Protein 3VUP (pdb70)

Secondary structure (DSSP, 8-state):
--EEETTEEEETTEEB-EEEEE---SSTT-SSSTTHHHHHHHHHHHHHHHHHHTT--EEEEEEEETTSSSSEE-TTS-EEES-SSS-HHHHHHHHHHHHHHTT-EEEEEEEE-SS---GGGHHHHHHH-HHHHHHHIIIIIHHHHHHTTT-TTB--EEEEE-GGGGBPPS---SSGGG--GGGTTSSTTTT-S-B-HHHHHHHHHHHHHHHHHHSTT--EEEEESSGGGS-SSTT---TTSHHHHHHHH--TT-S-SSEEEE---BTTB--TT-GGGS-GGGG--SS-EEEEE--GGGSTT--HHHHHHHHHHTT-SEEEEE-HHHHHHHHHHHHHHHTT--BTBB-----/--EEETTEEEETTEEB-EEEEE---SSTT-SSSTTHHHHHHHHHHHHHHHHHHTT--EEEEEEEETTSSSSEE-TTS-EEES-SSS-HHHHHHHHHHHHHHTT-EEEEEEEE-SS---TTSHHHHHHH-HHHHHHHIIIIIHHHHHHTTT-TTB--EEEEE-GGGSBPPS---SSGGG--GGGTTSSTTTT-S-B-HHHHHHHHHHHHHHHHHHSTT--EEEEESSGGGS-SSTT---TTSHHHHHHHH--TT-S-SSEEEE---BTTB--TT-GGGS-GGGG--SS-EEEEE--GGGSTT--HHHHHHHHHHTT-SEEEEE-HHHHHHHHHHHHHHHTT--BTBB-----

InterPro domains:
  IPR017853 Glycoside hydrolase superfamily [SSF51445] (22-366)

B-factor: mean 10.79, std 6.75, range [3.8, 37.65]

Sequence (702 aa):
RLHIQNGHHFVLNGQRVFLSGGNLPWMSYAYDFGDGQWQRRNKNRIEPEFKKLHDAGGNSSMMRLWIHIQGETTPAFNDQGFVTGPDKQGTMLDDMKDLLDTAKKYNILVFPCLWNAAVNQQDDSSHHNNRLDGLIKDQHKLQSYIDKALKPIVNHVKKGHVALGGWDLMNEPEGMMIPDKHNAEKCYDTTALKNSGAGWAGNKYLYQDIILRRFLNWQADAIKTTTDPGALVTMGVWNPKSNTDHFNMNNHYSDHCLRLAGGKQKGVFDFYQFHSYSWQGKWDEVAPFTHQASDYGLHKPIVVGEFWEQDGGGMTITQMFNYVYNHGYAGAWSWHLVQRRGDNQRKGITNIKDKTSNGKIPISSLRLHIQNGHHFVLNGQRRVFLSGGNLPWMSYAYDFGDGQWQRNKNRIEPEFKKLHDAGGNSSMRLWIHIQGETTPAFNDDQQGFVTGPDKQQGTMLDDMKDLLDTAKKYNILVFPCLWNAAVNNQQDDSSHHNRRLDGLIKDQHKLQSYIDKALKPIVNHVKGHVALGGWDLMNEPEGMMIPDKHNAEKCYDTTALKNSGAGWAGNKYLYQQDIILRFLNWQADAIKKTTDPGALVTMGVWNPKSNTDHFNMNNHYSDHCLRLAGGKQKGVFDFYQFHSYSWWQGKWDEVAPFTHQQASDYGLHKPIVVGEFWEQDGGGMTITQMFNYVYNHGYAGAWSWHLVQRGDNQRKGITNIKDKTSSNGKIPISSL

Structure (mmCIF, N/CA/C/O backbone):
data_3VUP
#
_entry.id   3VUP
#
_cell.length_a   110.092
_cell.length_b   114.098
_cell.length_c   51.138
_cell.angle_alpha   90.00
_cell.angle_beta   90.00
_cell.angle_gamma   90.00
#
_symmetry.space_group_name_H-M   'P 21 21 2'
#
loop_
_entity.id
_entity.type
_entity.pdbx_description
1 polymer Beta-1,4-mannanase
2 non-polymer 2-AMINO-2-HYDROXYMETHYL-PROPANE-1,3-DIOL
3 non-polymer 'SULFATE ION'
4 water water
#
loop_
_atom_site.group_PDB
_atom_site.id
_atom_site.type_symbol
_atom_site.label_atom_id
_atom_site.label_alt_id
_atom_site.label_comp_id
_atom_site.label_asym_id
_atom_site.label_entity_id
_atom_site.label_seq_id
_atom_site.pdbx_PDB_ins_code
_atom_site.Cartn_x
_atom_site.Cartn_y
_atom_site.Cartn_z
_atom_site.occupancy
_atom_site.B_iso_or_equiv
_atom_site.auth_seq_id
_atom_site.auth_comp_id
_atom_site.auth_asym_id
_atom_site.auth_atom_id
_atom_site.pdbx_PDB_model_num
ATOM 1 N N . ARG A 1 1 ? 21.680 -7.455 30.918 1.00 10.88 1 ARG A N 1
ATOM 2 C CA . ARG A 1 1 ? 22.198 -6.432 30.014 1.00 10.20 1 ARG A CA 1
ATOM 3 C C . ARG A 1 1 ? 21.110 -5.402 29.710 1.00 8.94 1 ARG A C 1
ATOM 4 O O . ARG A 1 1 ? 19.929 -5.644 29.947 1.00 9.51 1 ARG A O 1
ATOM 12 N N . LEU A 1 2 ? 21.512 -4.249 29.195 1.00 7.69 2 LEU A N 1
ATOM 13 C CA . LEU A 1 2 ? 20.574 -3.175 28.903 1.00 7.66 2 LEU A CA 1
ATOM 14 C C . LEU A 1 2 ? 19.610 -3.596 27.800 1.00 7.58 2 LEU A C 1
ATOM 15 O O . LEU A 1 2 ? 20.010 -4.215 26.819 1.00 8.49 2 LEU A O 1
ATOM 20 N N . HIS A 1 3 ? 18.336 -3.269 27.967 1.00 7.60 3 HIS A N 1
ATOM 21 C CA . HIS A 1 3 ? 17.348 -3.557 26.948 1.00 7.67 3 HIS A CA 1
ATOM 22 C C . HIS A 1 3 ? 16.262 -2.497 27.010 1.00 7.69 3 HIS A C 1
ATOM 23 O O . HIS A 1 3 ? 16.308 -1.589 27.852 1.00 7.90 3 HIS A O 1
ATOM 30 N N . ILE A 1 4 ? 15.295 -2.610 26.114 1.00 8.41 4 ILE A N 1
ATOM 31 C CA . ILE A 1 4 ? 14.192 -1.674 26.054 1.00 8.82 4 ILE A CA 1
ATOM 32 C C . ILE A 1 4 ? 12.903 -2.465 26.216 1.00 9.80 4 ILE A C 1
ATOM 33 O O . ILE A 1 4 ? 12.658 -3.429 25.501 1.00 11.07 4 ILE A O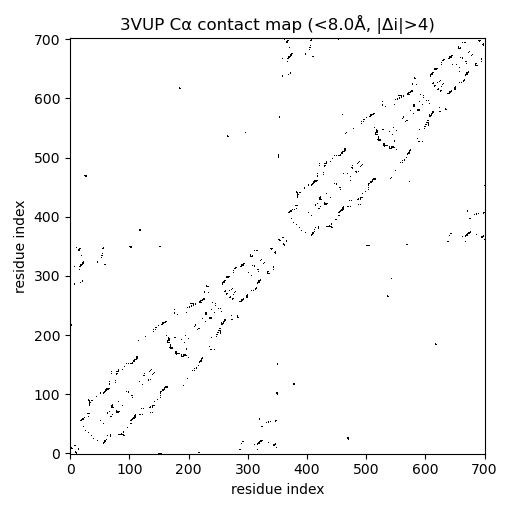 1
ATOM 38 N N . GLN A 1 5 ? 12.108 -2.080 27.206 1.00 11.79 5 GLN A N 1
ATOM 39 C CA . GLN A 1 5 ? 10.890 -2.796 27.537 1.00 14.78 5 GLN A CA 1
ATOM 40 C C . GLN A 1 5 ? 9.793 -1.754 27.630 1.00 17.08 5 GLN A C 1
ATOM 41 O O . GLN A 1 5 ? 9.958 -0.737 28.303 1.00 16.91 5 GLN A O 1
ATOM 47 N N . ASN A 1 6 ? 8.689 -1.987 26.925 1.00 19.34 6 ASN A N 1
ATOM 48 C CA . ASN A 1 6 ? 7.578 -1.039 26.906 1.00 21.01 6 ASN A CA 1
ATOM 49 C C . ASN A 1 6 ? 8.012 0.382 26.544 1.00 20.06 6 ASN A C 1
ATOM 50 O O . ASN A 1 6 ? 7.477 1.356 27.070 1.00 20.43 6 ASN A O 1
ATOM 55 N N . GLY A 1 7 ? 9.001 0.492 25.662 1.00 18.75 7 GLY A N 1
ATOM 56 C CA . GLY A 1 7 ? 9.430 1.785 25.158 1.00 17.14 7 GLY A CA 1
ATOM 57 C C . GLY A 1 7 ? 10.449 2.537 25.998 1.00 15.49 7 GLY A C 1
ATOM 58 O O . GLY A 1 7 ? 10.757 3.692 25.711 1.00 16.01 7 GLY A O 1
ATOM 59 N N . HIS A 1 8 ? 10.981 1.898 27.034 1.00 13.37 8 HIS A N 1
ATOM 60 C CA A HIS A 1 8 ? 11.976 2.563 27.863 0.37 11.98 8 HIS A CA 1
ATOM 61 C CA B HIS A 1 8 ? 11.933 2.537 27.945 0.63 11.89 8 HIS A CA 1
ATOM 62 C C . HIS A 1 8 ? 13.143 1.649 28.206 1.00 9.76 8 HIS A C 1
ATOM 63 O O . HIS A 1 8 ? 13.006 0.424 28.238 1.00 10.25 8 HIS A O 1
ATOM 76 N N . PHE A 1 9 ? 14.301 2.260 28.460 1.00 8.53 9 PHE A N 1
ATOM 77 C CA . PHE A 1 9 ? 15.469 1.495 28.889 1.00 7.15 9 PHE A CA 1
ATOM 78 C C . PHE A 1 9 ? 15.204 0.841 30.233 1.00 6.89 9 PHE A C 1
ATOM 79 O O . PHE A 1 9 ? 14.684 1.473 31.162 1.00 7.05 9 PHE A O 1
ATOM 87 N N . VAL A 1 10 ? 15.605 -0.423 30.328 1.00 6.68 10 VAL A N 1
ATOM 88 C CA . VAL A 1 10 ? 15.539 -1.193 31.557 1.00 6.39 10 VAL A CA 1
ATOM 89 C C . VAL A 1 10 ? 16.870 -1.912 31.753 1.00 5.85 10 VAL A C 1
ATOM 90 O O . VAL A 1 10 ? 17.445 -2.448 30.797 1.00 6.90 10 VAL A O 1
ATOM 94 N N . LEU A 1 11 ? 17.361 -1.909 32.989 1.00 5.98 11 LEU A N 1
ATOM 95 C CA . LEU A 1 11 ? 18.542 -2.679 33.348 1.00 6.25 11 LEU A CA 1
ATOM 96 C C . LEU A 1 11 ? 18.275 -3.317 34.701 1.00 6.61 11 LEU A C 1
ATOM 97 O O . LEU A 1 11 ? 17.867 -2.636 35.639 1.00 6.68 11 LEU A O 1
ATOM 102 N N . ASN A 1 12 ? 18.492 -4.622 34.800 1.00 6.30 12 ASN A N 1
ATOM 103 C CA . ASN A 1 12 ? 18.351 -5.316 36.077 1.00 6.93 12 ASN A CA 1
ATOM 104 C C . ASN A 1 12 ? 17.004 -5.065 36.751 1.00 7.36 12 ASN A C 1
ATOM 105 O O . ASN A 1 12 ? 16.916 -4.819 37.958 1.00 8.31 12 ASN A O 1
ATOM 110 N N . GLY A 1 13 ? 15.954 -5.126 35.937 1.00 7.27 13 GLY A N 1
ATOM 111 C CA . GLY A 1 13 ? 14.590 -5.082 36.427 1.00 8.65 13 GLY A CA 1
ATOM 112 C C . GLY A 1 13 ? 14.076 -3.704 36.769 1.00 9.09 13 GLY A C 1
ATOM 113 O O . GLY A 1 13 ? 12.988 -3.567 37.322 1.00 11.96 13 GLY A O 1
ATOM 114 N N . GLN A 1 14 ? 14.848 -2.673 36.444 1.00 8.37 14 GLN A N 1
ATOM 115 C CA . GLN A 1 14 ? 14.455 -1.309 36.761 1.00 9.68 14 GLN A CA 1
ATOM 116 C C . GLN A 1 14 ? 14.608 -0.401 35.554 1.00 8.42 14 GLN A C 1
ATOM 117 O O . GLN A 1 14 ? 15.585 -0.494 34.818 1.00 8.16 14 GLN A O 1
ATOM 123 N N . ARG A 1 15 ? 13.637 0.483 35.352 1.00 7.93 15 ARG A N 1
ATOM 124 C CA . ARG A 1 15 ? 13.791 1.536 34.365 1.00 7.93 15 ARG A CA 1
ATOM 125 C C . ARG A 1 15 ? 15.014 2.351 34.730 1.00 7.13 15 ARG A C 1
ATOM 126 O O . ARG A 1 15 ? 15.180 2.739 35.888 1.00 7.64 15 ARG A O 1
ATOM 141 N N . VAL A 1 16 ? 15.864 2.608 33.741 1.00 6.59 16 VAL A N 1
ATOM 142 C CA . VAL A 1 16 ? 17.122 3.305 33.973 1.00 7.24 16 VAL A CA 1
ATOM 143 C C . VAL A 1 16 ? 17.207 4.540 33.080 1.00 6.50 16 VAL A C 1
ATOM 144 O O . VAL A 1 16 ? 16.803 4.495 31.915 1.00 8.41 16 VAL A O 1
ATOM 148 N N . PHE A 1 17 ? 17.732 5.631 33.635 1.00 5.94 17 PHE A N 1
ATOM 149 C CA . PHE A 1 17 ? 18.070 6.824 32.872 1.00 6.13 17 PHE A CA 1
ATOM 150 C C . PHE A 1 17 ? 19.573 6.799 32.645 1.00 6.02 17 PHE A C 1
ATOM 151 O O . PHE A 1 17 ? 20.332 6.573 33.591 1.00 5.64 17 PHE A O 1
ATOM 159 N N . LEU A 1 18 ? 20.004 7.013 31.403 1.00 5.04 18 LEU A N 1
ATOM 160 C CA . LEU A 1 18 ? 21.424 6.944 31.082 1.00 5.46 18 LEU A CA 1
ATOM 161 C C . LEU A 1 18 ? 22.074 8.306 31.287 1.00 5.89 18 LEU A C 1
ATOM 162 O O . LEU A 1 18 ? 21.820 9.244 30.532 1.00 8.40 18 LEU A O 1
ATOM 167 N N . SER A 1 19 ? 22.912 8.415 32.311 1.00 5.31 19 SER A N 1
ATOM 168 C CA . SER A 1 19 ? 23.518 9.683 32.684 1.00 5.39 19 SER A CA 1
ATOM 169 C C . SER A 1 19 ? 25.033 9.580 32.636 1.00 4.75 19 SER A C 1
ATOM 170 O O . SER A 1 19 ? 25.618 8.699 33.271 1.00 5.54 19 SER A O 1
ATOM 173 N N . GLY A 1 20 ? 25.690 10.472 31.908 1.00 5.09 20 GLY A N 1
ATOM 174 C CA . GLY A 1 20 ? 27.133 10.423 31.881 1.00 5.32 20 GLY A CA 1
ATOM 175 C C . GLY A 1 20 ? 27.676 11.394 30.869 1.00 4.75 20 GLY A C 1
ATOM 176 O O . GLY A 1 20 ? 27.237 12.547 30.782 1.00 4.92 20 GLY A O 1
ATOM 177 N N . GLY A 1 21 ? 28.637 10.934 30.084 1.00 5.09 21 GLY A N 1
ATOM 178 C CA . GLY A 1 21 ? 29.264 11.819 29.136 1.00 5.22 21 GLY A CA 1
ATOM 179 C C . GLY A 1 21 ? 30.022 11.110 28.042 1.00 5.35 21 GLY A C 1
ATOM 180 O O . GLY A 1 21 ? 30.123 9.878 28.007 1.00 5.74 21 GLY A O 1
ATOM 181 N N . ASN A 1 22 ? 30.541 11.929 27.137 1.00 5.05 22 ASN A N 1
ATOM 182 C CA . ASN A 1 22 ? 31.428 11.506 26.069 1.00 5.01 22 ASN A CA 1
ATOM 183 C C . ASN A 1 22 ? 32.860 11.683 26.528 1.00 4.36 22 ASN A C 1
ATOM 184 O O . ASN A 1 22 ? 33.242 12.800 26.887 1.00 5.23 22 ASN A O 1
ATOM 189 N N . LEU A 1 23 ? 33.646 10.612 26.499 1.00 5.02 23 LEU A N 1
ATOM 190 C CA . LEU A 1 23 ? 35.047 10.686 26.896 1.00 5.30 23 LEU A CA 1
ATOM 191 C C . LEU A 1 23 ? 35.794 11.901 26.302 1.00 5.20 23 LEU A C 1
ATOM 192 O O . LEU A 1 23 ? 36.352 12.685 27.060 1.00 5.47 23 LEU A O 1
ATOM 197 N N . PRO A 1 24 ? 35.793 12.082 24.962 1.00 5.24 24 PRO A N 1
ATOM 198 C CA . PRO A 1 24 ? 35.223 11.239 23.903 1.00 5.57 24 PRO A CA 1
ATOM 199 C C . PRO A 1 24 ? 36.262 10.304 23.291 1.00 5.28 24 PRO A C 1
ATOM 200 O O . PRO A 1 24 ? 35.911 9.425 22.505 1.00 5.91 24 PRO A O 1
ATOM 204 N N . TRP A 1 25 ? 37.521 10.523 23.661 1.00 5.17 25 TRP A N 1
ATOM 205 C CA . TRP A 1 25 ? 38.672 9.748 23.223 1.00 5.11 25 TRP A CA 1
ATOM 206 C C . TRP A 1 25 ? 39.789 10.145 24.173 1.00 5.47 25 TRP A C 1
ATOM 207 O O . TRP A 1 25 ? 39.649 11.098 24.943 1.00 6.00 25 TRP A O 1
ATOM 218 N N . MET A 1 26 ? 40.901 9.427 24.107 1.00 6.14 26 MET A N 1
ATOM 219 C CA . MET A 1 26 ? 42.104 9.854 24.806 1.00 6.63 26 MET A CA 1
ATOM 220 C C . MET A 1 26 ? 43.105 10.375 23.777 1.00 7.07 26 MET A C 1
ATOM 221 O O . MET A 1 26 ? 43.448 11.561 23.780 1.00 8.34 26 MET A O 1
ATOM 226 N N . SER A 1 27 ? 43.548 9.489 22.888 1.00 6.99 27 SER A N 1
ATOM 227 C CA . SER A 1 27 ? 44.280 9.877 21.688 1.00 7.60 27 SER A CA 1
ATOM 228 C C . SER A 1 27 ? 43.334 9.682 20.508 1.00 7.71 27 SER A C 1
ATOM 229 O O . SER A 1 27 ? 43.020 8.548 20.145 1.00 7.75 27 SER A O 1
ATOM 232 N N . TYR A 1 28 ? 42.861 10.785 19.937 1.00 8.16 28 TYR A N 1
ATOM 233 C CA . TYR A 1 28 ? 41.853 10.767 18.873 1.00 7.16 28 TYR A CA 1
ATOM 234 C C . TYR A 1 28 ? 42.174 9.745 17.788 1.00 7.06 28 TYR A C 1
ATOM 235 O O . TYR A 1 28 ? 43.199 9.854 17.118 1.00 8.20 28 TYR A O 1
ATOM 244 N N . ALA A 1 29 ? 41.292 8.755 17.642 1.00 6.54 29 ALA A N 1
ATOM 245 C CA . ALA A 1 29 ? 41.379 7.707 16.613 1.00 6.77 29 ALA A CA 1
ATOM 246 C C . ALA A 1 29 ? 42.549 6.754 16.797 1.00 7.41 29 ALA A C 1
ATOM 247 O O . ALA A 1 29 ? 42.816 5.934 15.919 1.00 7.90 29 ALA A O 1
ATOM 249 N N . TYR A 1 30 ? 43.228 6.877 17.937 1.00 7.82 30 TYR A N 1
ATOM 250 C CA . TYR A 1 30 ? 44.444 6.136 18.257 1.00 8.50 30 TYR A CA 1
ATOM 251 C C . TYR A 1 30 ? 44.337 5.468 19.622 1.00 8.01 30 TYR A C 1
ATOM 252 O O . TYR A 1 30 ? 45.336 5.338 20.330 1.00 9.14 30 TYR A O 1
ATOM 261 N N . ASP A 1 31 ? 43.132 5.047 19.993 1.00 7.34 31 ASP A N 1
ATOM 262 C CA . ASP A 1 31 ? 42.883 4.490 21.319 1.00 7.45 31 ASP A CA 1
ATOM 263 C C . ASP A 1 31 ? 42.757 2.968 21.338 1.00 7.96 31 ASP A C 1
ATOM 264 O O . ASP A 1 31 ? 42.929 2.355 22.383 1.00 9.41 31 ASP A O 1
ATOM 269 N N . PHE A 1 32 ? 42.421 2.378 20.190 1.00 7.86 32 PHE A N 1
ATOM 270 C CA . PHE A 1 32 ? 42.092 0.958 20.100 1.00 8.13 32 PHE A CA 1
ATOM 271 C C . PHE A 1 32 ? 42.813 0.290 18.953 1.00 7.75 32 PHE A C 1
ATOM 272 O O . PHE A 1 32 ? 42.978 0.882 17.894 1.00 8.71 32 PHE A O 1
ATOM 280 N N . GLY A 1 33 ? 43.232 -0.952 19.168 1.00 8.31 33 GLY A N 1
ATOM 281 C CA . GLY A 1 33 ? 43.903 -1.711 18.131 1.00 8.93 33 GLY A CA 1
ATOM 282 C C . GLY A 1 33 ? 45.374 -1.361 18.052 1.00 9.15 33 GLY A C 1
ATOM 283 O O . GLY A 1 33 ? 45.801 -0.326 18.560 1.00 9.43 33 GLY A O 1
ATOM 284 N N . ASP A 1 34 ? 46.152 -2.231 17.417 1.00 8.78 34 ASP A N 1
ATOM 285 C CA . ASP A 1 34 ? 47.585 -2.016 17.237 1.00 9.92 34 ASP A CA 1
ATOM 286 C C . ASP A 1 34 ? 48.305 -1.593 18.526 1.00 10.40 34 ASP A C 1
ATOM 287 O O . ASP A 1 34 ? 49.201 -0.739 18.507 1.00 10.82 34 ASP A O 1
ATOM 292 N N . GLY A 1 35 ? 47.905 -2.207 19.639 1.00 9.90 35 GLY A N 1
ATOM 293 C CA . GLY A 1 35 ? 48.541 -1.982 20.927 1.00 10.41 35 GLY A CA 1
ATOM 294 C C . GLY A 1 35 ? 48.172 -0.679 21.615 1.00 10.08 35 GLY A C 1
ATOM 295 O O . GLY A 1 35 ? 48.712 -0.361 22.672 1.00 10.41 35 GLY A O 1
ATOM 296 N N . GLN A 1 36 ? 47.241 0.070 21.037 1.00 9.09 36 GLN A N 1
ATOM 297 C CA . GLN A 1 36 ? 46.978 1.428 21.496 1.00 9.35 36 GLN A CA 1
ATOM 298 C C . GLN A 1 36 ? 46.157 1.505 22.779 1.00 9.15 36 GLN A C 1
ATOM 299 O O . GLN A 1 36 ? 46.284 2.460 23.547 1.00 9.83 36 GLN A O 1
ATOM 305 N N . TRP A 1 37 ? 45.303 0.513 23.007 1.00 8.15 37 TRP A N 1
ATOM 306 C CA . TRP A 1 37 ? 44.481 0.515 24.212 1.00 8.43 37 TRP A CA 1
ATOM 307 C C . TRP A 1 37 ? 45.330 0.355 25.465 1.00 9.08 37 TRP A C 1
ATOM 308 O O . TRP A 1 37 ? 45.186 1.116 26.424 1.00 9.55 37 TRP A O 1
ATOM 319 N N . GLN A 1 38 ? 46.231 -0.618 25.461 1.00 9.90 38 GLN A N 1
ATOM 320 C CA . GLN A 1 38 ? 47.066 -0.804 26.638 1.00 12.07 38 GLN A CA 1
ATOM 321 C C . GLN A 1 38 ? 47.950 0.422 26.892 1.00 12.09 38 GLN A C 1
ATOM 322 O O . GLN A 1 38 ? 48.260 0.734 28.041 1.00 12.99 38 GLN A O 1
ATOM 328 N N . ARG A 1 39 ? 48.330 1.128 25.827 1.00 11.81 39 ARG A N 1
ATOM 329 C CA A ARG A 1 39 ? 49.122 2.342 25.979 0.52 12.25 39 ARG A CA 1
ATOM 330 C CA B ARG A 1 39 ? 49.118 2.356 25.949 0.48 12.42 39 ARG A CA 1
ATOM 331 C C . ARG A 1 39 ? 48.321 3.494 26.581 1.00 11.88 39 ARG A C 1
ATOM 332 O O . ARG A 1 39 ? 48.869 4.315 27.320 1.00 12.91 39 ARG A O 1
ATOM 347 N N . ASN A 1 40 ? 47.026 3.549 26.280 1.00 10.59 40 ASN A N 1
ATOM 348 C CA . ASN A 1 40 ? 46.168 4.640 26.757 1.00 10.22 40 ASN A CA 1
ATOM 349 C C . ASN A 1 40 ? 45.349 4.310 28.005 1.00 10.34 40 ASN A C 1
ATOM 350 O O . ASN A 1 40 ? 44.727 5.199 28.590 1.00 9.94 40 ASN A O 1
ATOM 355 N N . LYS A 1 41 ? 45.336 3.039 28.396 1.00 10.27 41 LYS A N 1
ATOM 356 C CA . LYS A 1 41 ? 44.483 2.580 29.491 1.00 10.53 41 LYS A CA 1
ATOM 357 C C . LYS A 1 41 ? 44.733 3.321 30.808 1.00 10.07 41 LYS A C 1
ATOM 358 O O . LYS A 1 41 ? 43.791 3.614 31.549 1.00 9.71 41 LYS A O 1
ATOM 364 N N . ASN A 1 42 ? 45.994 3.634 31.100 1.00 10.69 42 ASN A N 1
ATOM 365 C CA . ASN A 1 42 ? 46.310 4.321 32.348 1.00 11.21 42 ASN A CA 1
ATOM 366 C C . ASN A 1 42 ? 45.722 5.730 32.431 1.00 10.48 42 ASN A C 1
ATOM 367 O O . ASN A 1 42 ? 45.596 6.282 33.516 1.00 10.46 42 ASN A O 1
ATOM 372 N N . ARG A 1 43 ? 45.355 6.300 31.287 1.00 10.08 43 ARG A N 1
ATOM 373 C CA . ARG A 1 43 ? 44.659 7.584 31.270 1.00 10.01 43 ARG A CA 1
ATOM 374 C C . ARG A 1 43 ? 43.144 7.445 31.111 1.00 8.77 43 ARG A C 1
ATOM 375 O O . ARG A 1 43 ? 42.384 8.284 31.600 1.00 9.68 43 ARG A O 1
ATOM 383 N N . ILE A 1 44 ? 42.704 6.390 30.434 1.00 8.20 44 ILE A N 1
ATOM 384 C CA . ILE A 1 44 ? 41.275 6.181 30.230 1.00 8.00 44 ILE A CA 1
ATOM 385 C C . ILE A 1 44 ? 40.597 5.613 31.477 1.00 8.30 44 ILE A C 1
ATOM 386 O O . ILE A 1 44 ? 39.505 6.045 31.850 1.00 8.11 44 ILE A O 1
ATOM 391 N N . GLU A 1 45 ? 41.241 4.655 32.130 1.00 9.09 45 GLU A N 1
ATOM 392 C CA . GLU A 1 45 ? 40.636 4.075 33.327 1.00 9.32 45 GLU A CA 1
ATOM 393 C C . GLU A 1 45 ? 40.263 5.120 34.407 1.00 9.26 45 GLU A C 1
ATOM 394 O O . GLU A 1 45 ? 39.156 5.067 34.943 1.00 8.85 45 GLU A O 1
ATOM 400 N N . PRO A 1 46 ? 41.162 6.086 34.704 1.00 9.22 46 PRO A N 1
ATOM 401 C CA . PRO A 1 46 ? 40.764 7.118 35.674 1.00 9.24 46 PRO A CA 1
ATOM 402 C C . PRO A 1 46 ? 39.530 7.916 35.252 1.00 8.24 46 PRO A C 1
ATOM 403 O O . PRO A 1 46 ? 38.815 8.403 36.126 1.00 8.62 46 PRO A O 1
ATOM 407 N N . GLU A 1 47 ? 39.281 8.055 33.955 1.00 7.64 47 GLU A N 1
ATOM 408 C CA . GLU A 1 47 ? 38.075 8.742 33.515 1.00 7.86 47 GLU A CA 1
ATOM 409 C C . GLU A 1 47 ? 36.827 7.929 33.849 1.00 7.13 47 GLU A C 1
ATOM 410 O O . GLU A 1 47 ? 35.791 8.490 34.194 1.00 7.45 47 GLU A O 1
ATOM 416 N N . PHE A 1 48 ? 36.911 6.608 33.737 1.00 7.32 48 PHE A N 1
ATOM 417 C CA . PHE A 1 48 ? 35.806 5.771 34.190 1.00 7.86 48 PHE A CA 1
ATOM 418 C C . PHE A 1 48 ? 35.590 5.905 35.700 1.00 7.91 48 PHE A C 1
ATOM 419 O O . PHE A 1 48 ? 34.459 5.986 36.173 1.00 7.60 48 PHE A O 1
ATOM 427 N N . LYS A 1 49 ? 36.673 5.915 36.465 1.00 7.97 49 LYS A N 1
ATOM 428 C CA . LYS A 1 49 ? 36.550 6.048 37.911 1.00 8.85 49 LYS A CA 1
ATOM 429 C C . LYS A 1 49 ? 35.915 7.382 38.294 1.00 8.14 49 LYS A C 1
ATOM 430 O O . LYS A 1 49 ? 34.994 7.420 39.108 1.00 8.38 49 LYS A O 1
ATOM 436 N N . LYS A 1 50 ? 36.403 8.473 37.712 1.00 8.24 50 LYS A N 1
ATOM 437 C CA . LYS A 1 50 ? 35.856 9.793 38.020 1.00 8.05 50 LYS A CA 1
ATOM 438 C C . LYS A 1 50 ? 34.378 9.883 37.661 1.00 7.75 50 LYS A C 1
ATOM 439 O O . LYS A 1 50 ? 33.584 10.456 38.411 1.00 7.45 50 LYS A O 1
ATOM 445 N N . LEU A 1 51 ? 34.008 9.315 36.517 1.00 6.69 51 LEU A N 1
ATOM 446 C CA . LEU A 1 51 ? 32.617 9.323 36.097 1.00 6.56 51 LEU A CA 1
ATOM 447 C C . LEU A 1 51 ? 31.730 8.544 37.062 1.00 6.55 51 LEU A C 1
ATOM 448 O O . LEU A 1 51 ? 30.668 9.016 37.467 1.00 7.05 51 LEU A O 1
ATOM 453 N N . HIS A 1 52 ? 32.172 7.349 37.437 1.00 6.78 52 HIS A N 1
ATOM 454 C CA . HIS A 1 52 ? 31.435 6.548 38.400 1.00 7.41 52 HIS A CA 1
ATOM 455 C C . HIS A 1 52 ? 31.302 7.257 39.750 1.00 7.62 52 HIS A C 1
ATOM 456 O O . HIS A 1 52 ? 30.225 7.297 40.351 1.00 7.60 52 HIS A O 1
ATOM 463 N N . ASP A 1 53 ? 32.410 7.801 40.234 1.00 8.00 53 ASP A N 1
ATOM 464 C CA . ASP A 1 53 ? 32.407 8.477 41.526 1.00 8.61 53 ASP A CA 1
ATOM 465 C C . ASP A 1 53 ? 31.448 9.672 41.536 1.00 8.31 53 ASP A C 1
ATOM 466 O O . ASP A 1 53 ? 30.874 10.001 42.572 1.00 9.43 53 ASP A O 1
ATOM 471 N N . ALA A 1 54 ? 31.270 10.307 40.381 1.00 8.29 54 ALA A N 1
ATOM 472 C CA . ALA A 1 54 ? 30.346 11.427 40.262 1.00 8.13 54 ALA A CA 1
ATOM 473 C C . ALA A 1 54 ? 28.891 10.987 40.136 1.00 8.32 54 ALA A C 1
ATOM 474 O O . ALA A 1 54 ? 27.992 11.818 40.176 1.00 9.21 54 ALA A O 1
ATOM 476 N N . GLY A 1 55 ? 28.658 9.690 39.968 1.00 7.70 55 GLY A N 1
ATOM 477 C CA . GLY A 1 55 ? 27.300 9.195 39.845 1.00 7.90 55 GLY A CA 1
ATOM 478 C C . GLY A 1 55 ? 26.815 8.927 38.430 1.00 7.26 55 GLY A C 1
ATOM 479 O O . GLY A 1 55 ? 25.621 8.711 38.215 1.00 7.68 55 GLY A O 1
ATOM 480 N N . GLY A 1 56 ? 27.728 8.924 37.465 1.00 6.61 56 GLY A N 1
ATOM 481 C CA . GLY A 1 56 ? 27.372 8.576 36.105 1.00 6.71 56 GLY A CA 1
ATOM 482 C C . GLY A 1 56 ? 27.248 7.077 35.942 1.00 6.46 56 GLY A C 1
ATOM 483 O O . GLY A 1 56 ? 27.841 6.309 36.704 1.00 7.70 56 GLY A O 1
ATOM 484 N N . ASN A 1 57 ? 26.495 6.665 34.925 1.00 5.86 57 ASN A N 1
ATOM 485 C CA . ASN A 1 57 ? 26.365 5.254 34.582 1.00 6.24 57 ASN A CA 1
ATOM 486 C C . ASN A 1 57 ? 26.673 4.954 33.116 1.00 6.05 57 ASN A C 1
ATOM 487 O O . ASN A 1 57 ? 26.534 3.807 32.705 1.00 6.56 57 ASN A O 1
ATOM 492 N N . SER A 1 58 ? 27.086 5.954 32.332 1.00 5.72 58 SER A N 1
ATOM 493 C CA A SER A 1 58 ? 27.327 5.684 30.931 0.44 6.22 58 SER A CA 1
ATOM 494 C CA B SER A 1 58 ? 27.182 5.837 30.863 0.56 5.87 58 SER A CA 1
ATOM 495 C C . SER A 1 58 ? 28.387 6.582 30.316 1.00 5.50 58 SER A C 1
ATOM 496 O O . SER A 1 58 ? 28.560 7.750 30.672 1.00 5.67 58 SER A O 1
ATOM 501 N N . MET A 1 59 ? 29.149 5.965 29.416 1.00 5.03 59 MET A N 1
ATOM 502 C CA A MET A 1 59 ? 30.179 6.684 28.692 0.45 5.93 59 MET A CA 1
ATOM 503 C CA B MET A 1 59 ? 30.256 6.616 28.719 0.55 5.21 59 MET A CA 1
ATOM 504 C C . MET A 1 59 ? 30.147 6.353 27.213 1.00 5.31 59 MET A C 1
ATOM 505 O O . MET A 1 59 ? 30.128 5.186 26.813 1.00 5.91 59 MET A O 1
ATOM 514 N N . ARG A 1 60 ? 30.116 7.409 26.403 1.00 4.56 60 ARG A N 1
ATOM 515 C CA . ARG A 1 60 ? 30.246 7.288 24.955 1.00 4.62 60 ARG A CA 1
ATOM 516 C C . ARG A 1 60 ? 31.701 7.601 24.616 1.00 4.91 60 ARG A C 1
ATOM 517 O O . ARG A 1 60 ? 32.273 8.554 25.143 1.00 5.14 60 ARG A O 1
ATOM 525 N N . LEU A 1 61 ? 32.313 6.792 23.757 1.00 5.01 61 LEU A N 1
ATOM 526 C CA . LEU A 1 61 ? 33.689 7.044 23.329 1.00 5.44 61 LEU A CA 1
ATOM 527 C C . LEU A 1 61 ? 33.863 6.518 21.914 1.00 4.69 61 LEU A C 1
ATOM 528 O O . LEU A 1 61 ? 33.138 5.621 21.473 1.00 5.33 61 LEU A O 1
ATOM 533 N N . TRP A 1 62 ? 34.802 7.113 21.194 1.00 4.58 62 TRP A N 1
ATOM 534 C CA . TRP A 1 62 ? 34.881 6.925 19.757 1.00 4.59 62 TRP A CA 1
ATOM 535 C C . TRP A 1 62 ? 36.002 5.967 19.388 1.00 4.74 62 TRP A C 1
ATOM 536 O O . TRP A 1 62 ? 37.094 6.020 19.960 1.00 5.38 62 TRP A O 1
ATOM 547 N N . ILE A 1 63 ? 35.720 5.106 18.411 1.00 4.62 63 ILE A N 1
ATOM 548 C CA . ILE A 1 63 ? 36.590 3.987 18.074 1.00 4.85 63 ILE A CA 1
ATOM 549 C C . ILE A 1 63 ? 37.337 4.211 16.755 1.00 5.00 63 ILE A C 1
ATOM 550 O O . ILE A 1 63 ? 38.462 4.703 16.775 1.00 5.57 63 ILE A O 1
ATOM 555 N N . HIS A 1 64 ? 36.738 3.867 15.612 1.00 5.06 64 HIS A N 1
ATOM 556 C CA . HIS A 1 64 ? 37.461 3.974 14.337 1.00 5.27 64 HIS A CA 1
ATOM 557 C C . HIS A 1 64 ? 37.621 5.424 13.881 1.00 5.11 64 HIS A C 1
ATOM 558 O O . HIS A 1 64 ? 38.657 5.803 13.319 1.00 5.56 64 HIS A O 1
ATOM 565 N N . ILE A 1 65 ? 36.556 6.205 14.069 1.00 5.02 65 ILE A N 1
ATOM 566 C CA . ILE A 1 65 ? 36.476 7.610 13.675 1.00 5.42 65 ILE A CA 1
ATOM 567 C C . ILE A 1 65 ? 36.442 7.714 12.148 1.00 5.81 65 ILE A C 1
ATOM 568 O O . ILE A 1 65 ? 35.371 7.552 11.559 1.00 5.87 65 ILE A O 1
ATOM 573 N N . GLN A 1 66 ? 37.580 7.938 11.495 1.00 5.23 66 GLN A N 1
ATOM 574 C CA . GLN A 1 66 ? 37.598 7.881 10.034 1.00 5.92 66 GLN A CA 1
ATOM 575 C C . GLN A 1 66 ? 38.621 6.877 9.504 1.00 6.34 66 GLN A C 1
ATOM 576 O O . GLN A 1 66 ? 39.090 6.982 8.376 1.00 7.95 66 GLN A O 1
ATOM 582 N N . GLY A 1 67 ? 38.929 5.871 10.313 1.00 6.64 67 GLY A N 1
ATOM 583 C CA . GLY A 1 67 ? 39.795 4.791 9.881 1.00 7.01 67 GLY A CA 1
ATOM 584 C C . GLY A 1 67 ? 41.276 5.087 9.983 1.00 7.32 67 GLY A C 1
ATOM 585 O O . GLY A 1 67 ? 42.076 4.468 9.285 1.00 7.90 67 GLY A O 1
ATOM 586 N N . GLU A 1 68 ? 41.637 6.018 10.862 1.00 6.98 68 GLU A N 1
ATOM 587 C CA . GLU A 1 68 ? 43.037 6.389 11.058 1.00 7.61 68 GLU A CA 1
ATOM 588 C C . GLU A 1 68 ? 43.914 5.195 11.440 1.00 7.83 68 GLU A C 1
ATOM 589 O O . GLU A 1 68 ? 45.031 5.048 10.929 1.00 8.91 68 GLU A O 1
ATOM 595 N N . THR A 1 69 ? 43.413 4.351 12.345 1.00 7.32 69 THR A N 1
ATOM 596 C CA . THR A 1 69 ? 44.167 3.172 12.775 1.00 7.48 69 THR A CA 1
ATOM 597 C C . THR A 1 69 ? 43.370 1.871 12.802 1.00 7.82 69 THR A C 1
ATOM 598 O O . THR A 1 69 ? 43.942 0.809 12.616 1.00 8.73 69 THR A O 1
ATOM 602 N N . THR A 1 70 ? 42.066 1.943 13.051 1.00 7.17 70 THR A N 1
ATOM 603 C CA . THR A 1 70 ? 41.211 0.770 12.884 1.00 6.83 70 THR A CA 1
ATOM 604 C C . THR A 1 70 ? 39.984 1.161 12.075 1.00 6.28 70 THR A C 1
ATOM 605 O O . THR A 1 70 ? 39.609 2.324 12.050 1.00 6.53 70 THR A O 1
ATOM 609 N N . PRO A 1 71 ? 39.370 0.202 11.374 1.00 6.34 71 PRO A N 1
ATOM 610 C CA . PRO A 1 71 ? 39.884 -1.145 11.109 1.00 6.72 71 PRO A CA 1
ATOM 611 C C . PRO A 1 71 ? 41.102 -1.058 10.185 1.00 7.17 71 PRO A C 1
ATOM 612 O O . PRO A 1 71 ? 41.490 0.041 9.784 1.00 7.72 71 PRO A O 1
ATOM 616 N N . ALA A 1 72 ? 41.712 -2.197 9.877 1.00 7.87 72 ALA A N 1
ATOM 617 C CA . ALA A 1 72 ? 42.836 -2.224 8.952 1.00 8.61 72 ALA A CA 1
ATOM 618 C C . ALA A 1 72 ? 42.330 -2.262 7.514 1.00 8.05 72 ALA A C 1
ATOM 619 O O . ALA A 1 72 ? 41.462 -3.075 7.179 1.00 8.61 72 ALA A O 1
ATOM 621 N N . PHE A 1 73 ? 42.881 -1.389 6.672 1.00 8.99 73 PHE A N 1
ATOM 622 C CA . PHE A 1 73 ? 42.514 -1.321 5.259 1.00 9.79 73 PHE A CA 1
ATOM 623 C C . PHE A 1 73 ? 43.700 -1.714 4.395 1.00 10.22 73 PHE A C 1
ATOM 624 O O . PHE A 1 73 ? 44.843 -1.404 4.736 1.00 11.65 73 PHE A O 1
ATOM 632 N N . ASN A 1 74 ? 43.439 -2.365 3.264 1.00 10.87 74 ASN A N 1
ATOM 633 C CA . ASN A 1 74 ? 44.486 -2.516 2.266 1.00 12.39 74 ASN A CA 1
ATOM 634 C C . ASN A 1 74 ? 44.561 -1.269 1.389 1.00 13.83 74 ASN A C 1
ATOM 635 O O . ASN A 1 74 ? 43.753 -0.348 1.537 1.00 13.60 74 ASN A O 1
ATOM 640 N N . ASP A 1 75 ? 45.521 -1.237 0.476 1.00 16.22 75 ASP A N 1
ATOM 641 C CA . ASP A 1 75 ? 45.735 -0.046 -0.337 1.00 18.27 75 ASP A CA 1
ATOM 642 C C . ASP A 1 75 ? 44.579 0.256 -1.287 1.00 18.28 75 ASP A C 1
ATOM 643 O O . ASP A 1 75 ? 44.488 1.357 -1.826 1.00 19.47 75 ASP A O 1
ATOM 648 N N . GLN A 1 76 ? 43.699 -0.717 -1.488 1.00 18.22 76 GLN A N 1
ATOM 649 C CA . GLN A 1 76 ? 42.543 -0.532 -2.355 1.00 18.87 76 GLN A CA 1
ATOM 650 C C . GLN A 1 76 ? 41.307 -0.062 -1.584 1.00 17.52 76 GLN A C 1
ATOM 651 O O . GLN A 1 76 ? 40.282 0.260 -2.181 1.00 18.07 76 GLN A O 1
ATOM 657 N N . GLY A 1 77 ? 41.406 -0.021 -0.259 1.00 15.59 77 GLY A N 1
ATOM 658 C CA . GLY A 1 77 ? 40.306 0.451 0.565 1.00 14.12 77 GLY A CA 1
ATOM 659 C C . GLY A 1 77 ? 39.367 -0.629 1.073 1.00 12.25 77 GLY A C 1
ATOM 660 O O . GLY A 1 77 ? 38.311 -0.326 1.639 1.00 11.76 77 GLY A O 1
ATOM 661 N N . PHE A 1 78 ? 39.741 -1.890 0.878 1.00 11.32 78 PHE A N 1
ATOM 662 C CA . PHE A 1 78 ? 38.993 -2.991 1.476 1.00 10.69 78 PHE A CA 1
ATOM 663 C C . PHE A 1 78 ? 39.542 -3.267 2.861 1.00 10.00 78 PHE A C 1
ATOM 664 O O . PHE A 1 78 ? 40.729 -3.086 3.113 1.00 10.49 78 PHE A O 1
ATOM 672 N N . VAL A 1 79 ? 38.674 -3.702 3.765 1.00 9.15 79 VAL A N 1
ATOM 673 C CA . VAL A 1 79 ? 39.083 -3.992 5.131 1.00 8.16 79 VAL A CA 1
ATOM 674 C C . VAL A 1 79 ? 39.659 -5.403 5.236 1.00 8.22 79 VAL A C 1
ATOM 675 O O . VAL A 1 79 ? 39.077 -6.356 4.712 1.00 9.05 79 VAL A O 1
ATOM 679 N N . THR A 1 80 ? 40.806 -5.525 5.906 1.00 8.43 80 THR A N 1
ATOM 680 C CA . THR A 1 80 ? 41.466 -6.817 6.070 1.00 8.81 80 THR A CA 1
ATOM 681 C C . THR A 1 80 ? 41.232 -7.467 7.424 1.00 8.80 80 THR A C 1
ATOM 682 O O . THR A 1 80 ? 41.377 -8.680 7.563 1.00 9.46 80 THR A O 1
ATOM 686 N N . GLY A 1 81 ? 40.885 -6.662 8.421 1.00 7.87 81 GLY A N 1
ATOM 687 C CA . GLY A 1 81 ? 40.701 -7.170 9.766 1.00 8.00 81 GLY A CA 1
ATOM 688 C C . GLY A 1 81 ? 40.446 -6.026 10.724 1.00 7.49 81 GLY A C 1
ATOM 689 O O . GLY A 1 81 ? 40.434 -4.863 10.317 1.00 7.30 81 GLY A O 1
ATOM 690 N N . PRO A 1 82 ? 40.242 -6.343 12.007 1.00 7.47 82 PRO A N 1
ATOM 691 C CA . PRO A 1 82 ? 39.935 -5.311 13.004 1.00 7.89 82 PRO A CA 1
ATOM 692 C C . PRO A 1 82 ? 41.097 -4.345 13.238 1.00 8.41 82 PRO A C 1
ATOM 693 O O . PRO A 1 82 ? 40.881 -3.183 13.586 1.00 8.45 82 PRO A O 1
ATOM 697 N N . ASP A 1 83 ? 42.315 -4.847 13.059 1.00 8.11 83 ASP A N 1
ATOM 698 C CA . ASP A 1 83 ? 43.535 -4.054 13.138 1.00 8.03 83 ASP A CA 1
ATOM 699 C C . ASP A 1 83 ? 44.639 -4.860 12.449 1.00 9.00 83 ASP A C 1
ATOM 700 O O . ASP A 1 83 ? 44.355 -5.869 11.793 1.00 8.76 83 ASP A O 1
ATOM 705 N N . LYS A 1 84 ? 45.889 -4.434 12.611 1.00 9.95 84 LYS A N 1
ATOM 706 C CA . LYS A 1 84 ? 47.023 -5.175 12.055 1.00 11.03 84 LYS A CA 1
ATOM 707 C C . LYS A 1 84 ? 47.739 -6.028 13.090 1.00 12.04 84 LYS A C 1
ATOM 708 O O . LYS A 1 84 ? 48.133 -7.153 12.807 1.00 13.49 84 LYS A O 1
ATOM 717 N N . GLN A 1 85 ? 47.921 -5.493 14.291 1.00 12.24 85 GLN A N 1
ATOM 718 C CA . GLN A 1 85 ? 48.768 -6.160 15.273 1.00 12.81 85 GLN A CA 1
ATOM 719 C C . GLN A 1 85 ? 48.040 -7.181 16.134 1.00 11.58 85 GLN A C 1
ATOM 720 O O . GLN A 1 85 ? 48.655 -7.827 16.976 1.00 12.50 85 GLN A O 1
ATOM 730 N N . GLY A 1 86 ? 46.737 -7.330 15.930 1.00 11.42 86 GLY A N 1
ATOM 731 C CA . GLY A 1 86 ? 46.001 -8.377 16.613 1.00 11.40 86 GLY A CA 1
ATOM 732 C C . GLY A 1 86 ? 45.690 -8.088 18.071 1.00 11.14 86 GLY A C 1
ATOM 733 O O . GLY A 1 86 ? 45.606 -9.013 18.878 1.00 12.16 86 GLY A O 1
ATOM 734 N N . THR A 1 87 ? 45.529 -6.814 18.424 1.00 9.95 87 THR A N 1
ATOM 735 C CA . THR A 1 87 ? 45.110 -6.479 19.788 1.00 9.40 87 THR A CA 1
ATOM 736 C C . THR A 1 87 ? 43.658 -6.017 19.892 1.00 8.52 87 THR A C 1
ATOM 737 O O . THR A 1 87 ? 43.092 -6.010 20.989 1.00 8.16 87 THR A O 1
ATOM 741 N N . MET A 1 88 ? 43.056 -5.640 18.767 1.00 8.33 88 MET A N 1
ATOM 742 C CA . MET A 1 88 ? 41.746 -4.988 18.774 1.00 7.70 88 MET A CA 1
ATOM 743 C C . MET A 1 88 ? 40.665 -5.761 19.523 1.00 7.45 88 MET A C 1
ATOM 744 O O . MET A 1 88 ? 39.905 -5.169 20.279 1.00 7.15 88 MET A O 1
ATOM 749 N N . LEU A 1 89 ? 40.568 -7.067 19.294 1.00 7.94 89 LEU A N 1
ATOM 750 C CA . LEU A 1 89 ? 39.526 -7.842 19.952 1.00 8.40 89 LEU A CA 1
ATOM 751 C C . LEU A 1 89 ? 39.747 -7.835 21.466 1.00 8.48 89 LEU A C 1
ATOM 752 O O . LEU A 1 89 ? 38.830 -7.548 22.229 1.00 8.73 89 LEU A O 1
ATOM 757 N N . ASP A 1 90 ? 40.973 -8.128 21.894 1.00 8.69 90 ASP A N 1
ATOM 758 C CA . ASP A 1 90 ? 41.326 -8.046 23.309 1.00 9.90 90 ASP A CA 1
ATOM 759 C C . ASP A 1 90 ? 41.065 -6.651 23.879 1.00 8.71 90 ASP A C 1
ATOM 760 O O . ASP A 1 90 ? 40.610 -6.510 25.016 1.00 8.99 90 ASP A O 1
ATOM 765 N N . ASP A 1 91 ? 41.378 -5.623 23.093 1.00 8.57 91 ASP A N 1
ATOM 766 C CA . ASP A 1 91 ? 41.221 -4.245 23.537 1.00 8.16 91 ASP A CA 1
ATOM 767 C C . ASP A 1 91 ? 39.758 -3.928 23.823 1.00 7.64 91 ASP A C 1
ATOM 768 O O . ASP A 1 91 ? 39.429 -3.313 24.842 1.00 7.56 91 ASP A O 1
ATOM 773 N N . MET A 1 92 ? 38.878 -4.342 22.920 1.00 7.41 92 MET A N 1
ATOM 774 C CA . MET A 1 92 ? 37.463 -4.050 23.095 1.00 7.67 92 MET A CA 1
ATOM 775 C C . MET A 1 92 ? 36.895 -4.802 24.301 1.00 8.39 92 MET A C 1
ATOM 776 O O . MET A 1 92 ? 36.107 -4.245 25.072 1.00 8.54 92 MET A O 1
ATOM 781 N N . LYS A 1 93 ? 37.320 -6.048 24.494 1.00 8.36 93 LYS A N 1
ATOM 782 C CA . LYS A 1 93 ? 36.892 -6.795 25.667 1.00 8.85 93 LYS A CA 1
ATOM 783 C C . LYS A 1 93 ? 37.413 -6.152 26.949 1.00 8.24 93 LYS A C 1
ATOM 784 O O . LYS A 1 93 ? 36.675 -6.014 27.920 1.00 8.54 93 LYS A O 1
ATOM 794 N N . ASP A 1 94 ? 38.679 -5.745 26.946 1.00 8.51 94 ASP A N 1
ATOM 795 C CA . ASP A 1 94 ? 39.261 -5.142 28.134 1.00 8.78 94 ASP A CA 1
ATOM 796 C C . ASP A 1 94 ? 38.628 -3.792 28.464 1.00 8.58 94 ASP A C 1
ATOM 797 O O . ASP A 1 94 ? 38.468 -3.447 29.638 1.00 8.57 94 ASP A O 1
ATOM 802 N N . LEU A 1 95 ? 38.281 -3.028 27.433 1.00 8.32 95 LEU A N 1
ATOM 803 C CA . LEU A 1 95 ? 37.535 -1.793 27.627 1.00 7.81 95 LEU A CA 1
ATOM 804 C C . LEU A 1 95 ? 36.270 -2.078 28.429 1.00 7.71 95 LEU A C 1
ATOM 805 O O . LEU A 1 95 ? 35.976 -1.407 29.419 1.00 7.80 95 LEU A O 1
ATOM 810 N N . LEU A 1 96 ? 35.522 -3.087 27.994 1.00 7.36 96 LEU A N 1
ATOM 811 C CA . LEU A 1 96 ? 34.261 -3.424 28.642 1.00 7.41 96 LEU A CA 1
ATOM 812 C C . LEU A 1 96 ? 34.463 -4.019 30.038 1.00 7.42 96 LEU A C 1
ATOM 813 O O . LEU A 1 96 ? 33.698 -3.726 30.952 1.00 7.66 96 LEU A O 1
ATOM 818 N N . ASP A 1 97 ? 35.490 -4.848 30.203 1.00 8.12 97 ASP A N 1
ATOM 819 C CA . ASP A 1 97 ? 35.811 -5.380 31.527 1.00 9.11 97 ASP A CA 1
ATOM 820 C C . ASP A 1 97 ? 36.172 -4.244 32.490 1.00 8.96 97 ASP A C 1
ATOM 821 O O . ASP A 1 97 ? 35.809 -4.265 33.666 1.00 9.96 97 ASP A O 1
ATOM 826 N N . THR A 1 98 ? 36.891 -3.253 31.975 1.00 8.84 98 THR A N 1
ATOM 827 C CA . THR A 1 98 ? 37.290 -2.106 32.776 1.00 9.52 98 THR A CA 1
ATOM 828 C C . THR A 1 98 ? 36.069 -1.289 33.186 1.00 9.15 98 THR A C 1
ATOM 829 O O . THR A 1 98 ? 35.923 -0.906 34.349 1.00 9.93 98 THR A O 1
ATOM 833 N N . ALA A 1 99 ? 35.176 -1.051 32.232 1.00 9.04 99 ALA A N 1
ATOM 834 C CA . ALA A 1 99 ? 33.949 -0.317 32.502 1.00 8.49 99 ALA A CA 1
ATOM 835 C C . ALA A 1 99 ? 33.096 -1.034 33.549 1.00 8.23 99 ALA A C 1
ATOM 836 O O . ALA A 1 99 ? 32.515 -0.402 34.435 1.00 8.25 99 ALA A O 1
ATOM 838 N N . LYS A 1 100 ? 33.030 -2.360 33.452 1.00 8.54 100 LYS A N 1
ATOM 839 C CA . LYS A 1 100 ? 32.239 -3.146 34.390 1.00 8.99 100 LYS A CA 1
ATOM 840 C C . LYS A 1 100 ? 32.700 -2.901 35.823 1.00 8.37 100 LYS A C 1
ATOM 841 O O . LYS A 1 100 ? 31.877 -2.807 36.733 1.00 8.74 100 LYS A O 1
ATOM 849 N N . LYS A 1 101 ? 34.012 -2.774 36.012 1.00 9.16 101 LYS A N 1
ATOM 850 C CA . LYS A 1 101 ? 34.590 -2.532 37.335 1.00 10.08 101 LYS A CA 1
ATOM 851 C C . LYS A 1 101 ? 34.025 -1.277 37.988 1.00 9.86 101 LYS A C 1
ATOM 852 O O . LYS A 1 101 ? 33.905 -1.200 39.212 1.00 11.06 101 LYS A O 1
ATOM 863 N N . TYR A 1 102 ? 33.669 -0.309 37.153 1.00 8.80 102 TYR A N 1
ATOM 864 C CA . TYR A 1 102 ? 33.183 0.983 37.610 1.00 8.20 102 TYR A CA 1
ATOM 865 C C . TYR A 1 102 ? 31.685 1.170 37.392 1.00 7.80 102 TYR A C 1
ATOM 866 O O . TYR A 1 102 ? 31.177 2.284 37.507 1.00 7.90 102 TYR A O 1
ATOM 875 N N . ASN A 1 103 ? 30.980 0.083 37.087 1.00 7.30 103 ASN A N 1
ATOM 876 C CA . ASN A 1 103 ? 29.537 0.157 36.868 1.00 7.08 103 ASN A CA 1
ATOM 877 C C . ASN A 1 103 ? 29.164 1.215 35.827 1.00 6.67 103 ASN A C 1
ATOM 878 O O . ASN A 1 103 ? 28.248 2.024 36.021 1.00 7.52 103 ASN A O 1
ATOM 883 N N . ILE A 1 104 ? 29.884 1.190 34.710 1.00 6.67 104 ILE A N 1
ATOM 884 C CA . ILE A 1 104 ? 29.624 2.094 33.601 1.00 6.68 104 ILE A CA 1
ATOM 885 C C . ILE A 1 104 ? 29.248 1.301 32.352 1.00 6.65 104 ILE A C 1
ATOM 886 O O . ILE A 1 104 ? 29.969 0.400 31.929 1.00 7.49 104 ILE A O 1
ATOM 891 N N . LEU A 1 105 ? 28.108 1.656 31.772 1.00 5.99 105 LEU A N 1
ATOM 892 C CA . LEU A 1 105 ? 27.689 1.164 30.467 1.00 5.73 105 LEU A CA 1
ATOM 893 C C . LEU A 1 105 ? 28.404 1.936 29.363 1.00 5.70 105 LEU A C 1
ATOM 894 O O . LEU A 1 105 ? 28.446 3.166 29.380 1.00 6.24 105 LEU A O 1
ATOM 899 N N . VAL A 1 106 ? 28.960 1.197 28.412 1.00 5.68 106 VAL A N 1
ATOM 900 C CA . VAL A 1 106 ? 29.776 1.769 27.353 1.00 6.21 106 VAL A CA 1
ATOM 901 C C . VAL A 1 106 ? 29.011 1.837 26.041 1.00 5.51 106 VAL A C 1
ATOM 902 O O . VAL A 1 106 ? 28.325 0.879 25.663 1.00 6.31 106 VAL A O 1
ATOM 906 N N . PHE A 1 107 ? 29.145 2.973 25.360 1.00 4.97 107 PHE A N 1
ATOM 907 C CA . PHE A 1 107 ? 28.542 3.185 24.051 1.00 5.18 107 PHE A CA 1
ATOM 908 C C . PHE A 1 107 ? 29.642 3.538 23.056 1.00 5.09 107 PHE A C 1
ATOM 909 O O . PHE A 1 107 ? 29.952 4.704 22.854 1.00 5.10 107 PHE A O 1
ATOM 917 N N . PRO A 1 108 ? 30.266 2.518 22.453 1.00 5.11 108 PRO A N 1
ATOM 918 C CA . PRO A 1 108 ? 31.307 2.797 21.463 1.00 4.71 108 PRO A CA 1
ATOM 919 C C . PRO A 1 108 ? 30.683 3.406 20.217 1.00 4.59 108 PRO A C 1
ATOM 920 O O . PRO A 1 108 ? 29.659 2.917 19.732 1.00 6.03 108 PRO A O 1
ATOM 924 N N . CYS A 1 109 ? 31.312 4.460 19.704 1.00 4.87 109 CYS A N 1
ATOM 925 C CA . CYS A 1 109 ? 30.868 5.109 18.479 1.00 4.77 109 CYS A CA 1
ATOM 926 C C . CYS A 1 109 ? 31.862 4.769 17.375 1.00 4.59 109 CYS A C 1
ATOM 927 O O . CYS A 1 109 ? 33.033 5.142 17.453 1.00 4.90 109 CYS A O 1
ATOM 930 N N . LEU A 1 110 ? 31.395 4.058 16.355 1.00 4.98 110 LEU A N 1
ATOM 931 C CA . LEU A 1 110 ? 32.301 3.478 15.368 1.00 4.64 110 LEU A CA 1
ATOM 932 C C . LEU A 1 110 ? 32.940 4.519 14.454 1.00 4.52 110 LEU A C 1
ATOM 933 O O . LEU A 1 110 ? 34.165 4.552 14.340 1.00 5.04 110 LEU A O 1
ATOM 938 N N . TRP A 1 111 ? 32.115 5.360 13.825 1.00 4.82 111 TRP A N 1
ATOM 939 C CA . TRP A 1 111 ? 32.560 6.248 12.755 1.00 4.70 111 TRP A CA 1
ATOM 940 C C . TRP A 1 111 ? 32.207 7.702 13.057 1.00 4.74 111 TRP A C 1
ATOM 941 O O . TRP A 1 111 ? 31.399 7.993 13.948 1.00 5.11 111 TRP A O 1
ATOM 952 N N . ASN A 1 112 ? 32.797 8.617 12.290 1.00 5.62 112 ASN A N 1
ATOM 953 C CA . ASN A 1 112 ? 32.577 10.043 12.476 1.00 5.27 112 ASN A CA 1
ATOM 954 C C . ASN A 1 112 ? 32.477 10.738 11.122 1.00 5.35 112 ASN A C 1
ATOM 955 O O . ASN A 1 112 ? 33.299 10.492 10.232 1.00 5.92 112 ASN A O 1
ATOM 960 N N . ALA A 1 113 ? 31.483 11.614 10.983 1.00 5.28 113 ALA A N 1
ATOM 961 C CA . ALA A 1 113 ? 31.349 12.458 9.799 1.00 5.93 113 ALA A CA 1
ATOM 962 C C . ALA A 1 113 ? 31.301 13.956 10.133 1.00 5.94 113 ALA A C 1
ATOM 963 O O . ALA A 1 113 ? 30.945 14.770 9.279 1.00 6.47 113 ALA A O 1
ATOM 965 N N . ALA A 1 114 ? 31.677 14.330 11.359 1.00 5.72 114 ALA A N 1
ATOM 966 C CA . ALA A 1 114 ? 31.653 15.747 11.761 1.00 6.02 114 ALA A CA 1
ATOM 967 C C . ALA A 1 114 ? 32.856 16.554 11.277 1.00 5.64 114 ALA A C 1
ATOM 968 O O . ALA A 1 114 ? 32.873 17.780 11.408 1.00 6.16 114 ALA A O 1
ATOM 970 N N . VAL A 1 115 ? 33.871 15.856 10.773 1.00 5.55 115 VAL A N 1
ATOM 971 C CA . VAL A 1 115 ? 35.020 16.477 10.130 1.00 6.39 115 VAL A CA 1
ATOM 972 C C . VAL A 1 115 ? 35.243 15.750 8.814 1.00 6.51 115 VAL A C 1
ATOM 973 O O . VAL A 1 115 ? 34.707 14.667 8.605 1.00 7.71 115 VAL A O 1
ATOM 977 N N . ASN A 1 116 ? 36.020 16.361 7.929 1.00 7.11 116 ASN A N 1
ATOM 978 C CA . ASN A 1 116 ? 36.307 15.801 6.618 1.00 7.69 116 ASN A CA 1
ATOM 979 C C . ASN A 1 116 ? 37.818 15.612 6.540 1.00 6.98 116 ASN A C 1
ATOM 980 O O . ASN A 1 116 ? 38.528 16.416 5.926 1.00 8.25 116 ASN A O 1
ATOM 985 N N A GLN A 1 117 ? 38.303 14.538 7.174 0.51 7.92 117 GLN A N 1
ATOM 986 N N B GLN A 1 117 ? 38.307 14.579 7.211 0.49 6.33 117 GLN A N 1
ATOM 987 C CA A GLN A 1 117 ? 39.738 14.241 7.303 0.51 8.73 117 GLN A CA 1
ATOM 988 C CA B GLN A 1 117 ? 39.730 14.300 7.224 0.49 5.87 117 GLN A CA 1
ATOM 989 C C A GLN A 1 117 ? 40.083 12.823 6.845 0.51 9.52 117 GLN A C 1
ATOM 990 C C B GLN A 1 117 ? 39.979 13.071 6.353 0.49 5.89 117 GLN A C 1
ATOM 991 O O A GLN A 1 117 ? 41.178 12.324 7.104 0.51 10.18 117 GLN A O 1
ATOM 992 O O B GLN A 1 117 ? 40.442 13.215 5.222 0.49 6.74 117 GLN A O 1
ATOM 1003 N N A ASP A 1 118 ? 39.135 12.175 6.183 0.51 9.53 118 ASP A N 1
ATOM 1004 N N B ASP A 1 118 ? 39.646 11.886 6.862 0.49 6.86 118 ASP A N 1
ATOM 1005 C CA A ASP A 1 118 ? 39.235 10.767 5.806 0.51 9.36 118 ASP A CA 1
ATOM 1006 C CA B ASP A 1 118 ? 39.520 10.674 6.032 0.49 8.66 118 ASP A CA 1
ATOM 1007 C C A ASP A 1 118 ? 40.467 10.437 4.945 0.51 8.84 118 ASP A C 1
ATOM 1008 C C B ASP A 1 118 ? 40.664 10.500 5.025 0.49 11.23 118 ASP A C 1
ATOM 1009 O O A ASP A 1 118 ? 40.331 10.249 3.747 0.51 7.88 118 ASP A O 1
ATOM 1010 O O B ASP A 1 118 ? 40.571 10.944 3.879 0.49 12.78 118 ASP A O 1
ATOM 1019 N N A SER A 1 119 ? 41.653 10.350 5.553 0.51 10.00 119 SER A N 1
ATOM 1020 N N B SER A 1 119 ? 41.754 9.883 5.460 0.49 12.95 119 SER A N 1
ATOM 1021 C CA A SER A 1 119 ? 42.867 9.988 4.808 0.51 11.02 119 SER A CA 1
ATOM 1022 C CA B SER A 1 119 ? 42.895 9.689 4.579 0.49 14.63 119 SER A CA 1
ATOM 1023 C C A SER A 1 119 ? 42.664 8.710 3.999 0.51 11.18 119 SER A C 1
ATOM 1024 C C B SER A 1 119 ? 42.640 8.549 3.601 0.49 16.16 119 SER A C 1
ATOM 1025 O O A SER A 1 119 ? 42.080 7.738 4.489 0.51 11.68 119 SER A O 1
ATOM 1026 O O B SER A 1 119 ? 42.094 7.506 3.968 0.49 17.08 119 SER A O 1
ATOM 1031 N N A HIS A 1 120 ? 43.129 8.740 2.752 0.51 11.35 120 HIS A N 1
ATOM 1032 N N B HIS A 1 120 ? 43.027 8.776 2.350 0.49 16.76 120 HIS A N 1
ATOM 1033 C CA A HIS A 1 120 ? 42.997 7.629 1.807 0.51 12.23 120 HIS A CA 1
ATOM 1034 C CA B HIS A 1 120 ? 42.834 7.820 1.262 0.49 17.58 120 HIS A CA 1
ATOM 1035 C C A HIS A 1 120 ? 41.551 7.233 1.479 0.51 12.65 120 HIS A C 1
ATOM 1036 C C B HIS A 1 120 ? 41.390 7.337 1.119 0.49 16.81 120 HIS A C 1
ATOM 1037 O O A HIS A 1 120 ? 41.307 6.155 0.936 0.51 13.27 120 HIS A O 1
ATOM 1038 O O B HIS A 1 120 ? 41.148 6.232 0.636 0.49 16.55 120 HIS A O 1
ATOM 1051 N N A ASN A 1 121 ? 40.610 8.122 1.794 0.51 12.18 121 ASN A N 1
ATOM 1052 N N B ASN A 1 121 ? 40.447 8.175 1.544 0.49 16.03 121 ASN A N 1
ATOM 1053 C CA A ASN A 1 121 ? 39.199 7.943 1.437 0.51 11.82 121 ASN A CA 1
ATOM 1054 C CA B ASN A 1 121 ? 39.020 7.915 1.359 0.49 15.02 121 ASN A CA 1
ATOM 1055 C C A ASN A 1 121 ? 38.650 6.598 1.890 0.51 12.19 121 ASN A C 1
ATOM 1056 C C B ASN A 1 121 ? 38.564 6.570 1.911 0.49 13.71 121 ASN A C 1
ATOM 1057 O O A ASN A 1 121 ? 37.852 5.955 1.205 0.51 11.93 121 ASN A O 1
ATOM 1058 O O B ASN A 1 121 ? 37.739 5.886 1.301 0.49 13.24 121 ASN A O 1
ATOM 1067 N N . ARG A 1 122 ? 39.100 6.187 3.064 1.00 13.36 122 ARG A N 1
ATOM 1068 C CA . ARG A 1 122 ? 38.776 4.885 3.614 1.00 13.47 122 ARG A CA 1
ATOM 1069 C C . ARG A 1 122 ? 37.321 4.802 4.076 1.00 11.51 122 ARG A C 1
ATOM 1070 O O . ARG A 1 122 ? 36.604 3.860 3.729 1.00 10.75 122 ARG A O 1
ATOM 1085 N N . LEU A 1 123 ? 36.876 5.806 4.823 1.00 10.88 123 LEU A N 1
ATOM 1086 C CA . LEU A 1 123 ? 35.474 5.867 5.208 1.00 10.08 123 LEU A CA 1
ATOM 1087 C C . LEU A 1 123 ? 34.597 6.091 3.980 1.00 9.16 123 LEU A C 1
ATOM 1088 O O . LEU A 1 123 ? 33.556 5.453 3.829 1.00 8.59 123 LEU A O 1
ATOM 1093 N N . ASP A 1 124 ? 35.041 6.978 3.094 1.00 9.00 124 ASP A N 1
ATOM 1094 C CA . ASP A 1 124 ? 34.316 7.286 1.875 1.00 9.11 124 ASP A CA 1
ATOM 1095 C C . ASP A 1 124 ? 33.982 6.020 1.075 1.00 8.44 124 ASP A C 1
ATOM 1096 O O . ASP A 1 124 ? 32.851 5.852 0.599 1.00 8.58 124 ASP A O 1
ATOM 1101 N N . GLY A 1 125 ? 34.954 5.118 0.954 1.00 9.00 125 GLY A N 1
ATOM 1102 C CA . GLY A 1 125 ? 34.748 3.883 0.216 1.00 9.04 125 GLY A CA 1
ATOM 1103 C C . GLY A 1 125 ? 33.728 2.952 0.848 1.00 8.83 125 GLY A C 1
ATOM 1104 O O . GLY A 1 125 ? 33.000 2.248 0.143 1.00 9.80 125 GLY A O 1
ATOM 1105 N N . LEU A 1 126 ? 33.673 2.929 2.177 1.00 8.32 126 LEU A N 1
ATOM 1106 C CA . LEU A 1 126 ? 32.679 2.108 2.857 1.00 8.19 126 LEU A CA 1
ATOM 1107 C C . LEU A 1 126 ? 31.268 2.646 2.644 1.00 8.01 126 LEU A C 1
ATOM 1108 O O . LEU A 1 126 ? 30.301 1.882 2.587 1.00 9.18 126 LEU A O 1
ATOM 1113 N N . ILE A 1 127 ? 31.147 3.966 2.540 1.00 7.77 127 ILE A N 1
ATOM 1114 C CA . ILE A 1 127 ? 29.847 4.588 2.322 1.00 8.64 127 ILE A CA 1
ATOM 1115 C C . ILE A 1 127 ? 29.377 4.405 0.878 1.00 9.96 127 ILE A C 1
ATOM 1116 O O . ILE A 1 127 ? 28.196 4.148 0.625 1.00 11.28 127 ILE A O 1
ATOM 1121 N N . LYS A 1 128 ? 30.304 4.517 -0.067 1.00 10.16 128 LYS A N 1
ATOM 1122 C CA . LYS A 1 128 ? 29.928 4.514 -1.473 1.00 11.36 128 LYS A CA 1
ATOM 1123 C C . LYS A 1 128 ? 29.940 3.140 -2.153 1.00 11.66 128 LYS A C 1
ATOM 1124 O O . LYS A 1 128 ? 29.182 2.928 -3.098 1.00 13.20 128 LYS A O 1
ATOM 1130 N N . ASP A 1 129 ? 30.785 2.226 -1.674 1.00 11.25 129 ASP A N 1
ATOM 1131 C CA . ASP A 1 129 ? 31.060 0.957 -2.353 1.00 11.53 129 ASP A CA 1
ATOM 1132 C C . ASP A 1 129 ? 30.567 -0.207 -1.495 1.00 11.03 129 ASP A C 1
ATOM 1133 O O . ASP A 1 129 ? 31.083 -0.454 -0.403 1.00 10.87 129 ASP A O 1
ATOM 1138 N N . GLN A 1 130 ? 29.560 -0.917 -1.996 1.00 11.37 130 GLN A N 1
ATOM 1139 C CA . GLN A 1 130 ? 28.948 -2.022 -1.259 1.00 12.40 130 GLN A CA 1
ATOM 1140 C C . GLN A 1 130 ? 29.923 -3.154 -0.955 1.00 11.09 130 GLN A C 1
ATOM 1141 O O . GLN A 1 130 ? 29.836 -3.794 0.092 1.00 10.99 130 GLN A O 1
ATOM 1147 N N . HIS A 1 131 ? 30.850 -3.412 -1.867 1.00 11.10 131 HIS A N 1
ATOM 1148 C CA . HIS A 1 131 ? 31.815 -4.478 -1.640 1.00 11.03 131 HIS A CA 1
ATOM 1149 C C . HIS A 1 131 ? 32.802 -4.123 -0.542 1.00 9.55 131 HIS A C 1
ATOM 1150 O O . HIS A 1 131 ? 33.173 -4.973 0.272 1.00 9.71 131 HIS A O 1
ATOM 1157 N N . LYS A 1 132 ? 33.223 -2.864 -0.513 1.00 9.23 132 LYS A N 1
ATOM 1158 C CA . LYS A 1 132 ? 34.095 -2.409 0.560 1.00 9.28 132 LYS A CA 1
ATOM 1159 C C . LYS A 1 132 ? 33.375 -2.468 1.911 1.00 8.02 132 LYS A C 1
ATOM 1160 O O . LYS A 1 132 ? 33.932 -2.954 2.898 1.00 8.03 132 LYS A O 1
ATOM 1166 N N . LEU A 1 133 ? 32.135 -1.995 1.951 1.00 8.07 133 LEU A N 1
ATOM 1167 C CA . LEU A 1 133 ? 31.349 -2.084 3.170 1.00 7.85 133 LEU A CA 1
ATOM 1168 C C . LEU A 1 133 ? 31.211 -3.531 3.649 1.00 7.82 133 LEU A C 1
ATOM 1169 O O . LEU A 1 133 ? 31.365 -3.812 4.844 1.00 7.87 133 LEU A O 1
ATOM 1174 N N . GLN A 1 134 ? 30.925 -4.455 2.736 1.00 8.31 134 GLN A N 1
ATOM 1175 C CA . GLN A 1 134 ? 30.801 -5.851 3.145 1.00 9.22 134 GLN A CA 1
ATOM 1176 C C . GLN A 1 134 ? 32.101 -6.387 3.751 1.00 8.03 134 GLN A C 1
ATOM 1177 O O . GLN A 1 134 ? 32.062 -7.184 4.691 1.00 8.25 134 GLN A O 1
ATOM 1183 N N . SER A 1 135 ? 33.247 -5.949 3.230 1.00 8.39 135 SER A N 1
ATOM 1184 C CA . SER A 1 135 ? 34.526 -6.355 3.817 1.00 8.77 135 SER A CA 1
ATOM 1185 C C . SER A 1 135 ? 34.700 -5.824 5.240 1.00 7.65 135 SER A C 1
ATOM 1186 O O . SER A 1 135 ? 35.213 -6.531 6.102 1.00 7.63 135 SER A O 1
ATOM 1189 N N . TYR A 1 136 ? 34.263 -4.593 5.499 1.00 7.12 136 TYR A N 1
ATOM 1190 C CA . TYR A 1 136 ? 34.286 -4.087 6.869 1.00 6.83 136 TYR A CA 1
ATOM 1191 C C . TYR A 1 136 ? 33.433 -4.969 7.776 1.00 6.42 136 TYR A C 1
ATOM 1192 O O . TYR A 1 136 ? 33.850 -5.368 8.874 1.00 6.83 136 TYR A O 1
ATOM 1201 N N . ILE A 1 137 ? 32.227 -5.266 7.313 1.00 6.94 137 ILE A N 1
ATOM 1202 C CA . ILE A 1 137 ? 31.293 -6.049 8.098 1.00 7.12 137 ILE A CA 1
ATOM 1203 C C . ILE A 1 137 ? 31.838 -7.443 8.398 1.00 6.82 137 ILE A C 1
ATOM 1204 O O . ILE A 1 137 ? 31.820 -7.894 9.547 1.00 7.19 137 ILE A O 1
ATOM 1209 N N . ASP A 1 138 ? 32.360 -8.110 7.375 1.00 7.37 138 ASP A N 1
ATOM 1210 C CA . ASP A 1 138 ? 32.800 -9.489 7.534 1.00 8.02 138 ASP A CA 1
ATOM 1211 C C . ASP A 1 138 ? 34.152 -9.622 8.232 1.00 7.96 138 ASP A C 1
ATOM 1212 O O . ASP A 1 138 ? 34.352 -10.525 9.040 1.00 8.67 138 ASP A O 1
ATOM 1217 N N . LYS A 1 139 ? 35.076 -8.718 7.930 1.00 7.36 139 LYS A N 1
ATOM 1218 C CA . LYS A 1 139 ? 36.442 -8.844 8.434 1.00 7.81 139 LYS A CA 1
ATOM 1219 C C . LYS A 1 139 ? 36.711 -8.109 9.748 1.00 7.59 139 LYS A C 1
ATOM 1220 O O . LYS A 1 139 ? 37.688 -8.419 10.436 1.00 7.71 139 LYS A O 1
ATOM 1226 N N . ALA A 1 140 ? 35.877 -7.127 10.084 1.00 7.14 140 ALA A N 1
ATOM 1227 C CA . ALA A 1 140 ? 36.100 -6.333 11.293 1.00 6.94 140 ALA A CA 1
ATOM 1228 C C . ALA A 1 140 ? 34.899 -6.263 12.227 1.00 6.69 140 ALA A C 1
ATOM 1229 O O . ALA A 1 140 ? 35.019 -6.582 13.403 1.00 6.80 140 ALA A O 1
ATOM 1231 N N . LEU A 1 141 ? 33.751 -5.821 11.720 1.00 5.96 141 LEU A N 1
ATOM 1232 C CA . LEU A 1 141 ? 32.620 -5.559 12.611 1.00 6.16 141 LEU A CA 1
ATOM 1233 C C . LEU A 1 141 ? 32.087 -6.830 13.264 1.00 6.42 141 LEU A C 1
ATOM 1234 O O . LEU A 1 141 ? 31.956 -6.894 14.490 1.00 6.13 141 LEU A O 1
ATOM 1239 N N . LYS A 1 142 ? 31.7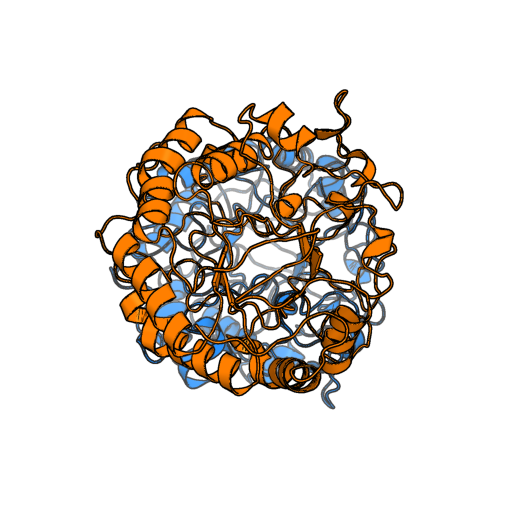64 -7.835 12.455 1.00 5.98 142 LYS A N 1
ATOM 1240 C CA . LYS A 1 142 ? 31.260 -9.070 13.031 1.00 7.11 142 LYS A CA 1
ATOM 1241 C C . LYS A 1 142 ? 32.259 -9.709 14.017 1.00 6.57 142 LYS A C 1
ATOM 1242 O O . LYS A 1 142 ? 31.860 -10.113 15.108 1.00 6.91 142 LYS A O 1
ATOM 1248 N N . PRO A 1 143 ? 33.559 -9.786 13.663 1.00 6.74 143 PRO A N 1
ATOM 1249 C CA . PRO A 1 143 ? 34.485 -10.328 14.667 1.00 7.21 143 PRO A CA 1
ATOM 1250 C C . PRO A 1 143 ? 34.516 -9.545 15.983 1.00 6.80 143 PRO A C 1
ATOM 1251 O O . PRO A 1 143 ? 34.564 -10.151 17.054 1.00 7.09 143 PRO A O 1
ATOM 1255 N N . ILE A 1 144 ? 34.469 -8.221 15.910 1.00 6.93 144 ILE A N 1
ATOM 1256 C CA . ILE A 1 144 ? 34.454 -7.413 17.125 1.00 6.95 144 ILE A CA 1
ATOM 1257 C C . ILE A 1 144 ? 33.190 -7.670 17.953 1.00 6.22 144 ILE A C 1
ATOM 1258 O O . ILE A 1 144 ? 33.260 -7.936 19.157 1.00 6.77 144 ILE A O 1
ATOM 1263 N N . VAL A 1 145 ? 32.039 -7.593 17.295 1.00 6.34 145 VAL A N 1
ATOM 1264 C CA . VAL A 1 145 ? 30.757 -7.763 17.965 1.00 6.55 145 VAL A CA 1
ATOM 1265 C C . VAL A 1 145 ? 30.640 -9.151 18.577 1.00 6.83 145 VAL A C 1
ATOM 1266 O O . VAL A 1 145 ? 30.164 -9.309 19.706 1.00 7.96 145 VAL A O 1
ATOM 1270 N N . ASN A 1 146 ? 31.084 -10.158 17.834 1.00 7.18 146 ASN A N 1
ATOM 1271 C CA . ASN A 1 146 ? 31.053 -11.519 18.342 1.00 7.90 146 ASN A CA 1
ATOM 1272 C C . ASN A 1 146 ? 31.942 -11.696 19.565 1.00 7.78 146 ASN A C 1
ATOM 1273 O O . ASN A 1 146 ? 31.583 -12.390 20.514 1.00 9.02 146 ASN A O 1
ATOM 1278 N N . HIS A 1 147 ? 33.108 -11.061 19.542 1.00 7.74 147 HIS A N 1
ATOM 1279 C CA . HIS A 1 147 ? 34.081 -11.241 20.610 1.00 8.18 147 HIS A CA 1
ATOM 1280 C C . HIS A 1 147 ? 33.560 -10.728 21.955 1.00 8.68 147 HIS A C 1
ATOM 1281 O O . HIS A 1 147 ? 33.894 -11.275 23.004 1.00 9.72 147 HIS A O 1
ATOM 1288 N N . VAL A 1 148 ? 32.750 -9.674 21.919 1.00 7.97 148 VAL A N 1
ATOM 1289 C CA . VAL A 1 148 ? 32.202 -9.080 23.137 1.00 8.46 148 VAL A CA 1
ATOM 1290 C C . VAL A 1 148 ? 30.705 -9.338 23.278 1.00 8.13 148 VAL A C 1
ATOM 1291 O O . VAL A 1 148 ? 30.032 -8.675 24.070 1.00 8.77 148 VAL A O 1
ATOM 1295 N N . LYS A 1 149 ? 30.196 -10.320 22.539 1.00 8.48 149 LYS A N 1
ATOM 1296 C CA A LYS A 1 149 ? 28.774 -10.668 22.524 0.66 8.96 149 LYS A CA 1
ATOM 1297 C CA B LYS A 1 149 ? 28.761 -10.539 22.536 0.34 9.70 149 LYS A CA 1
ATOM 1298 C C . LYS A 1 149 ? 28.232 -10.807 23.942 1.00 9.05 149 LYS A C 1
ATOM 1299 O O . LYS A 1 149 ? 28.809 -11.548 24.739 1.00 10.01 149 LYS A O 1
ATOM 1310 N N . GLY A 1 150 ? 27.140 -10.119 24.251 1.00 8.83 150 GLY A N 1
ATOM 1311 C CA . GLY A 1 150 ? 26.485 -10.265 25.529 1.00 8.78 150 GLY A CA 1
ATOM 1312 C C . GLY A 1 150 ? 27.132 -9.572 26.708 1.00 9.03 150 GLY A C 1
ATOM 1313 O O . GLY A 1 150 ? 26.622 -9.699 27.815 1.00 10.16 150 GLY A O 1
ATOM 1314 N N . HIS A 1 151 ? 28.223 -8.840 26.500 1.00 8.89 151 HIS A N 1
ATOM 1315 C CA . HIS A 1 151 ? 28.946 -8.264 27.629 1.00 8.56 151 HIS A CA 1
ATOM 1316 C C . HIS A 1 151 ? 28.043 -7.338 28.441 1.00 8.83 151 HIS A C 1
ATOM 1317 O O . HIS A 1 151 ? 27.411 -6.440 27.889 1.00 9.46 151 HIS A O 1
ATOM 1324 N N . VAL A 1 152 ? 27.984 -7.549 29.749 1.00 8.98 152 VAL A N 1
ATOM 1325 C CA . VAL A 1 152 ? 27.064 -6.763 30.572 1.00 10.25 152 VAL A CA 1
ATOM 1326 C C . VAL A 1 152 ? 27.357 -5.259 30.598 1.00 9.93 152 VAL A C 1
ATOM 1327 O O . VAL A 1 152 ? 26.459 -4.465 30.891 1.00 11.14 152 VAL A O 1
ATOM 1331 N N . ALA A 1 153 ? 28.593 -4.865 30.290 1.00 8.47 153 ALA A N 1
ATOM 1332 C CA . ALA A 1 153 ? 28.949 -3.444 30.304 1.00 8.11 153 ALA A CA 1
ATOM 1333 C C . ALA A 1 153 ? 28.791 -2.760 28.950 1.00 7.80 153 ALA A C 1
ATOM 1334 O O . ALA A 1 153 ? 29.058 -1.563 28.831 1.00 8.35 153 ALA A O 1
ATOM 1336 N N . LEU A 1 154 ? 28.351 -3.505 27.941 1.00 7.63 154 LEU A N 1
ATOM 1337 C CA . LEU A 1 154 ? 28.050 -2.904 26.648 1.00 7.98 154 LEU A CA 1
ATOM 1338 C C . LEU A 1 154 ? 26.647 -2.306 26.691 1.00 7.13 154 LEU A C 1
ATOM 1339 O O . LEU A 1 154 ? 25.659 -3.028 26.825 1.00 8.70 154 LEU A O 1
ATOM 1344 N N . GLY A 1 155 ? 26.560 -0.983 26.608 1.00 6.06 155 GLY A N 1
ATOM 1345 C CA . GLY A 1 155 ? 25.270 -0.313 26.564 1.00 6.37 155 GLY A CA 1
ATOM 1346 C C . GLY A 1 155 ? 24.642 -0.371 25.183 1.00 6.19 155 GLY A C 1
ATOM 1347 O O . GLY A 1 155 ? 23.453 -0.658 25.032 1.00 6.39 155 GLY A O 1
ATOM 1348 N N . GLY A 1 156 ? 25.447 -0.100 24.163 1.00 6.20 156 GLY A N 1
ATOM 1349 C CA . GLY A 1 156 ? 24.964 -0.154 22.799 1.00 6.37 156 GLY A CA 1
ATOM 1350 C C . GLY A 1 156 ? 26.009 0.383 21.853 1.00 6.26 156 GLY A C 1
ATOM 1351 O O . GLY A 1 156 ? 26.960 1.053 22.265 1.00 7.31 156 GLY A O 1
ATOM 1352 N N . TRP A 1 157 ? 25.826 0.078 20.579 1.00 5.54 157 TRP A N 1
ATOM 1353 C CA . TRP A 1 157 ? 26.745 0.490 19.529 1.00 5.85 157 TRP A CA 1
ATOM 1354 C C . TRP A 1 157 ? 26.188 1.716 18.819 1.00 5.17 157 TRP A C 1
ATOM 1355 O O . TRP A 1 157 ? 25.066 1.686 18.328 1.00 6.12 157 TRP A O 1
ATOM 1366 N N . ASP A 1 158 ? 26.965 2.794 18.787 1.00 4.66 158 ASP A N 1
ATOM 1367 C CA . ASP A 1 158 ? 26.607 3.995 18.039 1.00 4.92 158 ASP A CA 1
ATOM 1368 C C . ASP A 1 158 ? 27.353 3.894 16.705 1.00 4.82 158 ASP A C 1
ATOM 1369 O O . ASP A 1 158 ? 28.584 3.951 16.662 1.00 5.11 158 ASP A O 1
ATOM 1374 N N . LEU A 1 159 ? 26.614 3.731 15.613 1.00 4.34 159 LEU A N 1
ATOM 1375 C CA . LEU A 1 159 ? 27.259 3.499 14.323 1.00 4.54 159 LEU A CA 1
ATOM 1376 C C . LEU A 1 159 ? 28.058 4.683 13.815 1.00 4.31 159 LEU A C 1
ATOM 1377 O O . LEU A 1 159 ? 29.070 4.508 13.148 1.00 4.93 159 LEU A O 1
ATOM 1382 N N . MET A 1 160 ? 27.583 5.892 14.076 1.00 4.56 160 MET A N 1
ATOM 1383 C CA . MET A 1 160 ? 28.209 7.049 13.468 1.00 4.77 160 MET A CA 1
ATOM 1384 C C . MET A 1 160 ? 27.872 8.334 14.170 1.00 4.87 160 MET A C 1
ATOM 1385 O O . MET A 1 160 ? 26.701 8.654 14.432 1.00 5.19 160 MET A O 1
ATOM 1390 N N . ASN A 1 161 ? 28.918 9.098 14.440 1.00 4.75 161 ASN A N 1
ATOM 1391 C CA . ASN A 1 161 ? 28.750 10.452 14.907 1.00 4.06 161 ASN A CA 1
ATOM 1392 C C . ASN A 1 161 ? 28.439 11.423 13.777 1.00 4.32 161 ASN A C 1
ATOM 1393 O O . ASN A 1 161 ? 29.251 11.608 12.867 1.00 4.60 161 ASN A O 1
ATOM 1398 N N . GLU A 1 162 ? 27.260 12.032 13.855 1.00 4.41 162 GLU A N 1
ATOM 1399 C CA . GLU A 1 162 ? 26.867 13.162 13.009 1.00 4.28 162 GLU A CA 1
ATOM 1400 C C . GLU A 1 162 ? 27.071 12.945 11.502 1.00 4.68 162 GLU A C 1
ATOM 1401 O O . GLU A 1 162 ? 27.846 13.664 10.866 1.00 5.18 162 GLU A O 1
ATOM 1407 N N . PRO A 1 163 ? 26.342 11.977 10.916 1.00 5.32 163 PRO A N 1
ATOM 1408 C CA . PRO A 1 163 ? 26.398 11.788 9.457 1.00 5.06 163 PRO A CA 1
ATOM 1409 C C . PRO A 1 163 ? 26.163 13.107 8.714 1.00 5.24 163 PRO A C 1
ATOM 1410 O O . PRO A 1 163 ? 26.696 13.316 7.622 1.00 5.98 163 PRO A O 1
ATOM 1414 N N . GLU A 1 164 ? 25.373 13.989 9.317 1.00 5.09 164 GLU A N 1
ATOM 1415 C CA . GLU A 1 164 ? 24.966 15.230 8.673 1.00 5.44 164 GLU A CA 1
ATOM 1416 C C . GLU A 1 164 ? 26.114 16.184 8.377 1.00 5.74 164 GLU A C 1
ATOM 1417 O O . GLU A 1 164 ? 25.955 17.099 7.575 1.00 6.54 164 GLU A O 1
ATOM 1423 N N . GLY A 1 165 ? 27.271 15.977 8.994 1.00 5.73 165 GLY A N 1
ATOM 1424 C CA . GLY A 1 165 ? 28.425 16.797 8.673 1.00 5.79 165 GLY A CA 1
ATOM 1425 C C . GLY A 1 165 ? 28.804 16.765 7.205 1.00 6.55 165 GLY A C 1
ATOM 1426 O O . GLY A 1 165 ? 29.328 17.743 6.675 1.00 6.30 165 GLY A O 1
ATOM 1427 N N . MET A 1 166 ? 28.539 15.643 6.545 1.00 6.00 166 MET A N 1
ATOM 1428 C CA . MET A 1 166 ? 28.892 15.503 5.137 1.00 6.32 166 MET A CA 1
ATOM 1429 C C . MET A 1 166 ? 27.728 15.120 4.226 1.00 6.32 166 MET A C 1
ATOM 1430 O O . MET A 1 166 ? 27.940 14.741 3.078 1.00 6.50 166 MET A O 1
ATOM 1435 N N . MET A 1 167 ? 26.498 15.254 4.709 1.00 6.34 167 MET A N 1
ATOM 1436 C CA . MET A 1 167 ? 25.343 15.018 3.849 1.00 6.71 167 MET A CA 1
ATOM 1437 C C . MET A 1 167 ? 25.051 16.245 2.994 1.00 7.14 167 MET A C 1
ATOM 1438 O O . MET A 1 167 ? 25.174 17.378 3.466 1.00 7.70 167 MET A O 1
ATOM 1443 N N . ILE A 1 168 ? 24.655 16.018 1.746 1.00 6.73 168 ILE A N 1
ATOM 1444 C CA . ILE A 1 168 ? 24.270 17.112 0.865 1.00 6.41 168 ILE A CA 1
ATOM 1445 C C . ILE A 1 168 ? 22.880 17.603 1.259 1.00 5.30 168 ILE A C 1
ATOM 1446 O O . ILE A 1 168 ? 21.913 16.844 1.187 1.00 5.81 168 ILE A O 1
ATOM 1451 N N . PRO A 1 169 ? 22.769 18.866 1.696 1.00 5.84 169 PRO A N 1
ATOM 1452 C CA . PRO A 1 169 ? 21.470 19.423 2.077 1.00 6.01 169 PRO A CA 1
ATOM 1453 C C . PRO A 1 169 ? 20.748 19.979 0.854 1.00 5.94 169 PRO A C 1
ATOM 1454 O O . PRO A 1 169 ? 21.368 20.187 -0.191 1.00 6.18 169 PRO A O 1
ATOM 1458 N N . ASP A 1 170 ? 19.453 20.230 0.991 1.00 5.65 170 ASP A N 1
ATOM 1459 C CA . ASP A 1 170 ? 18.654 20.840 -0.069 1.00 6.28 170 ASP A CA 1
ATOM 1460 C C . ASP A 1 170 ? 18.688 20.045 -1.373 1.00 6.44 170 ASP A C 1
ATOM 1461 O O . ASP A 1 170 ? 18.752 20.619 -2.460 1.00 7.75 170 ASP A O 1
ATOM 1466 N N . LYS A 1 171 ? 18.627 18.724 -1.258 1.00 6.39 171 LYS A N 1
ATOM 1467 C CA . LYS A 1 171 ? 18.629 17.863 -2.426 1.00 6.99 171 LYS A CA 1
ATOM 1468 C C . LYS A 1 171 ? 17.272 17.193 -2.553 1.00 6.25 171 LYS A C 1
ATOM 1469 O O . LYS A 1 171 ? 16.850 16.441 -1.672 1.00 6.85 171 LYS A O 1
ATOM 1478 N N . HIS A 1 172 ? 16.588 17.459 -3.655 1.00 6.22 172 HIS A N 1
ATOM 1479 C CA . HIS A 1 172 ? 15.344 16.773 -3.929 1.00 6.67 172 HIS A CA 1
ATOM 1480 C C . HIS A 1 172 ? 15.586 15.293 -4.175 1.00 6.26 172 HIS A C 1
ATOM 1481 O O . HIS A 1 172 ? 16.558 14.903 -4.824 1.00 7.15 172 HIS A O 1
ATOM 1488 N N . ASN A 1 173 ? 14.668 14.475 -3.684 1.00 6.43 173 ASN A N 1
ATOM 1489 C CA . ASN A 1 173 ? 14.581 13.096 -4.131 1.00 6.69 173 ASN A CA 1
ATOM 1490 C C . ASN A 1 173 ? 13.117 12.709 -4.137 1.00 6.55 173 ASN A C 1
ATOM 1491 O O . ASN A 1 173 ? 12.365 13.122 -3.257 1.00 7.27 173 ASN A O 1
ATOM 1496 N N . ALA A 1 174 ? 12.711 11.939 -5.139 1.00 6.75 174 ALA A N 1
ATOM 1497 C CA . ALA A 1 174 ? 11.347 11.430 -5.207 1.00 7.60 174 ALA A CA 1
ATOM 1498 C C . ALA A 1 174 ? 10.969 10.623 -3.971 1.00 7.14 174 ALA A C 1
ATOM 1499 O O . ALA A 1 174 ? 9.796 10.545 -3.603 1.00 8.22 174 ALA A O 1
ATOM 1501 N N . GLU A 1 175 ? 11.966 9.990 -3.363 1.00 5.91 175 GLU A N 1
ATOM 1502 C CA . GLU A 1 175 ? 11.767 9.196 -2.163 1.00 6.76 175 GLU A CA 1
ATOM 1503 C C . GLU A 1 175 ? 12.032 10.061 -0.932 1.00 6.00 175 GLU A C 1
ATOM 1504 O O . GLU A 1 175 ? 13.130 10.591 -0.754 1.00 6.01 175 GLU A O 1
ATOM 1510 N N . LYS A 1 176 ? 11.011 10.196 -0.088 1.00 5.92 176 LYS A N 1
ATOM 1511 C CA . LYS A 1 176 ? 11.087 11.017 1.115 1.00 6.16 176 LYS A CA 1
ATOM 1512 C C . LYS A 1 176 ? 12.293 10.664 1.982 1.00 5.76 176 LYS A C 1
ATOM 1513 O O . LYS A 1 176 ? 12.952 11.554 2.523 1.00 6.21 176 LYS A O 1
ATOM 1519 N N . CYS A 1 177 ? 12.603 9.375 2.109 1.00 5.62 177 CYS A N 1
ATOM 1520 C CA . CYS A 1 177 ? 13.739 8.970 2.930 1.00 5.64 177 CYS A CA 1
ATOM 1521 C C . CYS A 1 177 ? 15.065 9.567 2.482 1.00 5.17 177 CYS A C 1
ATOM 1522 O O . CYS A 1 177 ? 16.003 9.633 3.283 1.00 5.72 177 CYS A O 1
ATOM 1525 N N . TYR A 1 178 ? 15.156 9.967 1.213 1.00 4.95 178 TYR A N 1
ATOM 1526 C CA . TYR A 1 178 ? 16.419 10.468 0.671 1.00 5.87 178 TYR A CA 1
ATOM 1527 C C . TYR A 1 178 ? 16.435 11.983 0.451 1.00 5.62 178 TYR A C 1
ATOM 1528 O O . TYR A 1 178 ? 17.492 12.564 0.221 1.00 7.91 178 TYR A O 1
ATOM 1537 N N . ASP A 1 179 ? 15.270 12.617 0.513 1.00 5.54 179 ASP A N 1
ATOM 1538 C CA . ASP A 1 179 ? 15.134 14.035 0.202 1.00 5.38 179 ASP A CA 1
ATOM 1539 C C . ASP A 1 179 ? 15.656 14.882 1.361 1.00 4.95 179 ASP A C 1
ATOM 1540 O O . ASP A 1 179 ? 15.275 14.647 2.504 1.00 5.22 179 ASP A O 1
ATOM 1545 N N . THR A 1 180 ? 16.502 15.875 1.072 1.00 4.94 180 THR A N 1
ATOM 1546 C CA . THR A 1 180 ? 17.055 16.711 2.137 1.00 5.04 180 THR A CA 1
ATOM 1547 C C . THR A 1 180 ? 16.643 18.172 1.996 1.00 4.61 180 THR A C 1
ATOM 1548 O O . THR A 1 180 ? 17.291 19.065 2.546 1.00 4.94 180 THR A O 1
ATOM 1552 N N . THR A 1 181 ? 15.561 18.431 1.272 1.00 5.19 181 THR A N 1
ATOM 1553 C CA . THR A 1 181 ? 15.098 19.804 1.157 1.00 5.29 181 THR A CA 1
ATOM 1554 C C . THR A 1 181 ? 14.730 20.437 2.506 1.00 5.43 181 THR A C 1
ATOM 1555 O O . THR A 1 181 ? 14.958 21.629 2.705 1.00 5.89 181 THR A O 1
ATOM 1559 N N . ALA A 1 182 ? 14.223 19.646 3.452 1.00 4.96 182 ALA A N 1
ATOM 1560 C CA . ALA A 1 182 ? 13.894 20.203 4.767 1.00 6.03 182 ALA A CA 1
ATOM 15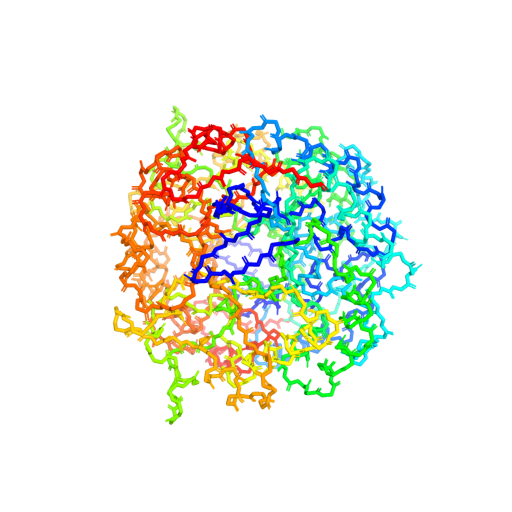61 C C . ALA A 1 182 ? 15.137 20.687 5.516 1.00 6.14 182 ALA A C 1
ATOM 1562 O O . ALA A 1 182 ? 15.030 21.524 6.413 1.00 6.56 182 ALA A O 1
ATOM 1564 N N . LEU A 1 183 ? 16.305 20.164 5.142 1.00 5.70 183 LEU A N 1
ATOM 1565 C CA . LEU A 1 183 ? 17.580 20.538 5.749 1.00 5.44 183 LEU A CA 1
ATOM 1566 C C . LEU A 1 183 ? 18.251 21.732 5.079 1.00 5.77 183 LEU A C 1
ATOM 1567 O O . LEU A 1 183 ? 19.366 22.091 5.453 1.00 5.85 183 LEU A O 1
ATOM 1572 N N . LYS A 1 184 ? 17.591 22.353 4.107 1.00 5.96 184 LYS A N 1
ATOM 1573 C CA . LYS A 1 184 ? 18.152 23.541 3.477 1.00 6.38 184 LYS A CA 1
ATOM 1574 C C . LYS A 1 184 ? 18.466 24.591 4.534 1.00 6.23 184 LYS A C 1
ATOM 1575 O O . LYS A 1 184 ? 17.623 24.912 5.375 1.00 6.69 184 LYS A O 1
ATOM 1581 N N . ASN A 1 185 ? 19.689 25.113 4.483 1.00 6.39 185 ASN A N 1
ATOM 1582 C CA . ASN A 1 185 ? 20.126 26.163 5.393 1.00 7.14 185 ASN A CA 1
ATOM 1583 C C . ASN A 1 185 ? 20.045 25.775 6.868 1.00 7.18 185 ASN A C 1
ATOM 1584 O O . ASN A 1 185 ? 19.922 26.633 7.732 1.00 8.98 185 ASN A O 1
ATOM 1589 N N . SER A 1 186 ? 20.150 24.482 7.153 1.00 6.97 186 SER A N 1
ATOM 1590 C CA . SER A 1 186 ? 20.178 24.005 8.535 1.00 7.28 186 SER A CA 1
ATOM 1591 C C . SER A 1 186 ? 21.585 24.027 9.111 1.00 7.91 186 SER A C 1
ATOM 1592 O O . SER A 1 186 ? 21.770 23.996 10.330 1.00 9.88 186 SER A O 1
ATOM 1595 N N . GLY A 1 187 ? 22.574 24.047 8.227 1.00 7.67 187 GLY A N 1
ATOM 1596 C CA . GLY A 1 187 ? 23.954 23.869 8.623 1.00 8.17 187 GLY A CA 1
ATOM 1597 C C . GLY A 1 187 ? 24.489 22.491 8.284 1.00 7.30 187 GLY A C 1
ATOM 1598 O O . GLY A 1 187 ? 25.703 22.303 8.279 1.00 8.15 187 GLY A O 1
ATOM 1599 N N . ALA A 1 188 ? 23.603 21.534 8.009 1.00 5.89 188 ALA A N 1
ATOM 1600 C CA . ALA A 1 188 ? 24.048 20.221 7.558 1.00 6.16 188 ALA A CA 1
ATOM 1601 C C . ALA A 1 188 ? 24.978 20.376 6.360 1.00 5.79 188 ALA A C 1
ATOM 1602 O O . ALA A 1 188 ? 24.770 21.260 5.518 1.00 7.09 188 ALA A O 1
ATOM 1604 N N . GLY A 1 189 ? 25.998 19.524 6.303 1.00 5.70 189 GLY A N 1
ATOM 1605 C CA . GLY A 1 189 ? 26.975 19.568 5.233 1.00 5.96 189 GLY A CA 1
ATOM 1606 C C . GLY A 1 189 ? 28.177 20.459 5.493 1.00 5.96 189 GLY A C 1
ATOM 1607 O O . GLY A 1 189 ? 28.968 20.717 4.584 1.00 6.59 189 GLY A O 1
ATOM 1608 N N . TRP A 1 190 ? 28.350 20.892 6.738 1.00 6.26 190 TRP A N 1
ATOM 1609 C CA . TRP A 1 190 ? 29.395 21.860 7.062 1.00 6.87 190 TRP A CA 1
ATOM 1610 C C . TRP A 1 190 ? 30.793 21.392 6.718 1.00 7.01 190 TRP A C 1
ATOM 1611 O O . TRP A 1 190 ? 31.647 22.208 6.378 1.00 7.94 190 TRP A O 1
ATOM 1622 N N . ALA A 1 191 ? 31.031 20.088 6.823 1.00 6.79 191 ALA A N 1
ATOM 1623 C CA . ALA A 1 191 ? 32.356 19.544 6.552 1.00 7.23 191 ALA A CA 1
ATOM 1624 C C . ALA A 1 191 ? 32.560 19.293 5.056 1.00 7.74 191 ALA A C 1
ATOM 1625 O O . ALA A 1 191 ? 33.666 18.969 4.620 1.00 8.77 191 ALA A O 1
ATOM 1627 N N . GLY A 1 192 ? 31.490 19.461 4.282 1.00 7.28 192 GLY A N 1
ATOM 1628 C CA . GLY A 1 192 ? 31.521 19.257 2.846 1.00 8.02 192 GLY A CA 1
ATOM 1629 C C . GLY A 1 192 ? 30.287 18.502 2.389 1.00 7.43 192 GLY A C 1
ATOM 1630 O O . GLY A 1 192 ? 29.988 17.422 2.896 1.00 8.66 192 GLY A O 1
ATOM 1631 N N . ASN A 1 193 ? 29.558 19.079 1.438 1.00 7.28 193 ASN A N 1
ATOM 1632 C CA . ASN A 1 193 ? 28.371 18.442 0.881 1.00 7.59 193 ASN A CA 1
ATOM 1633 C C . ASN A 1 193 ? 28.835 17.261 0.050 1.00 7.67 193 ASN A C 1
ATOM 1634 O O . ASN A 1 193 ? 29.217 17.442 -1.098 1.00 9.10 193 ASN A O 1
ATOM 1639 N N . LYS A 1 194 ? 28.802 16.059 0.614 1.00 7.47 194 LYS A N 1
ATOM 1640 C CA . LYS A 1 194 ? 29.472 14.909 0.015 1.00 8.82 194 LYS A CA 1
ATOM 1641 C C . LYS A 1 194 ? 28.546 13.731 -0.309 1.00 9.01 194 LYS A C 1
ATOM 1642 O O . LYS A 1 194 ? 28.682 13.126 -1.377 1.00 10.97 194 LYS A O 1
ATOM 1648 N N . TYR A 1 195 ? 27.629 13.394 0.604 1.00 8.30 195 TYR A N 1
ATOM 1649 C CA . TYR A 1 195 ? 26.875 12.139 0.496 1.00 8.35 195 TYR A CA 1
ATOM 1650 C C . TYR A 1 195 ? 25.375 12.291 0.271 1.00 8.55 195 TYR A C 1
ATOM 1651 O O . TYR A 1 195 ? 24.751 13.261 0.716 1.00 8.53 195 TYR A O 1
ATOM 1660 N N . LEU A 1 196 ? 24.821 11.303 -0.432 1.00 9.72 196 LEU A N 1
ATOM 1661 C CA . LEU A 1 196 ? 23.381 11.145 -0.599 1.00 9.95 196 LEU A CA 1
ATOM 1662 C C . LEU A 1 196 ? 22.836 10.136 0.411 1.00 8.12 196 LEU A C 1
ATOM 1663 O O . LEU A 1 196 ? 23.554 9.225 0.867 1.00 7.43 196 LEU A O 1
ATOM 1668 N N . TYR A 1 197 ? 21.564 10.298 0.762 1.00 7.40 197 TYR A N 1
ATOM 1669 C CA . TYR A 1 197 ? 20.992 9.502 1.845 1.00 6.27 197 TYR A CA 1
ATOM 1670 C C . TYR A 1 197 ? 20.854 8.025 1.530 1.00 6.24 197 TYR A C 1
ATOM 1671 O O . TYR A 1 197 ? 20.949 7.216 2.440 1.00 6.95 197 TYR A O 1
ATOM 1680 N N . GLN A 1 198 ? 20.641 7.646 0.275 1.00 6.52 198 GLN A N 1
ATOM 1681 C CA . GLN A 1 198 ? 20.529 6.212 0.031 1.00 7.89 198 GLN A CA 1
ATOM 1682 C C . GLN A 1 198 ? 21.827 5.498 0.439 1.00 7.14 198 GLN A C 1
ATOM 1683 O O . GLN A 1 198 ? 21.787 4.421 1.046 1.00 7.90 198 GLN A O 1
ATOM 1689 N N . ASP A 1 199 ? 22.973 6.107 0.136 1.00 6.30 199 ASP A N 1
ATOM 1690 C CA . ASP A 1 199 ? 24.253 5.518 0.502 1.00 6.49 199 ASP A CA 1
ATOM 1691 C C . ASP A 1 199 ? 24.446 5.464 2.014 1.00 5.97 199 ASP A C 1
ATOM 1692 O O . ASP A 1 199 ? 24.852 4.426 2.545 1.00 6.00 199 ASP A O 1
ATOM 1697 N N . ILE A 1 200 ? 24.178 6.562 2.719 1.00 6.06 200 ILE A N 1
ATOM 1698 C CA A ILE A 1 200 ? 24.395 6.561 4.165 0.60 5.52 200 ILE A CA 1
ATOM 1699 C CA B ILE A 1 200 ? 24.384 6.576 4.159 0.40 5.71 200 ILE A CA 1
ATOM 1700 C C . ILE A 1 200 ? 23.406 5.638 4.872 1.00 5.21 200 ILE A C 1
ATOM 1701 O O . ILE A 1 200 ? 23.763 4.971 5.844 1.00 5.23 200 ILE A O 1
ATOM 1710 N N . LEU A 1 201 ? 22.177 5.557 4.372 1.00 5.06 201 LEU A N 1
ATOM 1711 C CA . LEU A 1 201 ? 21.200 4.677 4.999 1.00 5.51 201 LEU A CA 1
ATOM 1712 C C . LEU A 1 201 ? 21.540 3.204 4.775 1.00 5.50 201 LEU A C 1
ATOM 1713 O O . LEU A 1 201 ? 21.307 2.380 5.661 1.00 5.50 201 LEU A O 1
ATOM 1718 N N . ARG A 1 202 ? 22.079 2.861 3.608 1.00 5.91 202 ARG A N 1
ATOM 1719 C CA A ARG A 1 202 ? 22.557 1.505 3.389 0.42 6.53 202 ARG A CA 1
ATOM 1720 C CA B ARG A 1 202 ? 22.552 1.503 3.396 0.58 6.60 202 ARG A CA 1
ATOM 1721 C C . ARG A 1 202 ? 23.687 1.196 4.370 1.00 5.84 202 ARG A C 1
ATOM 1722 O O . ARG A 1 202 ? 23.714 0.140 4.998 1.00 6.31 202 ARG A O 1
ATOM 1737 N N . PHE A 1 203 ? 24.627 2.126 4.481 1.00 5.85 203 PHE A N 1
ATOM 1738 C CA . PHE A 1 203 ? 25.774 2.014 5.381 1.00 6.04 203 PHE A CA 1
ATOM 1739 C C . PHE A 1 203 ? 25.312 1.723 6.805 1.00 5.76 203 PHE A C 1
ATOM 1740 O O . PHE A 1 203 ? 25.840 0.828 7.469 1.00 5.93 203 PHE A O 1
ATOM 1748 N N . LEU A 1 204 ? 24.309 2.467 7.255 1.00 5.13 204 LEU A N 1
ATOM 1749 C CA . LEU A 1 204 ? 23.767 2.278 8.592 1.00 5.22 204 LEU A CA 1
ATOM 1750 C C . LEU A 1 204 ? 22.963 0.978 8.724 1.00 4.80 204 LEU A C 1
ATOM 1751 O O . LEU A 1 204 ? 23.156 0.214 9.670 1.00 5.31 204 LEU A O 1
ATOM 1756 N N . ASN A 1 205 ? 22.078 0.721 7.768 1.00 4.90 205 ASN A N 1
ATOM 1757 C CA . ASN A 1 205 ? 21.248 -0.484 7.795 1.00 4.93 205 ASN A CA 1
ATOM 1758 C C . ASN A 1 205 ? 22.098 -1.746 7.832 1.00 5.13 205 ASN A C 1
ATOM 1759 O O . ASN A 1 205 ? 21.840 -2.653 8.625 1.00 5.34 205 ASN A O 1
ATOM 1764 N N . TRP A 1 206 ? 23.112 -1.821 6.974 1.00 5.02 206 TRP A N 1
ATOM 1765 C CA . TRP A 1 206 ? 23.902 -3.048 6.907 1.00 5.63 206 TRP A CA 1
ATOM 1766 C C . TRP A 1 206 ? 24.681 -3.283 8.195 1.00 5.35 206 TRP A C 1
ATOM 1767 O O . TRP A 1 206 ? 24.791 -4.414 8.664 1.00 5.59 206 TRP A O 1
ATOM 1778 N N . GLN A 1 207 ? 25.219 -2.219 8.782 1.00 4.84 207 GLN A N 1
ATOM 1779 C CA . GLN A 1 207 ? 25.958 -2.396 10.024 1.00 5.40 207 GLN A CA 1
ATOM 1780 C C . GLN A 1 207 ? 25.041 -2.764 11.187 1.00 5.30 207 GLN A C 1
ATOM 1781 O O . GLN A 1 207 ? 25.368 -3.639 11.988 1.00 5.99 207 GLN A O 1
ATOM 1787 N N . ALA A 1 208 ? 23.901 -2.093 11.292 1.00 5.09 208 ALA A N 1
ATOM 1788 C CA . ALA A 1 208 ? 22.967 -2.415 12.358 1.00 5.20 208 ALA A CA 1
ATOM 1789 C C . ALA A 1 208 ? 22.504 -3.868 12.270 1.00 5.44 208 ALA A C 1
ATOM 1790 O O . ALA A 1 208 ? 22.407 -4.553 13.281 1.00 5.37 208 ALA A O 1
ATOM 1792 N N . ASP A 1 209 ? 22.235 -4.332 11.052 1.00 5.56 209 ASP A N 1
ATOM 1793 C CA . ASP A 1 209 ? 21.775 -5.699 10.857 1.00 5.56 209 ASP A CA 1
ATOM 1794 C C . ASP A 1 209 ? 22.875 -6.694 11.205 1.00 6.02 209 ASP A C 1
ATOM 1795 O O . ASP A 1 209 ? 22.621 -7.716 11.841 1.00 6.62 209 ASP A O 1
ATOM 1800 N N . ALA A 1 210 ? 24.105 -6.386 10.813 1.00 6.03 210 ALA A N 1
ATOM 1801 C CA . ALA A 1 210 ? 25.230 -7.252 11.136 1.00 6.82 210 ALA A CA 1
ATOM 1802 C C . ALA A 1 210 ? 25.407 -7.383 12.646 1.00 6.79 210 ALA A C 1
ATOM 1803 O O . ALA A 1 210 ? 25.633 -8.480 13.162 1.00 7.43 210 ALA A O 1
ATOM 1805 N N . ILE A 1 211 ? 25.303 -6.263 13.353 1.00 6.38 211 ILE A N 1
ATOM 1806 C CA . ILE A 1 211 ? 25.432 -6.282 14.804 1.00 5.90 211 ILE A CA 1
ATOM 1807 C C . ILE A 1 211 ? 24.371 -7.175 15.445 1.00 6.19 211 ILE A C 1
ATOM 1808 O O . ILE A 1 211 ? 24.678 -8.035 16.269 1.00 6.52 211 ILE A O 1
ATOM 1813 N N . LYS A 1 212 ? 23.119 -6.983 15.048 1.00 5.63 212 LYS A N 1
ATOM 1814 C CA . LYS A 1 212 ? 22.023 -7.715 15.675 1.00 6.56 212 LYS A CA 1
ATOM 1815 C C . LYS A 1 212 ? 21.778 -9.127 15.131 1.00 7.05 212 LYS A C 1
ATOM 1816 O O . LYS A 1 212 ? 20.925 -9.856 15.641 1.00 9.31 212 LYS A O 1
ATOM 1822 N N . THR A 1 213 ? 22.525 -9.512 14.104 1.00 7.04 213 THR A N 1
ATOM 1823 C CA A THR A 1 213 ? 22.568 -10.921 13.730 0.37 7.68 213 THR A CA 1
ATOM 1824 C CA B THR A 1 213 ? 22.595 -10.911 13.694 0.63 7.87 213 THR A CA 1
ATOM 1825 C C . THR A 1 213 ? 23.641 -11.620 14.553 1.00 7.42 213 THR A C 1
ATOM 1826 O O . THR A 1 213 ? 23.463 -12.757 14.975 1.00 10.00 213 THR A O 1
ATOM 1833 N N . THR A 1 214 ? 24.737 -10.921 14.817 1.00 7.43 214 THR A N 1
ATOM 1834 C CA . THR A 1 214 ? 25.874 -11.490 15.529 1.00 7.12 214 THR A CA 1
ATOM 1835 C C . THR A 1 214 ? 25.662 -11.506 17.044 1.00 6.41 214 THR A C 1
ATOM 1836 O O . THR A 1 214 ? 25.996 -12.486 17.715 1.00 7.52 214 THR A O 1
ATOM 1840 N N . ASP A 1 215 ? 25.109 -10.415 17.567 1.00 5.98 215 ASP A N 1
ATOM 1841 C CA . ASP A 1 215 ? 24.735 -10.315 18.974 1.00 6.43 215 ASP A CA 1
ATOM 1842 C C . ASP A 1 215 ? 23.303 -9.795 19.022 1.00 6.40 215 ASP A C 1
ATOM 1843 O O . ASP A 1 215 ? 23.074 -8.583 19.103 1.00 6.31 215 ASP A O 1
ATOM 1848 N N . PRO A 1 216 ? 22.327 -10.714 18.936 1.00 6.79 216 PRO A N 1
ATOM 1849 C CA . PRO A 1 216 ? 20.931 -10.291 18.805 1.00 7.12 216 PRO A CA 1
ATOM 1850 C C . PRO A 1 216 ? 20.408 -9.450 19.961 1.00 7.07 216 PRO A C 1
ATOM 1851 O O . PRO A 1 216 ? 19.441 -8.720 19.768 1.00 7.76 216 PRO A O 1
ATOM 1855 N N . GLY A 1 217 ? 21.035 -9.543 21.128 1.00 6.85 217 GLY A N 1
ATOM 1856 C CA . GLY A 1 217 ? 20.642 -8.735 22.267 1.00 7.22 217 GLY A CA 1
ATOM 1857 C C . GLY A 1 217 ? 21.308 -7.377 22.391 1.00 6.76 217 GLY A C 1
ATOM 1858 O O . GLY A 1 217 ? 21.037 -6.656 23.352 1.00 7.58 217 GLY A O 1
ATOM 1859 N N . ALA A 1 218 ? 22.163 -7.018 21.438 1.00 5.96 218 ALA A N 1
ATOM 1860 C CA . ALA A 1 218 ? 22.795 -5.703 21.452 1.00 6.59 218 ALA A CA 1
ATOM 1861 C C . ALA A 1 218 ? 21.851 -4.615 20.961 1.00 6.34 218 ALA A C 1
ATOM 1862 O O . ALA A 1 218 ? 20.978 -4.860 20.127 1.00 6.97 218 ALA A O 1
ATOM 1864 N N . LEU A 1 219 ? 22.052 -3.407 21.472 1.00 5.34 219 LEU A N 1
ATOM 1865 C CA . LEU A 1 219 ? 21.305 -2.244 21.022 1.00 5.52 219 LEU A CA 1
ATOM 1866 C C . LEU A 1 219 ? 22.153 -1.403 20.085 1.00 5.28 219 LEU A C 1
ATOM 1867 O O . LEU A 1 219 ? 23.381 -1.346 20.229 1.00 5.86 219 LEU A O 1
ATOM 1872 N N . VAL A 1 220 ? 21.486 -0.730 19.150 1.00 4.93 220 VAL A N 1
ATOM 1873 C CA . VAL A 1 220 ? 22.169 0.074 18.147 1.00 4.67 220 VAL A CA 1
ATOM 1874 C C . VAL A 1 220 ? 21.523 1.457 18.052 1.00 4.33 220 VAL A C 1
ATOM 1875 O O . VAL A 1 220 ? 20.283 1.596 18.073 1.00 5.04 220 VAL A O 1
ATOM 1879 N N . THR A 1 221 ? 22.376 2.474 17.946 1.00 4.50 221 THR A N 1
ATOM 1880 C CA . THR A 1 221 ? 21.934 3.853 17.784 1.00 4.94 221 THR A CA 1
ATOM 1881 C C . THR A 1 221 ? 22.874 4.562 16.793 1.00 4.10 221 THR A C 1
ATOM 1882 O O . THR A 1 221 ? 23.765 3.939 16.207 1.00 4.64 221 THR A O 1
ATOM 1886 N N . MET A 1 222 ? 22.664 5.865 16.635 1.00 5.00 222 MET A N 1
ATOM 1887 C CA . MET A 1 222 ? 23.481 6.729 15.796 1.00 4.61 222 MET A CA 1
ATOM 1888 C C . MET A 1 222 ? 23.220 8.142 16.308 1.00 4.27 222 MET A C 1
ATOM 1889 O O . MET A 1 222 ? 22.081 8.491 16.624 1.00 4.75 222 MET A O 1
ATOM 1894 N N . GLY A 1 223 ? 24.269 8.952 16.419 1.00 4.29 223 GLY A N 1
ATOM 1895 C CA . GLY A 1 223 ? 24.144 10.279 16.997 1.00 4.37 223 GLY A CA 1
ATOM 1896 C C . GLY A 1 223 ? 23.983 11.388 15.968 1.00 4.45 223 GLY A C 1
ATOM 1897 O O . GLY A 1 223 ? 24.939 11.738 15.269 1.00 5.47 223 GLY A O 1
ATOM 1898 N N . VAL A 1 224 ? 22.779 11.937 15.858 1.00 4.19 224 VAL A N 1
ATOM 1899 C CA . VAL A 1 224 ? 22.549 13.015 14.900 1.00 4.55 224 VAL A CA 1
ATOM 1900 C C . VAL A 1 224 ? 23.069 14.339 15.440 1.00 4.28 224 VAL A C 1
ATOM 1901 O O . VAL A 1 224 ? 23.061 14.590 16.646 1.00 4.47 224 VAL A O 1
ATOM 1905 N N . TRP A 1 225 ? 23.496 15.216 14.543 1.00 4.15 225 TRP A N 1
ATOM 1906 C CA . TRP A 1 225 ? 24.054 16.496 14.965 1.00 4.55 225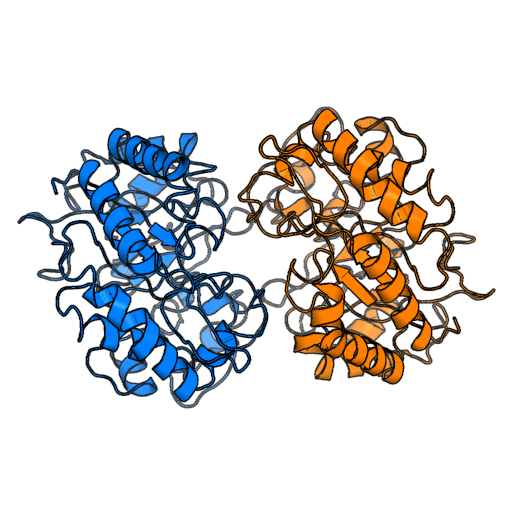 TRP A CA 1
ATOM 1907 C C . TRP A 1 225 ? 23.016 17.429 15.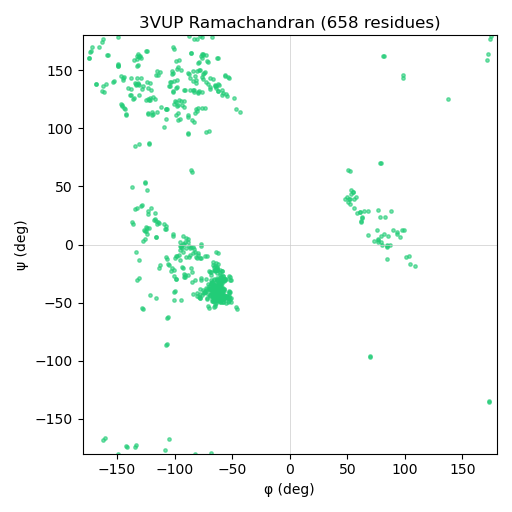567 1.00 4.59 225 TRP A C 1
ATOM 1908 O O . TRP A 1 225 ? 23.344 18.320 16.348 1.00 4.61 225 TRP A O 1
ATOM 1919 N N . ASN A 1 226 ? 21.760 17.201 15.188 1.00 4.61 226 ASN A N 1
ATOM 1920 C CA . ASN A 1 226 ? 20.646 18.079 15.496 1.00 4.50 226 ASN A CA 1
ATOM 1921 C C . ASN A 1 226 ? 19.415 17.248 15.127 1.00 4.60 226 ASN A C 1
ATOM 1922 O O . ASN A 1 226 ? 19.425 16.575 14.095 1.00 4.87 226 ASN A O 1
ATOM 1927 N N . PRO A 1 227 ? 18.354 17.277 15.952 1.00 4.75 227 PRO A N 1
ATOM 1928 C CA . PRO A 1 227 ? 17.183 16.468 15.601 1.00 4.79 227 PRO A CA 1
ATOM 1929 C C . PRO A 1 227 ? 16.478 16.878 14.301 1.00 4.67 227 PRO A C 1
ATOM 1930 O O . PRO A 1 227 ? 15.578 16.159 13.881 1.00 4.49 227 PRO A O 1
ATOM 1934 N N . LYS A 1 228 ? 16.886 17.977 13.669 1.00 4.58 228 LYS A N 1
ATOM 1935 C CA . LYS A 1 228 ? 16.346 18.341 12.363 1.00 4.92 228 LYS A CA 1
ATOM 1936 C C . LYS A 1 228 ? 16.401 17.224 11.321 1.00 4.57 228 LYS A C 1
ATOM 1937 O O . LYS A 1 228 ? 15.583 17.230 10.409 1.00 5.04 228 LYS A O 1
ATOM 1943 N N . SER A 1 229 ? 17.353 16.292 11.419 1.00 4.29 229 SER A N 1
ATOM 1944 C CA . SER A 1 229 ? 17.405 15.169 10.480 1.00 4.41 229 SER A CA 1
ATOM 1945 C C . SER A 1 229 ? 16.634 13.930 10.940 1.00 4.40 229 SER A C 1
ATOM 1946 O O . SER A 1 229 ? 16.631 12.929 10.232 1.00 4.83 229 SER A O 1
ATOM 1949 N N . ASN A 1 230 ? 15.969 14.015 12.090 1.00 4.27 230 ASN A N 1
ATOM 1950 C CA . ASN A 1 230 ? 15.528 12.835 12.834 1.00 4.56 230 ASN A CA 1
ATOM 1951 C C . ASN A 1 230 ? 14.094 12.998 13.369 1.00 5.19 230 ASN A C 1
ATOM 1952 O O . ASN A 1 230 ? 13.702 12.289 14.283 1.00 6.80 230 ASN A O 1
ATOM 1957 N N . THR A 1 231 ? 13.314 13.915 12.798 1.00 4.99 231 THR A N 1
ATOM 1958 C CA . THR A 1 231 ? 11.921 14.075 13.190 1.00 5.30 231 THR A CA 1
ATOM 1959 C C . THR A 1 231 ? 11.105 14.487 11.980 1.00 4.91 231 THR A C 1
ATOM 1960 O O . THR A 1 231 ? 11.599 15.218 11.116 1.00 5.19 231 THR A O 1
ATOM 1964 N N . ASP A 1 232 ? 9.861 14.013 11.926 1.00 4.71 232 ASP A N 1
ATOM 1965 C CA . ASP A 1 232 ? 8.902 14.465 10.921 1.00 5.25 232 ASP A CA 1
ATOM 1966 C C . ASP A 1 232 ? 8.092 15.665 11.400 1.00 5.49 232 ASP A C 1
ATOM 1967 O O . ASP A 1 232 ? 7.287 16.199 10.647 1.00 7.06 232 ASP A O 1
ATOM 1972 N N . HIS A 1 233 ? 8.305 16.081 12.647 1.00 5.59 233 HIS A N 1
ATOM 1973 C CA . HIS A 1 233 ? 7.694 17.301 13.161 1.00 5.86 233 HIS A CA 1
ATOM 1974 C C . HIS A 1 233 ? 8.591 18.494 12.844 1.00 5.28 233 HIS A C 1
ATOM 1975 O O . HIS A 1 233 ? 9.640 18.329 12.218 1.00 5.69 233 HIS A O 1
ATOM 1982 N N . PHE A 1 234 ? 8.166 19.692 13.231 1.00 6.02 234 PHE A N 1
ATOM 1983 C CA . PHE A 1 234 ? 8.999 20.889 13.062 1.00 6.40 234 PHE A CA 1
ATOM 1984 C C . PHE A 1 234 ? 9.344 21.182 11.600 1.00 6.07 234 PHE A C 1
ATOM 1985 O O . PHE A 1 234 ? 10.367 21.805 11.318 1.00 6.54 234 PHE A O 1
ATOM 1993 N N . ASN A 1 235 ? 8.474 20.765 10.679 1.00 6.16 235 ASN A N 1
ATOM 1994 C CA . ASN A 1 235 ? 8.695 20.964 9.243 1.00 6.74 235 ASN A CA 1
ATOM 1995 C C . ASN A 1 235 ? 9.939 20.223 8.739 1.00 5.89 235 ASN A C 1
ATOM 1996 O O . ASN A 1 235 ? 10.504 20.579 7.703 1.00 6.47 235 ASN A O 1
ATOM 2001 N N . MET A 1 236 ? 10.340 19.181 9.467 1.00 5.29 236 MET A N 1
ATOM 2002 C CA . MET A 1 236 ? 11.509 18.385 9.140 1.00 5.35 236 MET A CA 1
ATOM 2003 C C . MET A 1 236 ? 11.110 17.002 8.623 1.00 5.80 236 MET A C 1
ATOM 2004 O O . MET A 1 236 ? 9.926 16.692 8.487 1.00 7.23 236 MET A O 1
ATOM 2009 N N . ASN A 1 237 ? 12.114 16.175 8.361 1.00 5.49 237 ASN A N 1
ATOM 2010 C CA . ASN A 1 237 ? 11.936 14.855 7.786 1.00 5.59 237 ASN A CA 1
ATOM 2011 C C . ASN A 1 237 ? 12.837 13.885 8.547 1.00 5.25 237 ASN A C 1
ATOM 2012 O O . ASN A 1 237 ? 14.046 14.116 8.639 1.00 6.05 237 ASN A O 1
ATOM 2017 N N . ASN A 1 238 ? 12.266 12.808 9.093 1.00 5.28 238 ASN A N 1
ATOM 2018 C CA . ASN A 1 238 ? 13.057 11.826 9.829 1.00 5.17 238 ASN A CA 1
ATOM 2019 C C . ASN A 1 238 ? 13.667 10.810 8.880 1.00 4.66 238 ASN A C 1
ATOM 2020 O O . ASN A 1 238 ? 12.963 9.957 8.338 1.00 5.40 238 ASN A O 1
ATOM 2025 N N . HIS A 1 239 ? 14.972 10.920 8.674 1.00 4.87 239 HIS A N 1
ATOM 2026 C CA . HIS A 1 239 ? 15.678 10.028 7.772 1.00 5.16 239 HIS A CA 1
ATOM 2027 C C . HIS A 1 239 ? 15.985 8.648 8.323 1.00 5.11 239 HIS A C 1
ATOM 2028 O O . HIS A 1 239 ? 16.384 7.767 7.569 1.00 5.92 239 HIS A O 1
ATOM 2035 N N . TYR A 1 240 ? 15.805 8.457 9.624 1.00 4.68 240 TYR A N 1
ATOM 2036 C CA . TYR A 1 240 ? 16.400 7.311 10.306 1.00 5.29 240 TYR A CA 1
ATOM 2037 C C . TYR A 1 240 ? 15.386 6.323 10.862 1.00 4.94 240 TYR A C 1
ATOM 2038 O O . TYR A 1 240 ? 15.715 5.501 11.718 1.00 5.79 240 TYR A O 1
ATOM 2047 N N . SER A 1 241 ? 14.157 6.414 10.371 1.00 5.45 241 SER A N 1
ATOM 2048 C CA . SER A 1 241 ? 13.121 5.457 10.712 1.00 5.47 241 SER A CA 1
ATOM 2049 C C . SER A 1 241 ? 13.493 4.050 10.254 1.00 4.83 241 SER A C 1
ATOM 2050 O O . SER A 1 241 ? 14.319 3.852 9.355 1.00 5.33 241 SER A O 1
ATOM 2053 N N . ASP A 1 242 ? 12.832 3.066 10.856 1.00 5.18 242 ASP A N 1
ATOM 2054 C CA . ASP A 1 242 ? 13.003 1.679 10.452 1.00 5.53 242 ASP A CA 1
ATOM 2055 C C . ASP A 1 242 ? 12.724 1.534 8.955 1.00 6.01 242 ASP A C 1
ATOM 2056 O O . ASP A 1 242 ? 13.452 0.852 8.239 1.00 6.15 242 ASP A O 1
ATOM 2061 N N . HIS A 1 243 ? 11.648 2.165 8.499 1.00 6.26 243 HIS A N 1
ATOM 2062 C CA . HIS A 1 243 ? 11.263 2.097 7.101 1.00 6.76 243 HIS A CA 1
ATOM 2063 C C . HIS A 1 243 ? 12.377 2.587 6.176 1.00 6.08 243 HIS A C 1
ATOM 2064 O O . HIS A 1 243 ? 12.668 1.960 5.153 1.00 6.54 243 HIS A O 1
ATOM 2071 N N . CYS A 1 244 ? 12.988 3.719 6.508 1.00 5.75 244 CYS A N 1
ATOM 2072 C CA . CYS A 1 244 ? 14.018 4.287 5.642 1.00 5.76 244 CYS A CA 1
ATOM 2073 C C . CYS A 1 244 ? 15.275 3.440 5.589 1.00 5.43 244 CYS A C 1
ATOM 2074 O O . CYS A 1 244 ? 15.861 3.259 4.519 1.00 5.55 244 CYS A O 1
ATOM 2077 N N . LEU A 1 245 ? 15.697 2.916 6.732 1.00 5.42 245 LEU A N 1
ATOM 2078 C CA . LEU A 1 245 ? 16.887 2.076 6.758 1.00 5.63 245 LEU A CA 1
ATOM 2079 C C . LEU A 1 245 ? 16.661 0.791 5.960 1.00 5.48 245 LEU A C 1
ATOM 2080 O O . LEU A 1 245 ? 17.504 0.392 5.150 1.00 5.52 245 LEU A O 1
ATOM 2085 N N . ARG A 1 246 ? 15.519 0.141 6.186 1.00 5.95 246 ARG A N 1
ATOM 2086 C CA . ARG A 1 246 ? 15.194 -1.087 5.466 1.00 6.06 246 ARG A CA 1
ATOM 2087 C C . ARG A 1 246 ? 15.020 -0.831 3.970 1.00 6.42 246 ARG A C 1
ATOM 2088 O O . ARG A 1 246 ? 15.399 -1.662 3.141 1.00 6.72 246 ARG A O 1
ATOM 2096 N N . LEU A 1 247 ? 14.450 0.314 3.616 1.00 6.35 247 LEU A N 1
ATOM 2097 C CA . LEU A 1 247 ? 14.283 0.641 2.204 1.00 7.07 247 LEU A CA 1
ATOM 2098 C C . LEU A 1 247 ? 15.641 0.723 1.520 1.00 6.63 247 LEU A C 1
ATOM 2099 O O . LEU A 1 247 ? 15.849 0.169 0.445 1.00 7.15 247 LEU A O 1
ATOM 2104 N N . ALA A 1 248 ? 16.573 1.418 2.157 1.00 6.25 248 ALA A N 1
ATOM 2105 C CA . ALA A 1 248 ? 17.871 1.685 1.544 1.00 6.52 248 ALA A CA 1
ATOM 2106 C C . ALA A 1 248 ? 18.760 0.451 1.461 1.00 6.75 248 ALA A C 1
ATOM 2107 O O . ALA A 1 248 ? 19.487 0.271 0.483 1.00 7.58 248 ALA A O 1
ATOM 2109 N N . GLY A 1 249 ? 18.722 -0.384 2.497 1.00 6.09 249 GLY A N 1
ATOM 2110 C CA . GLY A 1 249 ? 19.638 -1.507 2.594 1.00 6.14 249 GLY A CA 1
ATOM 2111 C C . GLY A 1 249 ? 19.047 -2.903 2.507 1.00 6.09 249 GLY A C 1
ATOM 2112 O O . GLY A 1 249 ? 19.772 -3.865 2.252 1.00 6.91 249 GLY A O 1
ATOM 2113 N N . GLY A 1 250 ? 17.746 -3.025 2.753 1.00 6.40 250 GLY A N 1
ATOM 2114 C CA . GLY A 1 250 ? 17.060 -4.298 2.619 1.00 7.22 250 GLY A CA 1
ATOM 2115 C C . GLY A 1 250 ? 17.197 -5.283 3.765 1.00 8.43 250 GLY A C 1
ATOM 2116 O O . GLY A 1 250 ? 16.627 -6.363 3.702 1.00 11.84 250 GLY A O 1
ATOM 2117 N N . LYS A 1 251 ? 17.939 -4.933 4.809 1.00 6.96 251 LYS A N 1
ATOM 2118 C CA . LYS A 1 251 ? 18.202 -5.900 5.869 1.00 6.90 251 LYS A CA 1
ATOM 2119 C C . LYS A 1 251 ? 17.286 -5.642 7.069 1.00 7.10 251 LYS A C 1
ATOM 2120 O O . LYS A 1 251 ? 17.292 -4.559 7.659 1.00 7.11 251 LYS A O 1
ATOM 2128 N N . GLN A 1 252 ? 16.493 -6.652 7.411 1.00 7.52 252 GLN A N 1
ATOM 2129 C CA . GLN A 1 252 ? 15.341 -6.480 8.295 1.00 8.58 252 GLN A CA 1
ATOM 2130 C C . GLN A 1 252 ? 15.683 -5.970 9.686 1.00 7.86 252 GLN A C 1
ATOM 2131 O O . GLN A 1 252 ? 14.955 -5.155 10.250 1.00 8.37 252 GLN A O 1
ATOM 2137 N N . LYS A 1 253 ? 16.785 -6.445 10.250 1.00 7.43 253 LYS A N 1
ATOM 2138 C CA . LYS A 1 253 ? 17.110 -6.042 11.609 1.00 7.92 253 LYS A CA 1
ATOM 2139 C C . LYS A 1 253 ? 18.016 -4.817 11.673 1.00 6.44 253 LYS A C 1
ATOM 2140 O O . LYS A 1 253 ? 18.433 -4.417 12.761 1.00 6.88 253 LYS A O 1
ATOM 2146 N N . GLY A 1 254 ? 18.268 -4.190 10.525 1.00 5.84 254 GLY A N 1
ATOM 2147 C CA . GLY A 1 254 ? 19.149 -3.039 10.471 1.00 5.69 254 GLY A CA 1
ATOM 2148 C C . GLY A 1 254 ? 18.447 -1.736 10.790 1.00 5.56 254 GLY A C 1
ATOM 2149 O O . GLY A 1 254 ? 18.378 -0.832 9.954 1.00 6.66 254 GLY A O 1
ATOM 2150 N N . VAL A 1 255 ? 17.940 -1.648 12.017 1.00 5.51 255 VAL A N 1
ATOM 2151 C CA . VAL A 1 255 ? 17.200 -0.487 12.488 1.00 5.32 255 VAL A CA 1
ATOM 2152 C C . VAL A 1 255 ? 17.773 -0.054 13.829 1.00 5.17 255 VAL A C 1
ATOM 2153 O O . VAL A 1 255 ? 18.493 -0.808 14.480 1.00 5.91 255 VAL A O 1
ATOM 2157 N N . PHE A 1 256 ? 17.489 1.178 14.230 1.00 5.03 256 PHE A N 1
ATOM 2158 C CA . PHE A 1 256 ? 17.939 1.663 15.522 1.00 4.89 256 PHE A CA 1
ATOM 2159 C C . PHE A 1 256 ? 16.987 1.259 16.633 1.00 5.16 256 PHE A C 1
ATOM 2160 O O . PHE A 1 256 ? 15.769 1.263 16.467 1.00 6.10 256 PHE A O 1
ATOM 2168 N N . ASP A 1 257 ? 17.559 0.901 17.774 1.00 4.94 257 ASP A N 1
ATOM 2169 C CA . ASP A 1 257 ? 16.779 0.634 18.977 1.00 5.09 257 ASP A CA 1
ATOM 2170 C C . ASP A 1 257 ? 16.415 1.898 19.741 1.00 5.02 257 ASP A C 1
ATOM 2171 O O . ASP A 1 257 ? 15.387 1.953 20.412 1.00 5.40 257 ASP A O 1
ATOM 2176 N N . PHE A 1 258 ? 17.273 2.906 19.653 1.00 5.13 258 PHE A N 1
ATOM 2177 C CA . PHE A 1 258 ? 16.996 4.182 20.282 1.00 5.00 258 PHE A CA 1
ATOM 2178 C C . PHE A 1 258 ? 17.647 5.267 19.471 1.00 4.48 258 PHE A C 1
ATOM 2179 O O . PHE A 1 258 ? 18.604 5.026 18.729 1.00 4.91 258 PHE A O 1
ATOM 2187 N N . TYR A 1 259 ? 17.078 6.460 19.564 1.00 4.50 259 TYR A N 1
ATOM 2188 C CA . TYR A 1 259 ? 17.609 7.617 18.884 1.00 4.57 259 TYR A CA 1
ATOM 2189 C C . TYR A 1 259 ? 18.494 8.431 19.828 1.00 4.46 259 TYR A C 1
ATOM 2190 O O . TYR A 1 259 ? 18.382 8.333 21.053 1.00 4.75 259 TYR A O 1
ATOM 2199 N N . GLN A 1 260 ? 19.365 9.238 19.236 1.00 4.61 260 GLN A N 1
ATOM 2200 C CA . GLN A 1 260 ? 20.350 10.006 19.980 1.00 4.39 260 GLN A CA 1
ATOM 2201 C C . GLN A 1 260 ? 20.508 11.363 19.319 1.00 4.10 260 GLN A C 1
ATOM 2202 O O . GLN A 1 260 ? 20.972 11.456 18.190 1.00 5.23 260 GLN A O 1
ATOM 2208 N N . PHE A 1 261 ? 20.075 12.405 20.019 1.00 4.40 261 PHE A N 1
ATOM 2209 C CA . PHE A 1 261 ? 20.164 13.775 19.516 1.00 4.44 261 PHE A CA 1
ATOM 2210 C C . PHE A 1 261 ? 21.364 14.483 20.139 1.00 3.80 261 PHE A C 1
ATOM 2211 O O . PHE A 1 261 ? 21.610 14.354 21.338 1.00 5.09 261 PHE A O 1
ATOM 2219 N N . HIS A 1 262 ? 22.065 15.290 19.348 1.00 4.18 262 HIS A N 1
ATOM 2220 C CA . HIS A 1 262 ? 23.006 16.254 19.901 1.00 4.23 262 HIS A CA 1
ATOM 2221 C C . HIS A 1 262 ? 22.346 17.622 19.877 1.00 4.46 262 HIS A C 1
ATOM 2222 O O . HIS A 1 262 ? 21.545 17.908 18.987 1.00 5.07 262 HIS A O 1
ATOM 2229 N N . SER A 1 263 ? 22.668 18.461 20.854 1.00 4.43 263 SER A N 1
ATOM 2230 C CA . SER A 1 263 ? 22.064 19.781 20.886 1.00 4.83 263 SER A CA 1
ATOM 2231 C C . SER A 1 263 ? 22.992 20.832 21.451 1.00 4.80 263 SER A C 1
ATOM 2232 O O . SER A 1 263 ? 23.417 20.758 22.602 1.00 5.63 263 SER A O 1
ATOM 2235 N N . TYR A 1 264 ? 23.260 21.835 20.623 1.00 5.36 264 TYR A N 1
ATOM 2236 C CA . TYR A 1 264 ? 24.113 22.956 20.971 1.00 5.29 264 TYR A CA 1
ATOM 2237 C C . TYR A 1 264 ? 23.435 24.246 20.536 1.00 5.40 264 TYR A C 1
ATOM 2238 O O . TYR A 1 264 ? 22.862 24.326 19.450 1.00 6.22 264 TYR A O 1
ATOM 2247 N N . SER A 1 265 ? 23.519 25.265 21.376 1.00 5.02 265 SER A N 1
ATOM 2248 C CA . SER A 1 265 ? 23.103 26.597 20.963 1.00 5.86 265 SER A CA 1
ATOM 2249 C C . SER A 1 265 ? 24.113 27.174 19.971 1.00 6.31 265 SER A C 1
ATOM 2250 O O . SER A 1 265 ? 25.264 26.728 19.921 1.00 6.80 265 SER A O 1
ATOM 2253 N N . TRP A 1 266 ? 23.664 28.143 19.175 1.00 7.11 266 TRP A N 1
ATOM 2254 C CA . TRP A 1 266 ? 24.523 28.840 18.233 1.00 8.72 266 TRP A CA 1
ATOM 2255 C C . TRP A 1 266 ? 24.483 30.316 18.571 1.00 7.65 266 TRP A C 1
ATOM 2256 O O . TRP A 1 266 ? 23.400 30.906 18.650 1.00 7.67 266 TRP A O 1
ATOM 2267 N N . GLN A 1 267 ? 25.656 30.902 18.804 1.00 8.11 267 GLN A N 1
ATOM 2268 C CA . GLN A 1 267 ? 25.753 32.309 19.174 1.00 8.70 267 GLN A CA 1
ATOM 2269 C C . GLN A 1 267 ? 24.841 32.614 20.361 1.00 8.09 267 GLN A C 1
ATOM 2270 O O . GLN A 1 267 ? 24.202 33.663 20.435 1.00 7.85 267 GLN A O 1
ATOM 2276 N N . GLY A 1 268 ? 24.803 31.668 21.294 1.00 7.26 268 GLY A N 1
ATOM 2277 C CA . GLY A 1 268 ? 24.052 31.833 22.521 1.00 7.27 268 GLY A CA 1
ATOM 2278 C C . GLY A 1 268 ? 22.577 31.484 22.454 1.00 7.25 268 GLY A C 1
ATOM 2279 O O . GLY A 1 268 ? 21.891 31.565 23.472 1.00 8.16 268 GLY A O 1
ATOM 2280 N N . LYS A 1 269 ? 22.084 31.094 21.282 1.00 7.22 269 LYS A N 1
ATOM 2281 C CA . LYS A 1 269 ? 20.649 30.890 21.093 1.00 8.02 269 LYS A CA 1
ATOM 2282 C C . LYS A 1 269 ? 20.302 29.474 20.666 1.00 6.10 269 LYS A C 1
ATOM 2283 O O . LYS A 1 269 ? 20.914 28.920 19.751 1.00 6.73 269 LYS A O 1
ATOM 2289 N N . TRP A 1 270 ? 19.299 28.901 21.322 1.00 6.53 270 TRP A N 1
ATOM 2290 C CA . TRP A 1 270 ? 18.752 27.613 20.903 1.00 6.45 270 TRP A CA 1
ATOM 2291 C C . TRP A 1 270 ? 17.976 27.781 19.603 1.00 6.83 270 TRP A C 1
ATOM 2292 O O . TRP A 1 270 ? 17.233 28.751 19.449 1.00 7.71 270 TRP A O 1
ATOM 2303 N N . ASP A 1 271 ? 18.128 26.841 18.672 1.00 6.26 271 ASP A N 1
ATOM 2304 C CA . ASP A 1 271 ? 17.341 26.908 17.442 1.00 6.34 271 ASP A CA 1
ATOM 2305 C C . ASP A 1 271 ? 15.891 26.465 17.666 1.00 6.65 271 ASP A C 1
ATOM 2306 O O . ASP A 1 271 ? 15.518 26.103 18.776 1.00 6.68 271 ASP A O 1
ATOM 2311 N N . GLU A 1 272 ? 15.077 26.515 16.618 1.00 7.54 272 GLU A N 1
ATOM 2312 C CA . GLU A 1 272 ? 13.641 26.306 16.773 1.00 9.07 272 GLU A CA 1
ATOM 2313 C C . GLU A 1 272 ? 13.245 24.864 17.065 1.00 7.77 272 GLU A C 1
ATOM 2314 O O . GLU A 1 272 ? 12.094 24.587 17.400 1.00 9.35 272 GLU A O 1
ATOM 2324 N N . VAL A 1 273 ? 14.198 23.947 16.940 1.00 6.63 273 VAL A N 1
ATOM 2325 C CA . VAL A 1 273 ? 13.916 22.526 17.078 1.00 6.50 273 VAL A CA 1
ATOM 2326 C C . VAL A 1 273 ? 14.676 21.956 18.291 1.00 6.31 273 VAL A C 1
ATOM 2327 O O . VAL A 1 273 ? 14.646 20.756 18.552 1.00 6.07 273 VAL A O 1
ATOM 2331 N N . ALA A 1 274 ? 15.318 22.829 19.063 1.00 5.84 274 ALA A N 1
ATOM 2332 C CA . ALA A 1 274 ? 16.271 22.374 20.076 1.00 5.58 274 ALA A CA 1
ATOM 2333 C C . ALA A 1 274 ? 15.652 21.498 21.161 1.00 5.26 274 ALA A C 1
ATOM 2334 O O . ALA A 1 274 ? 14.642 21.858 21.756 1.00 5.50 274 ALA A O 1
ATOM 2336 N N . PRO A 1 275 ? 16.289 20.360 21.457 1.00 5.12 275 PRO A N 1
ATOM 2337 C CA . PRO A 1 275 ? 15.803 19.536 22.566 1.00 5.09 275 PRO A CA 1
ATOM 2338 C C . PRO A 1 275 ? 15.731 20.298 23.892 1.00 5.33 275 PRO A C 1
ATOM 2339 O O . PRO A 1 275 ? 14.849 20.011 24.696 1.00 5.88 275 PRO A O 1
ATOM 2343 N N . PHE A 1 276 ? 16.607 21.282 24.086 1.00 5.12 276 PHE A N 1
ATOM 2344 C CA . PHE A 1 276 ? 16.664 22.048 25.330 1.00 5.15 276 PHE A CA 1
ATOM 2345 C C . PHE A 1 276 ? 15.579 23.103 25.488 1.00 5.74 276 PHE A C 1
ATOM 2346 O O . PHE A 1 276 ? 15.514 23.763 26.516 1.00 6.12 276 PHE A O 1
ATOM 2354 N N . THR A 1 277 ? 14.714 23.244 24.486 1.00 5.67 277 THR A N 1
ATOM 2355 C CA . THR A 1 277 ? 13.531 24.095 24.611 1.00 6.34 277 THR A CA 1
ATOM 2356 C C . THR A 1 277 ? 12.256 23.325 24.275 1.00 6.37 277 THR A C 1
ATOM 2357 O O . THR A 1 277 ? 11.184 23.911 24.133 1.00 7.84 277 THR A O 1
ATOM 2361 N N . HIS A 1 278 ? 12.382 22.006 24.175 1.00 6.30 278 HIS A N 1
ATOM 2362 C CA . HIS A 1 278 ? 11.266 21.127 23.869 1.00 6.98 278 HIS A CA 1
ATOM 2363 C C . HIS A 1 278 ? 11.249 19.921 24.798 1.00 6.97 278 HIS A C 1
ATOM 2364 O O . HIS A 1 278 ? 12.006 19.853 25.774 1.00 7.91 278 HIS A O 1
ATOM 2371 N N . GLN A 1 279 ? 10.346 18.994 24.531 1.00 6.65 279 GLN A N 1
ATOM 2372 C CA . GLN A 1 279 ? 10.309 17.772 25.307 1.00 7.25 279 GLN A CA 1
ATOM 2373 C C . GLN A 1 279 ? 10.301 16.593 24.346 1.00 5.95 279 GLN A C 1
ATOM 2374 O O . GLN A 1 279 ? 10.008 16.753 23.154 1.00 6.02 279 GLN A O 1
ATOM 2380 N N . ALA A 1 280 ? 10.668 15.422 24.849 1.00 5.99 280 ALA A N 1
ATOM 2381 C CA . ALA A 1 280 ? 10.839 14.256 23.994 1.00 6.59 280 ALA A CA 1
ATOM 2382 C C . ALA A 1 280 ? 9.609 13.989 23.124 1.00 6.72 280 ALA A C 1
ATOM 2383 O O . ALA A 1 280 ? 9.743 13.675 21.936 1.00 7.05 280 ALA A O 1
ATOM 2385 N N . SER A 1 281 ? 8.419 14.130 23.694 1.00 7.19 281 SER A N 1
ATOM 2386 C CA . SER A 1 281 ? 7.215 13.815 22.948 1.00 7.99 281 SER A CA 1
ATOM 2387 C C . SER A 1 281 ? 6.971 14.751 21.762 1.00 7.23 281 SER A C 1
ATOM 2388 O O . SER A 1 281 ? 6.232 14.390 20.848 1.00 8.94 281 SER A O 1
ATOM 2391 N N . ASP A 1 282 ? 7.589 15.932 21.758 1.00 7.17 282 ASP A N 1
ATOM 2392 C CA . ASP A 1 282 ? 7.413 16.867 20.647 1.00 6.94 282 ASP A CA 1
ATOM 2393 C C . ASP A 1 282 ? 7.939 16.328 19.321 1.00 6.31 282 ASP A C 1
ATOM 2394 O O . ASP A 1 282 ? 7.572 16.834 18.259 1.00 7.34 282 ASP A O 1
ATOM 2399 N N . TYR A 1 283 ? 8.805 15.318 19.373 1.00 5.71 283 TYR A N 1
ATOM 2400 C CA . TYR A 1 283 ? 9.466 14.831 18.165 1.00 5.82 283 TYR A CA 1
ATOM 2401 C C . TYR A 1 283 ? 8.680 13.763 17.417 1.00 5.30 283 TYR A C 1
ATOM 2402 O O . TYR A 1 283 ? 9.039 13.412 16.299 1.00 5.75 283 TYR A O 1
ATOM 2411 N N . GLY A 1 284 ? 7.621 13.246 18.033 1.00 6.24 284 GLY A N 1
ATOM 2412 C CA . GLY A 1 284 ? 6.745 12.298 17.365 1.00 7.70 284 GLY A CA 1
ATOM 2413 C C . GLY A 1 284 ? 7.385 10.952 17.077 1.00 6.67 284 GLY A C 1
ATOM 2414 O O . GLY A 1 284 ? 7.018 10.270 16.123 1.00 7.88 284 GLY A O 1
ATOM 2415 N N . LEU A 1 285 ? 8.342 10.570 17.916 1.00 6.45 285 LEU A N 1
ATOM 2416 C CA . LEU A 1 285 ? 9.075 9.324 17.747 1.00 6.81 285 LEU A CA 1
ATOM 2417 C C . LEU A 1 285 ? 8.557 8.252 18.696 1.00 7.31 285 LEU A C 1
ATOM 2418 O O . LEU A 1 285 ? 7.751 8.526 19.590 1.00 8.80 285 LEU A O 1
ATOM 2423 N N . HIS A 1 286 ? 9.012 7.023 18.478 1.00 7.33 286 HIS A N 1
ATOM 2424 C CA . HIS A 1 286 ? 8.522 5.861 19.216 1.00 8.68 286 HIS A CA 1
ATOM 2425 C C . HIS A 1 286 ? 9.661 4.972 19.692 1.00 8.41 286 HIS A C 1
ATOM 2426 O O . HIS A 1 286 ? 9.514 3.756 19.807 1.00 10.67 286 HIS A O 1
ATOM 2433 N N . LYS A 1 287 ? 10.802 5.599 19.949 1.00 6.30 287 LYS A N 1
ATOM 2434 C CA . LYS A 1 287 ? 11.939 4.959 20.599 1.00 5.81 287 LYS A CA 1
ATOM 2435 C C . LYS A 1 287 ? 12.424 5.905 21.690 1.00 5.44 287 LYS A C 1
ATOM 2436 O O . LYS A 1 287 ? 12.163 7.102 21.620 1.00 5.55 287 LYS A O 1
ATOM 2442 N N . PRO A 1 288 ? 13.166 5.384 22.678 1.00 5.46 288 PRO A N 1
ATOM 2443 C CA . PRO A 1 288 ? 13.832 6.285 23.621 1.00 5.37 288 PRO A CA 1
ATOM 2444 C C . PRO A 1 288 ? 14.726 7.274 22.879 1.00 4.88 288 PRO A C 1
ATOM 2445 O O . PRO A 1 288 ? 15.324 6.921 21.855 1.00 5.24 288 PRO A O 1
ATOM 2449 N N . ILE A 1 289 ? 14.803 8.496 23.400 1.00 4.31 289 ILE A N 1
ATOM 2450 C CA . ILE A 1 289 ? 15.644 9.538 22.824 1.00 4.87 289 ILE A CA 1
ATOM 2451 C C . ILE A 1 289 ? 16.674 9.969 23.865 1.00 4.86 289 ILE A C 1
ATOM 2452 O O . ILE A 1 289 ? 16.324 10.548 24.901 1.00 5.08 289 ILE A O 1
ATOM 2457 N N . VAL A 1 290 ? 17.941 9.688 23.583 1.00 4.60 290 VAL A N 1
ATOM 2458 C CA . VAL A 1 290 ? 19.038 10.147 24.424 1.00 4.27 290 VAL A CA 1
ATOM 2459 C C . VAL A 1 290 ? 19.531 11.493 23.903 1.00 4.50 290 VAL A C 1
ATOM 2460 O O . VAL A 1 290 ? 19.708 11.651 22.699 1.00 5.13 290 VAL A O 1
ATOM 2464 N N . VAL A 1 291 ? 19.722 12.471 24.788 1.00 4.66 291 VAL A N 1
ATOM 2465 C CA . VAL A 1 291 ? 20.410 13.695 24.409 1.00 4.20 291 VAL A CA 1
ATOM 2466 C C . VAL A 1 291 ? 21.896 13.420 24.648 1.00 4.11 291 VAL A C 1
ATOM 2467 O O . VAL A 1 291 ? 22.393 13.490 25.779 1.00 5.12 291 VAL A O 1
ATOM 2471 N N . GLY A 1 292 ? 22.576 13.033 23.571 1.00 4.41 292 GLY A N 1
ATOM 2472 C CA . GLY A 1 292 ? 23.880 12.401 23.642 1.00 4.47 292 GLY A CA 1
ATOM 2473 C C . GLY A 1 292 ? 25.102 13.295 23.524 1.00 4.11 292 GLY A C 1
ATOM 2474 O O . GLY A 1 292 ? 26.218 12.789 23.638 1.00 4.44 292 GLY A O 1
ATOM 2475 N N . GLU A 1 293 ? 24.902 14.594 23.295 1.00 3.92 293 GLU A N 1
ATOM 2476 C CA . GLU A 1 293 ? 25.970 15.596 23.416 1.00 4.08 293 GLU A CA 1
ATOM 2477 C C . GLU A 1 293 ? 25.352 16.930 23.765 1.00 4.39 293 GLU A C 1
ATOM 2478 O O . GLU A 1 293 ? 24.319 17.292 23.202 1.00 4.63 293 GLU A O 1
ATOM 2484 N N . PHE A 1 294 ? 26.029 17.663 24.648 1.00 4.29 294 PHE A N 1
ATOM 2485 C CA . PHE A 1 294 ? 25.722 19.045 24.980 1.00 4.83 294 PHE A CA 1
ATOM 2486 C C . PHE A 1 294 ? 26.812 19.534 25.921 1.00 4.40 294 PHE A C 1
ATOM 2487 O O . PHE A 1 294 ? 27.505 18.719 26.541 1.00 4.72 294 PHE A O 1
ATOM 2495 N N . TRP A 1 295 ? 26.965 20.851 26.033 1.00 4.65 295 TRP A N 1
ATOM 2496 C CA . TRP A 1 295 ? 27.852 21.417 27.041 1.00 5.33 295 TRP A CA 1
ATOM 2497 C C . TRP A 1 295 ? 27.475 22.854 27.353 1.00 4.82 295 TRP A C 1
ATOM 2498 O O . TRP A 1 295 ? 26.756 23.500 26.592 1.00 5.40 295 TRP A O 1
ATOM 2509 N N . GLU A 1 296 ? 27.969 23.355 28.478 1.00 5.57 296 GLU A N 1
ATOM 2510 C CA . GLU A 1 296 ? 27.526 24.645 28.977 1.00 5.83 296 GLU A CA 1
ATOM 2511 C C . GLU A 1 296 ? 27.922 25.811 28.072 1.00 5.39 296 GLU A C 1
ATOM 2512 O O . GLU A 1 296 ? 27.160 26.768 27.924 1.00 5.71 296 GLU A O 1
ATOM 2518 N N . GLN A 1 297 ? 29.096 25.739 27.453 1.00 5.77 297 GLN A N 1
ATOM 2519 C CA . GLN A 1 297 ? 29.536 26.868 26.641 1.00 5.86 297 GLN A CA 1
ATOM 2520 C C . GLN A 1 297 ? 28.617 27.127 25.442 1.00 6.34 297 GLN A C 1
ATOM 2521 O O . GLN A 1 297 ? 28.588 28.237 24.917 1.00 7.92 297 GLN A O 1
ATOM 2527 N N . ASP A 1 298 ? 27.866 26.111 25.021 1.00 5.36 298 ASP A N 1
ATOM 2528 C CA . ASP A 1 298 ? 26.830 26.281 24.004 1.00 5.59 298 ASP A CA 1
ATOM 2529 C C . ASP A 1 298 ? 25.514 25.747 24.562 1.00 5.21 298 ASP A C 1
ATOM 2530 O O . ASP A 1 298 ? 24.847 24.896 23.958 1.00 5.05 298 ASP A O 1
ATOM 2535 N N . GLY A 1 299 ? 25.154 26.263 25.733 1.00 5.50 299 GLY A N 1
ATOM 2536 C CA . GLY A 1 299 ? 23.969 25.834 26.454 1.00 5.50 299 GLY A CA 1
ATOM 2537 C C . GLY A 1 299 ? 22.898 26.903 26.576 1.00 5.48 299 GLY A C 1
ATOM 2538 O O . GLY A 1 299 ? 22.022 26.809 27.432 1.00 5.79 299 GLY A O 1
ATOM 2539 N N . GLY A 1 300 ? 22.954 27.915 25.715 1.00 6.29 300 GLY A N 1
ATOM 2540 C CA . GLY A 1 300 ? 21.905 28.916 25.646 1.00 7.30 300 GLY A CA 1
ATOM 2541 C C . GLY A 1 300 ? 21.700 29.721 26.913 1.00 7.52 300 GLY A C 1
ATOM 2542 O O . GLY A 1 300 ? 20.650 30.332 27.085 1.00 9.26 300 GLY A O 1
ATOM 2543 N N . GLY A 1 301 ? 22.700 29.732 27.788 1.00 7.41 301 GLY A N 1
ATOM 2544 C CA . GLY A 1 301 ? 22.596 30.446 29.050 1.00 7.80 301 GLY A CA 1
ATOM 2545 C C . GLY A 1 301 ? 22.350 29.548 30.251 1.00 7.15 301 GLY A C 1
ATOM 2546 O O . GLY A 1 301 ? 22.428 30.014 31.386 1.00 8.08 301 GLY A O 1
ATOM 2547 N N . MET A 1 302 ? 22.053 28.270 30.016 1.00 6.31 302 MET A N 1
ATOM 2548 C CA . MET A 1 302 ? 21.874 27.320 31.108 1.00 6.54 302 MET A CA 1
ATOM 2549 C C . MET A 1 302 ? 23.204 26.936 31.734 1.00 6.31 302 MET A C 1
ATOM 2550 O O . MET A 1 302 ? 24.218 26.846 31.043 1.00 6.57 302 MET A O 1
ATOM 2555 N N . THR A 1 303 ? 23.201 26.661 33.036 1.00 5.77 303 THR A N 1
ATOM 2556 C CA . THR A 1 303 ? 24.357 26.016 33.650 1.00 6.19 303 THR A CA 1
ATOM 2557 C C . THR A 1 303 ? 24.332 24.532 33.282 1.00 5.45 303 THR A C 1
ATOM 2558 O O . THR A 1 303 ? 23.287 23.999 32.929 1.00 5.39 303 THR A O 1
ATOM 2562 N N . ILE A 1 304 ? 25.468 23.847 33.401 1.00 5.98 304 ILE A N 1
ATOM 2563 C CA . ILE A 1 304 ? 25.485 22.419 33.102 1.00 5.98 304 ILE A CA 1
ATOM 2564 C C . ILE A 1 304 ? 24.510 21.645 34.015 1.00 5.76 304 ILE A C 1
ATOM 2565 O O . ILE A 1 304 ? 23.887 20.678 33.587 1.00 5.54 304 ILE A O 1
ATOM 2570 N N . THR A 1 305 ? 24.344 22.086 35.259 1.00 5.72 305 THR A N 1
ATOM 2571 C CA . THR A 1 305 ? 23.392 21.424 36.149 1.00 6.22 305 THR A CA 1
ATOM 2572 C C . THR A 1 305 ? 21.963 21.607 35.636 1.00 5.64 305 THR A C 1
ATOM 2573 O O . THR A 1 305 ? 21.175 20.657 35.606 1.00 5.78 305 THR A O 1
ATOM 2577 N N . GLN A 1 306 ? 21.634 22.821 35.211 1.00 5.59 306 GLN A N 1
ATOM 2578 C CA . GLN A 1 306 ? 20.329 23.058 34.614 1.00 5.98 306 GLN A CA 1
ATOM 2579 C C . GLN A 1 306 ? 20.121 22.179 33.390 1.00 5.10 306 GLN A C 1
ATOM 2580 O O . GLN A 1 306 ? 19.003 21.714 33.145 1.00 5.47 306 GLN A O 1
ATOM 2586 N N . MET A 1 307 ? 21.188 21.957 32.622 1.00 4.81 307 MET A N 1
ATOM 2587 C CA . MET A 1 307 ? 21.075 21.158 31.405 1.00 5.01 307 MET A CA 1
ATOM 2588 C C . MET A 1 307 ? 20.773 19.695 31.727 1.00 4.65 307 MET A C 1
ATOM 2589 O O . MET A 1 307 ? 19.862 19.112 31.148 1.00 5.33 307 MET A O 1
ATOM 2594 N N . PHE A 1 308 ? 21.527 19.099 32.648 1.00 5.17 308 PHE A N 1
ATOM 2595 C CA . PHE A 1 308 ? 21.257 17.713 33.032 1.00 5.21 308 PHE A CA 1
ATOM 2596 C C . PHE A 1 308 ? 19.849 17.552 33.600 1.00 4.92 308 PHE A C 1
ATOM 2597 O O . PHE A 1 308 ? 19.132 16.605 33.264 1.00 5.56 308 PHE A O 1
ATOM 2605 N N . ASN A 1 309 ? 19.430 18.491 34.447 1.00 5.60 309 ASN A N 1
ATOM 2606 C CA . ASN A 1 309 ? 18.075 18.456 35.002 1.00 5.98 309 ASN A CA 1
ATOM 2607 C C . ASN A 1 309 ? 17.032 18.616 33.908 1.00 5.36 309 ASN A C 1
ATOM 2608 O O . ASN A 1 309 ? 16.007 17.936 33.919 1.00 5.87 309 ASN A O 1
ATOM 2613 N N . TYR A 1 310 ? 17.285 19.522 32.967 1.00 5.80 310 TYR A N 1
ATOM 2614 C CA . TYR A 1 310 ? 16.334 19.750 31.887 1.00 5.72 310 TYR A CA 1
ATOM 2615 C C . TYR A 1 310 ? 16.083 18.450 31.128 1.00 5.01 310 TYR A C 1
ATOM 2616 O O . TYR A 1 310 ? 14.940 18.068 30.878 1.00 5.52 310 TYR A O 1
ATOM 2625 N N . VAL A 1 311 ? 17.154 17.769 30.745 1.00 4.89 311 VAL A N 1
ATOM 2626 C CA . VAL A 1 311 ? 17.002 16.543 29.980 1.00 5.11 311 VAL A CA 1
ATOM 2627 C C . VAL A 1 311 ? 16.193 15.520 30.780 1.00 5.04 311 VAL A C 1
ATOM 2628 O O . VAL A 1 311 ? 15.241 14.924 30.270 1.00 5.33 311 VAL A O 1
ATOM 2632 N N . TYR A 1 312 ? 16.552 15.357 32.048 1.00 5.37 312 TYR A N 1
ATOM 2633 C CA . TYR A 1 312 ? 15.883 14.390 32.903 1.00 5.42 312 TYR A CA 1
ATOM 2634 C C . TYR A 1 312 ? 14.386 14.689 33.040 1.00 5.18 312 TYR A C 1
ATOM 2635 O O . TYR A 1 312 ? 13.561 13.774 33.059 1.00 6.00 312 TYR A O 1
ATOM 2644 N N . ASN A 1 313 ? 14.057 15.976 33.136 1.00 5.66 313 ASN A N 1
ATOM 2645 C CA . ASN A 1 313 ? 12.701 16.437 33.422 1.00 6.18 313 ASN A CA 1
ATOM 2646 C C . ASN A 1 313 ? 11.805 16.593 32.200 1.00 6.05 313 ASN A C 1
ATOM 2647 O O . ASN A 1 313 ? 10.630 16.934 32.353 1.00 6.97 313 ASN A O 1
ATOM 2652 N N . HIS A 1 314 ? 12.341 16.355 30.999 1.00 5.51 314 HIS A N 1
ATOM 2653 C CA . HIS A 1 314 ? 11.569 16.561 29.777 1.00 5.97 314 HIS A CA 1
ATOM 2654 C C . HIS A 1 314 ? 11.411 15.320 28.916 1.00 6.17 314 HIS A C 1
ATOM 2655 O O . HIS A 1 314 ? 11.302 15.410 27.697 1.00 6.30 314 HIS A O 1
ATOM 2662 N N . GLY A 1 315 ? 11.372 14.159 29.561 1.00 6.00 315 GLY A N 1
ATOM 2663 C CA . GLY A 1 315 ? 10.936 12.941 28.895 1.00 6.70 315 GLY A CA 1
ATOM 2664 C C . GLY A 1 315 ? 12.003 12.208 28.112 1.00 6.13 315 GLY A C 1
ATOM 2665 O O . GLY A 1 315 ? 11.728 11.158 27.527 1.00 6.89 315 GLY A O 1
ATOM 2666 N N . TYR A 1 316 ? 13.217 12.751 28.096 1.00 5.38 316 TYR A N 1
ATOM 2667 C CA . TYR A 1 316 ? 14.309 12.107 27.384 1.00 5.27 316 TYR A CA 1
ATOM 2668 C C . TYR A 1 316 ? 14.803 10.903 28.178 1.00 5.43 316 TYR A C 1
ATOM 2669 O O . TYR A 1 316 ? 14.514 10.756 29.365 1.00 6.67 316 TYR A O 1
ATOM 2678 N N . ALA A 1 317 ? 15.559 10.047 27.506 1.00 5.38 317 ALA A N 1
ATOM 2679 C CA . ALA A 1 317 ? 15.965 8.760 28.062 1.00 5.42 317 ALA A CA 1
ATOM 2680 C C . ALA A 1 317 ? 17.386 8.749 28.617 1.00 5.46 317 ALA A C 1
ATOM 2681 O O . ALA A 1 317 ? 17.782 7.807 29.303 1.00 5.46 317 ALA A O 1
ATOM 2683 N N . GLY A 1 318 ? 18.152 9.789 28.325 1.00 5.44 318 GLY A N 1
ATOM 2684 C CA . GLY A 1 318 ? 19.515 9.879 28.795 1.00 5.22 318 GLY A CA 1
ATOM 2685 C C . GLY A 1 318 ? 20.126 11.223 28.469 1.00 4.89 318 GLY A C 1
ATOM 2686 O O . GLY A 1 318 ? 19.586 11.972 27.649 1.00 4.85 318 GLY A O 1
ATOM 2687 N N . ALA A 1 319 ? 21.251 11.514 29.115 1.00 4.92 319 ALA A N 1
ATOM 2688 C CA . ALA A 1 319 ? 21.970 12.771 28.961 1.00 5.00 319 ALA A CA 1
ATOM 2689 C C . ALA A 1 319 ? 23.454 12.467 29.035 1.00 4.77 319 ALA A C 1
ATOM 2690 O O . ALA A 1 319 ? 23.944 11.993 30.067 1.00 5.29 319 ALA A O 1
ATOM 2692 N N . TRP A 1 320 ? 24.161 12.742 27.938 1.00 4.72 320 TRP A N 1
ATOM 2693 C CA . TRP A 1 320 ? 25.613 12.580 27.884 1.00 5.19 320 TRP A CA 1
ATOM 2694 C C . TRP A 1 320 ? 26.237 13.915 27.493 1.00 4.76 320 TRP A C 1
ATOM 2695 O O . TRP A 1 320 ? 26.066 14.381 26.356 1.00 5.24 320 TRP A O 1
ATOM 2706 N N . SER A 1 321 ? 26.960 14.535 28.422 1.00 4.77 321 SER A N 1
ATOM 2707 C CA . SER A 1 321 ? 27.629 15.796 28.121 1.00 5.16 321 SER A CA 1
ATOM 2708 C C . SER A 1 321 ? 28.881 15.568 27.257 1.00 5.03 321 SER A C 1
ATOM 2709 O O . SER A 1 321 ? 29.388 14.440 27.146 1.00 5.17 321 SER A O 1
ATOM 2712 N N . TRP A 1 322 ? 29.371 16.642 26.643 1.00 4.75 322 TRP A N 1
ATOM 2713 C CA . TRP A 1 322 ? 30.465 16.559 25.677 1.00 5.06 322 TRP A CA 1
ATOM 2714 C C . TRP A 1 322 ? 31.856 16.865 26.249 1.00 4.68 322 TRP A C 1
ATOM 2715 O O . TRP A 1 322 ? 32.108 17.963 26.740 1.00 5.15 322 TRP A O 1
ATOM 2726 N N . HIS A 1 323 ? 32.742 15.873 26.147 1.00 4.93 323 HIS A N 1
ATOM 2727 C CA . HIS A 1 323 ? 34.186 15.986 26.390 1.00 5.00 323 HIS A CA 1
ATOM 2728 C C . HIS A 1 323 ? 34.547 15.981 27.871 1.00 4.85 323 HIS A C 1
ATOM 2729 O O . HIS A 1 323 ? 34.998 16.978 28.437 1.00 5.72 323 HIS A O 1
ATOM 2736 N N . LEU A 1 324 ? 34.377 14.826 28.500 1.00 4.82 324 LEU A N 1
ATOM 2737 C CA . LEU A 1 324 ? 34.706 14.686 29.911 1.00 5.24 324 LEU A CA 1
ATOM 2738 C C . LEU A 1 324 ? 36.183 14.924 30.175 1.00 5.18 324 LEU A C 1
ATOM 2739 O O . LEU A 1 324 ? 36.537 15.454 31.220 1.00 5.87 324 LEU A O 1
ATOM 2744 N N . VAL A 1 325 ? 37.055 14.523 29.259 1.00 5.54 325 VAL A N 1
ATOM 2745 C CA . VAL A 1 325 ? 38.481 14.708 29.501 1.00 5.89 325 VAL A CA 1
ATOM 2746 C C . VAL A 1 325 ? 38.819 16.177 29.737 1.00 5.45 325 VAL A C 1
ATOM 2747 O O . VAL A 1 325 ? 39.561 16.503 30.662 1.00 6.95 325 VAL A O 1
ATOM 2751 N N . GLN A 1 326 ? 38.264 17.068 28.921 1.00 5.57 326 GLN A N 1
ATOM 2752 C CA . GLN A 1 326 ? 38.552 18.485 29.096 1.00 6.81 326 GLN A CA 1
ATOM 2753 C C . GLN A 1 326 ? 37.596 19.229 30.017 1.00 6.55 326 GLN A C 1
ATOM 2754 O O . GLN A 1 326 ? 37.982 20.218 30.639 1.00 7.78 326 GLN A O 1
ATOM 2760 N N . ARG A 1 327 ? 36.355 18.759 30.116 1.00 5.78 327 ARG A N 1
ATOM 2761 C CA A ARG A 1 327 ? 35.313 19.553 30.753 0.39 7.38 327 ARG A CA 1
ATOM 2762 C CA B ARG A 1 327 ? 35.295 19.546 30.735 0.61 6.41 327 ARG A CA 1
ATOM 2763 C C . ARG A 1 327 ? 34.644 18.831 31.917 1.00 6.90 327 ARG A C 1
ATOM 2764 O O . ARG A 1 327 ? 33.630 19.288 32.443 1.00 7.25 327 ARG A O 1
ATOM 2779 N N . GLY A 1 328 ? 35.228 17.711 32.334 1.00 8.30 328 GLY A N 1
ATOM 2780 C CA . GLY A 1 328 ? 34.659 16.917 33.404 1.00 8.85 328 GLY A CA 1
ATOM 2781 C C . GLY A 1 328 ? 34.539 17.619 34.743 1.00 8.48 328 GLY A C 1
ATOM 2782 O O . GLY A 1 328 ? 33.620 17.314 35.503 1.00 8.27 328 GLY A O 1
ATOM 2783 N N . ASP A 1 329 ? 35.460 18.537 35.049 1.00 9.25 329 ASP A N 1
ATOM 2784 C CA . ASP A 1 329 ? 35.395 19.313 36.296 1.00 10.08 329 ASP A CA 1
ATOM 2785 C C . ASP A 1 329 ? 34.009 19.923 36.439 1.00 8.62 329 ASP A C 1
ATOM 2786 O O . ASP A 1 329 ? 33.367 19.830 37.486 1.00 8.80 329 ASP A O 1
ATOM 2791 N N . ASN A 1 330 ? 33.560 20.567 35.371 1.00 7.55 330 ASN A N 1
ATOM 2792 C CA . ASN A 1 330 ? 32.268 21.217 35.394 1.00 6.98 330 ASN A CA 1
ATOM 2793 C C . ASN A 1 330 ? 31.135 20.216 35.222 1.00 6.22 330 ASN A C 1
ATOM 2794 O O . ASN A 1 330 ? 30.135 20.252 35.941 1.00 7.01 330 ASN A O 1
ATOM 2799 N N . GLN A 1 331 ? 31.281 19.320 34.256 1.00 6.77 331 GLN A N 1
ATOM 2800 C CA . GLN A 1 331 ? 30.168 18.459 33.883 1.00 7.38 331 GLN A CA 1
ATOM 2801 C C . GLN A 1 331 ? 29.787 17.465 34.973 1.00 7.72 331 GLN A C 1
ATOM 2802 O O . GLN A 1 331 ? 28.611 17.135 35.128 1.00 7.57 331 GLN A O 1
ATOM 2808 N N . ARG A 1 332 ? 30.775 17.016 35.741 1.00 8.15 332 ARG A N 1
ATOM 2809 C CA . ARG A 1 332 ? 30.504 16.122 36.856 1.00 9.97 332 ARG A CA 1
ATOM 2810 C C . ARG A 1 332 ? 29.545 16.710 37.872 1.00 8.91 332 ARG A C 1
ATOM 2811 O O . ARG A 1 332 ? 28.851 15.966 38.563 1.00 9.56 332 ARG A O 1
ATOM 2825 N N . LYS A 1 333 ? 29.507 18.036 37.978 1.00 8.66 333 LYS A N 1
ATOM 2826 C CA . LYS A 1 333 ? 28.559 18.651 38.895 1.00 9.15 333 LYS A CA 1
ATOM 2827 C C . LYS A 1 333 ? 27.128 18.342 38.499 1.00 7.53 333 LYS A C 1
ATOM 2828 O O . LYS A 1 333 ? 26.276 18.097 39.352 1.00 7.47 333 LYS A O 1
ATOM 2839 N N . GLY A 1 334 ? 26.855 18.379 37.201 1.00 6.98 334 GLY A N 1
ATOM 2840 C CA . GLY A 1 334 ? 25.516 18.087 36.728 1.00 6.78 334 GLY A CA 1
ATOM 2841 C C . GLY A 1 334 ? 25.159 16.624 36.873 1.00 6.02 334 GLY A C 1
ATOM 2842 O O . GLY A 1 334 ? 24.047 16.283 37.271 1.00 6.74 334 GLY A O 1
ATOM 2843 N N . ILE A 1 335 ? 26.108 15.757 36.536 1.00 6.22 335 ILE A N 1
ATOM 2844 C CA . ILE A 1 335 ? 25.949 14.323 36.720 1.00 6.74 335 ILE A CA 1
ATOM 2845 C C . ILE A 1 335 ? 25.651 13.997 38.190 1.00 6.81 335 ILE A C 1
ATOM 2846 O O . ILE A 1 335 ? 24.724 13.244 38.493 1.00 7.54 335 ILE A O 1
ATOM 2851 N N . THR A 1 336 ? 26.411 14.590 39.104 1.00 7.16 336 THR A N 1
ATOM 2852 C CA . THR A 1 336 ? 26.192 14.365 40.528 1.00 7.92 336 THR A CA 1
ATOM 2853 C C . THR A 1 336 ? 24.826 14.869 40.973 1.00 7.84 336 THR A C 1
ATOM 2854 O O . THR A 1 336 ? 24.146 14.227 41.770 1.00 8.64 336 THR A O 1
ATOM 2858 N N . ASN A 1 337 ? 24.403 16.011 40.445 1.00 7.38 337 ASN A N 1
ATOM 2859 C CA . ASN A 1 337 ? 23.166 16.612 40.915 1.00 7.67 337 ASN A CA 1
ATOM 2860 C C . ASN A 1 337 ? 21.941 15.748 40.645 1.00 7.98 337 ASN A C 1
ATOM 2861 O O . ASN A 1 337 ? 21.013 15.713 41.454 1.00 8.28 337 ASN A O 1
ATOM 2866 N N . ILE A 1 338 ? 21.940 15.043 39.519 1.00 6.92 338 ILE A N 1
ATOM 2867 C CA . ILE A 1 338 ? 20.764 14.263 39.143 1.00 6.91 338 ILE A CA 1
ATOM 2868 C C . ILE A 1 338 ? 20.830 12.801 39.567 1.00 6.85 338 ILE A C 1
ATOM 2869 O O . ILE A 1 338 ? 19.881 12.069 39.340 1.00 6.99 338 ILE A O 1
ATOM 2874 N N . LYS A 1 339 ? 21.925 12.380 40.203 1.00 7.64 339 LYS A N 1
ATOM 2875 C CA . LYS A 1 339 ? 22.192 10.948 40.355 1.00 8.62 339 LYS A CA 1
ATOM 2876 C C . LYS A 1 339 ? 21.153 10.198 41.180 1.00 7.87 339 LYS A C 1
ATOM 2877 O O . LYS A 1 339 ? 20.996 8.989 41.022 1.00 9.45 339 LYS A O 1
ATOM 2883 N N . ASP A 1 340 ? 20.451 10.920 42.053 1.00 7.70 340 ASP A N 1
ATOM 2884 C CA . ASP A 1 340 ? 19.481 10.314 42.951 1.00 8.46 340 ASP A CA 1
ATOM 2885 C C . ASP A 1 340 ? 18.032 10.495 42.487 1.00 7.81 340 ASP A C 1
ATOM 2886 O O . ASP A 1 340 ? 17.110 10.140 43.221 1.00 8.50 340 ASP A O 1
ATOM 2891 N N . LYS A 1 341 ? 17.827 11.026 41.284 1.00 7.42 341 LYS A N 1
ATOM 2892 C CA . LYS A 1 341 ? 16.476 11.177 40.757 1.00 7.38 341 LYS A CA 1
ATOM 2893 C C . LYS A 1 341 ? 15.930 9.842 40.286 1.00 7.61 341 LYS A C 1
ATOM 2894 O O . LYS A 1 341 ? 16.669 9.017 39.741 1.00 8.30 341 LYS A O 1
ATOM 2903 N N . THR A 1 342 ? 14.633 9.626 40.477 1.00 8.05 342 THR A N 1
ATOM 2904 C CA . THR A 1 342 ? 14.061 8.326 40.157 1.00 9.30 342 THR A CA 1
ATOM 2905 C C . THR A 1 342 ? 12.792 8.371 39.301 1.00 9.19 342 THR A C 1
ATOM 2906 O O . THR A 1 342 ? 12.400 7.348 38.750 1.00 11.67 342 THR A O 1
ATOM 2910 N N . SER A 1 343 ? 12.168 9.540 39.157 1.00 8.31 343 SER A N 1
ATOM 2911 C CA . SER A 1 343 ? 10.872 9.631 38.482 1.00 9.85 343 SER A CA 1
ATOM 2912 C C . SER A 1 343 ? 10.897 9.349 36.977 1.00 9.54 343 SER A C 1
ATOM 2913 O O . SER A 1 343 ? 9.871 8.991 36.394 1.00 10.66 343 SER A O 1
ATOM 2916 N N . ASN A 1 344 ? 12.057 9.522 36.351 1.00 8.16 344 ASN A N 1
ATOM 2917 C CA . ASN A 1 344 ? 12.229 9.209 34.937 1.00 7.64 344 ASN A CA 1
ATOM 2918 C C . ASN A 1 344 ? 13.377 8.226 34.790 1.00 7.55 344 ASN A C 1
ATOM 2919 O O . ASN A 1 344 ? 14.254 8.396 33.945 1.00 8.41 344 ASN A O 1
ATOM 2924 N N . GLY A 1 345 ? 13.355 7.190 35.622 1.00 8.17 345 GLY A N 1
ATOM 2925 C CA . GLY A 1 345 ? 14.384 6.167 35.617 1.00 8.03 345 GLY A CA 1
ATOM 2926 C C . GLY A 1 345 ? 15.440 6.362 36.687 1.00 7.82 345 GLY A C 1
ATOM 2927 O O . GLY A 1 345 ? 15.832 7.485 36.996 1.00 8.47 345 GLY A O 1
ATOM 2928 N N . LYS A 1 346 ? 15.904 5.250 37.244 1.00 7.90 346 LYS A N 1
ATOM 2929 C CA . LYS A 1 346 ? 16.956 5.262 38.242 1.00 8.68 346 LYS A CA 1
ATOM 2930 C C . LYS A 1 346 ? 18.321 5.301 37.556 1.00 7.95 346 LYS A C 1
ATOM 2931 O O . LYS A 1 346 ? 18.495 4.767 36.464 1.00 8.16 346 LYS A O 1
ATOM 2937 N N . ILE A 1 347 ? 19.287 5.929 38.210 1.00 7.20 347 ILE A N 1
ATOM 2938 C CA . ILE A 1 347 ? 20.611 6.098 37.628 1.00 6.81 347 ILE A CA 1
ATOM 2939 C C . ILE A 1 347 ? 21.669 5.100 38.133 1.00 6.70 347 ILE A C 1
ATOM 2940 O O . ILE A 1 347 ? 22.358 4.501 37.316 1.00 6.83 347 ILE A O 1
ATOM 2945 N N . PRO A 1 348 ? 21.786 4.887 39.460 1.00 7.56 348 PRO A N 1
ATOM 2946 C CA . PRO A 1 348 ? 22.814 3.936 39.901 1.00 7.39 348 PRO A CA 1
ATOM 2947 C C . PRO A 1 348 ? 22.560 2.536 39.364 1.00 7.11 348 PRO A C 1
ATOM 2948 O O . PRO A 1 348 ? 21.418 2.064 39.346 1.00 8.46 348 PRO A O 1
ATOM 2952 N N . ILE A 1 349 ? 23.628 1.885 38.925 1.00 7.44 349 ILE A N 1
ATOM 2953 C CA . ILE A 1 349 ? 23.542 0.536 38.394 1.00 7.51 349 ILE A CA 1
ATOM 2954 C C . ILE A 1 349 ? 24.614 -0.341 39.011 1.00 7.00 349 ILE A C 1
ATOM 2955 O O . ILE A 1 349 ? 25.590 0.143 39.591 1.00 7.63 349 ILE A O 1
ATOM 2960 N N . SER A 1 350 ? 24.405 -1.643 38.890 1.00 8.02 350 SER A N 1
ATOM 2961 C CA A SER A 1 350 ? 25.355 -2.624 39.377 0.69 8.97 350 SER A CA 1
ATOM 2962 C CA B SER A 1 350 ? 25.356 -2.629 39.373 0.31 9.12 350 SER A CA 1
ATOM 2963 C C . SER A 1 350 ? 25.553 -3.670 38.290 1.00 9.36 350 SER A C 1
ATOM 2964 O O . SER A 1 350 ? 24.604 -4.351 37.895 1.00 10.73 350 SER A O 1
ATOM 2969 N N . LEU A 1 351 ? 26.784 -3.789 37.806 1.00 9.39 351 LEU A N 1
ATOM 2970 C CA . LEU A 1 351 ? 27.098 -4.723 36.737 1.00 10.74 351 LEU A CA 1
ATOM 2971 C C . LEU A 1 351 ? 27.904 -5.900 37.256 1.00 13.16 351 LEU A C 1
ATOM 2972 O O . LEU A 1 351 ? 27.767 -7.018 36.756 1.00 13.55 351 LEU A O 1
ATOM 2978 N N . ARG B 1 1 ? 61.808 36.647 -5.270 1.00 8.60 1 ARG B N 1
ATOM 2979 C CA . ARG B 1 1 ? 60.823 35.996 -4.409 1.00 7.97 1 ARG B CA 1
ATOM 2980 C C . ARG B 1 1 ? 59.680 36.966 -4.118 1.00 7.68 1 ARG B C 1
ATOM 2981 O O . ARG B 1 1 ? 59.788 38.164 -4.366 1.00 8.24 1 ARG B O 1
ATOM 2989 N N . LEU B 1 2 ? 58.574 36.442 -3.610 1.00 6.96 2 LEU B N 1
ATOM 2990 C CA . LEU B 1 2 ? 57.418 37.276 -3.301 1.00 7.04 2 LEU B CA 1
ATOM 2991 C C . LEU B 1 2 ? 57.758 38.279 -2.206 1.00 6.89 2 LEU B C 1
ATOM 2992 O O . LEU B 1 2 ? 58.372 37.929 -1.195 1.00 7.71 2 LEU B O 1
ATOM 2997 N N . HIS B 1 3 ? 57.354 39.524 -2.406 1.00 7.13 3 HIS B N 1
ATOM 2998 C CA . HIS B 1 3 ? 57.589 40.542 -1.401 1.00 7.31 3 HIS B CA 1
ATOM 2999 C C . HIS B 1 3 ? 56.476 41.573 -1.459 1.00 6.77 3 HIS B C 1
ATOM 3000 O O . HIS B 1 3 ? 55.552 41.449 -2.259 1.00 7.14 3 HIS B O 1
ATOM 3007 N N . ILE B 1 4 ? 56.558 42.573 -0.593 1.00 7.62 4 ILE B N 1
ATOM 3008 C CA . ILE B 1 4 ? 55.540 43.603 -0.510 1.00 8.24 4 ILE B CA 1
ATOM 3009 C C . ILE B 1 4 ? 56.207 44.960 -0.678 1.00 9.59 4 ILE B C 1
ATOM 3010 O O . ILE B 1 4 ? 57.156 45.292 0.026 1.00 10.89 4 ILE B O 1
ATOM 3015 N N . GLN B 1 5 ? 55.727 45.718 -1.656 1.00 10.72 5 GLN B N 1
ATOM 3016 C CA . GLN B 1 5 ? 56.233 47.059 -1.919 1.00 13.46 5 GLN B CA 1
ATOM 3017 C C . GLN B 1 5 ? 55.056 48.015 -1.977 1.00 14.58 5 GLN B C 1
ATOM 3018 O O . GLN B 1 5 ? 54.051 47.727 -2.632 1.00 14.01 5 GLN B O 1
ATOM 3024 N N . ASN B 1 6 ? 55.184 49.151 -1.295 1.00 17.10 6 ASN B N 1
ATOM 3025 C CA . ASN B 1 6 ? 54.122 50.149 -1.250 1.00 19.09 6 ASN B CA 1
ATOM 3026 C C . ASN B 1 6 ? 52.777 49.527 -0.876 1.00 17.47 6 ASN B C 1
ATOM 3027 O O . ASN B 1 6 ? 51.737 49.912 -1.404 1.00 18.35 6 ASN B O 1
ATOM 3032 N N . GLY B 1 7 ? 52.809 48.542 0.014 1.00 15.18 7 GLY B N 1
ATOM 3033 C CA . GLY B 1 7 ? 51.587 47.942 0.515 1.00 13.51 7 GLY B CA 1
ATOM 3034 C C . GLY B 1 7 ? 50.942 46.873 -0.350 1.00 12.20 7 GLY B C 1
ATOM 3035 O O . GLY B 1 7 ? 49.835 46.435 -0.055 1.00 12.52 7 GLY B O 1
ATOM 3036 N N . HIS B 1 8 ? 51.619 46.434 -1.405 1.00 10.37 8 HIS B N 1
ATOM 3037 C CA A HIS B 1 8 ? 51.068 45.457 -2.348 0.61 9.35 8 HIS B CA 1
ATOM 3038 C CA B HIS B 1 8 ? 51.040 45.393 -2.237 0.39 9.48 8 HIS B CA 1
ATOM 3039 C C . HIS B 1 8 ? 52.060 44.336 -2.612 1.00 7.66 8 HIS B C 1
ATOM 3040 O O . HIS B 1 8 ? 53.269 44.584 -2.628 1.00 8.58 8 HIS B O 1
ATOM 3053 N N . PHE B 1 9 ? 51.556 43.135 -2.887 1.00 6.73 9 PHE B N 1
ATOM 3054 C CA . PHE B 1 9 ? 52.432 42.055 -3.308 1.00 5.95 9 PHE B CA 1
ATOM 3055 C C . PHE B 1 9 ? 53.071 42.370 -4.652 1.00 5.98 9 PHE B C 1
ATOM 3056 O O . PHE B 1 9 ? 52.396 42.807 -5.591 1.00 6.32 9 PHE B O 1
ATOM 3064 N N . VAL B 1 10 ? 54.369 42.091 -4.731 1.00 6.00 10 VAL B N 1
ATOM 3065 C CA . VAL B 1 10 ? 55.138 42.214 -5.954 1.00 5.98 10 VAL B CA 1
ATOM 3066 C C . VAL B 1 10 ? 55.937 40.927 -6.154 1.00 5.69 10 VAL B C 1
ATOM 3067 O O . VAL B 1 10 ? 56.501 40.371 -5.199 1.00 6.36 10 VAL B O 1
ATOM 3071 N N . LEU B 1 11 ? 55.964 40.448 -7.396 1.00 5.75 11 LEU B N 1
ATOM 3072 C CA . LEU B 1 11 ? 56.825 39.330 -7.774 1.00 5.85 11 LEU B CA 1
ATOM 3073 C C . LEU B 1 11 ? 57.410 39.670 -9.129 1.00 5.62 11 LEU B C 1
ATOM 3074 O O . LEU B 1 11 ? 56.676 40.031 -10.050 1.00 5.75 11 LEU B O 1
ATOM 3079 N N . ASN B 1 12 ? 58.731 39.581 -9.240 1.00 6.05 12 ASN B N 1
ATOM 3080 C CA . ASN B 1 12 ? 59.389 39.784 -10.523 1.00 6.37 12 ASN B CA 1
ATOM 3081 C C . ASN B 1 12 ? 59.040 41.121 -11.163 1.00 6.57 12 ASN B C 1
ATOM 3082 O O . ASN B 1 12 ? 58.751 41.222 -12.353 1.00 7.35 12 ASN B O 1
ATOM 3087 N N . GLY B 1 13 ? 59.075 42.157 -10.333 1.00 7.35 13 GLY B N 1
ATOM 3088 C CA . GLY B 1 13 ? 58.935 43.521 -10.802 1.00 7.65 13 GLY B CA 1
ATOM 3089 C C . GLY B 1 13 ? 57.524 43.935 -11.169 1.00 8.55 13 GLY B C 1
ATOM 3090 O O . GLY B 1 13 ? 57.337 44.982 -11.781 1.00 10.91 13 GLY B O 1
ATOM 3091 N N . GLN B 1 14 ? 56.534 43.132 -10.791 1.00 8.00 14 GLN B N 1
ATOM 3092 C CA . GLN B 1 14 ? 55.148 43.425 -11.121 1.00 9.28 14 GLN B CA 1
ATOM 3093 C C . GLN B 1 14 ? 54.238 43.150 -9.937 1.00 7.68 14 GLN B C 1
ATOM 3094 O O . GLN B 1 14 ? 54.439 42.185 -9.199 1.00 7.66 14 GLN B O 1
ATOM 3100 N N . ARG B 1 15 ? 53.213 43.979 -9.774 1.00 6.95 15 ARG B N 1
ATOM 3101 C CA A ARG B 1 15 ? 52.173 43.701 -8.795 0.61 7.00 15 ARG B CA 1
ATOM 3102 C CA B ARG B 1 15 ? 52.169 43.689 -8.800 0.39 7.38 15 ARG B CA 1
ATOM 3103 C C . ARG B 1 15 ? 51.485 42.386 -9.163 1.00 6.76 15 ARG B C 1
ATOM 3104 O O . ARG B 1 15 ? 51.086 42.190 -10.313 1.00 7.63 15 ARG B O 1
ATOM 3119 N N . VAL B 1 16 ? 51.351 41.501 -8.178 1.00 6.31 16 VAL B N 1
ATOM 3120 C CA . VAL B 1 16 ? 50.769 40.180 -8.393 1.00 6.02 16 VAL B CA 1
ATOM 3121 C C . VAL B 1 16 ? 49.552 39.981 -7.498 1.00 6.00 16 VAL B C 1
ATOM 3122 O O . VAL B 1 16 ? 49.551 40.394 -6.340 1.00 6.86 16 VAL B O 1
ATOM 3126 N N . PHE B 1 17 ? 48.511 39.364 -8.055 1.00 5.25 17 PHE B N 1
ATOM 3127 C CA . PHE B 1 17 ? 47.346 38.919 -7.301 1.00 5.47 17 PHE B CA 1
ATOM 3128 C C . PHE B 1 17 ? 47.499 37.418 -7.077 1.00 5.24 17 PHE B C 1
ATOM 3129 O O . PHE B 1 17 ? 47.805 36.680 -8.015 1.00 5.44 17 PHE B O 1
ATOM 3137 N N . LEU B 1 18 ? 47.296 36.972 -5.838 1.00 4.80 18 LEU B N 1
ATOM 3138 C CA . LEU B 1 18 ? 47.469 35.562 -5.492 1.00 5.46 18 LEU B CA 1
ATOM 3139 C C . LEU B 1 18 ? 46.161 34.805 -5.719 1.00 5.59 18 LEU B C 1
ATOM 3140 O O . LEU B 1 18 ? 45.186 35.016 -5.015 1.00 8.14 18 LEU B O 1
ATOM 3145 N N . SER B 1 19 ? 46.143 33.930 -6.714 1.00 4.98 19 SER B N 1
ATOM 3146 C CA . SER B 1 19 ? 44.928 33.223 -7.100 1.00 5.52 19 SER B CA 1
ATOM 3147 C C . SER B 1 19 ? 45.163 31.728 -7.031 1.00 4.85 19 SER B C 1
ATOM 3148 O O . SER B 1 19 ? 46.089 31.216 -7.658 1.00 5.62 19 SER B O 1
ATOM 3151 N N . GLY B 1 20 ? 44.329 31.011 -6.293 1.00 4.66 20 GLY B N 1
ATOM 3152 C CA . GLY B 1 20 ? 44.506 29.578 -6.241 1.00 4.72 20 GLY B CA 1
ATOM 3153 C C . GLY B 1 20 ? 43.586 28.957 -5.233 1.00 4.69 20 GLY B C 1
ATOM 3154 O O . GLY B 1 20 ? 42.404 29.295 -5.158 1.00 4.86 20 GLY B O 1
ATOM 3155 N N . GLY B 1 21 ? 44.135 28.047 -4.440 1.00 4.81 21 GLY B N 1
ATOM 3156 C CA . GLY B 1 21 ? 43.317 27.330 -3.494 1.00 5.09 21 GLY B CA 1
ATOM 3157 C C . GLY B 1 21 ? 44.092 26.642 -2.397 1.00 4.72 21 GLY B C 1
ATOM 3158 O O . GLY B 1 21 ? 45.327 26.646 -2.370 1.00 5.48 21 GLY B O 1
ATOM 3159 N N . ASN B 1 22 ? 43.323 26.088 -1.471 1.00 4.37 22 ASN B N 1
ATOM 3160 C CA . ASN B 1 22 ? 43.810 25.241 -0.401 1.00 4.99 22 ASN B CA 1
ATOM 3161 C C . ASN B 1 22 ? 43.751 23.806 -0.876 1.00 4.55 22 ASN B C 1
ATOM 3162 O O . ASN B 1 22 ? 42.680 23.325 -1.245 1.00 5.09 22 ASN B O 1
ATOM 3167 N N . LEU B 1 23 ? 44.885 23.113 -0.841 1.00 4.78 23 LEU B N 1
ATOM 3168 C CA . LEU B 1 23 ? 44.946 21.714 -1.235 1.00 5.15 23 LEU B CA 1
ATOM 3169 C C . LEU B 1 23 ? 43.813 20.864 -0.621 1.00 4.68 23 LEU B C 1
ATOM 3170 O O . LEU B 1 23 ? 43.079 20.213 -1.365 1.00 5.24 23 LEU B O 1
ATOM 3175 N N . PRO B 1 24 ? 43.634 20.880 0.719 1.00 5.16 24 PRO B N 1
ATOM 3176 C CA . PRO B 1 24 ? 44.435 21.537 1.758 1.00 5.54 24 PRO B CA 1
ATOM 3177 C C . PRO B 1 24 ? 45.468 20.597 2.372 1.00 5.77 24 PRO B C 1
ATOM 3178 O O . PRO B 1 24 ? 46.274 21.017 3.206 1.00 5.73 24 PRO B O 1
ATOM 3182 N N . TRP B 1 25 ? 45.410 19.338 1.955 1.00 5.48 25 TRP B N 1
ATOM 3183 C CA . TRP B 1 25 ? 46.252 18.247 2.426 1.00 5.69 25 TRP B CA 1
ATOM 3184 C C . TRP B 1 25 ? 45.931 17.089 1.487 1.00 5.90 25 TRP B C 1
ATOM 3185 O O . TRP B 1 25 ? 44.982 17.153 0.699 1.00 6.76 25 TRP B O 1
ATOM 3196 N N . MET B 1 26 ? 46.721 16.026 1.563 1.00 6.53 26 MET B N 1
ATOM 3197 C CA . MET B 1 26 ? 46.371 14.790 0.880 1.00 6.76 26 MET B CA 1
ATOM 3198 C C . MET B 1 26 ? 45.900 13.783 1.922 1.00 7.76 26 MET B C 1
ATOM 3199 O O . MET B 1 26 ? 44.741 13.358 1.907 1.00 9.11 26 MET B O 1
ATOM 3204 N N . SER B 1 27 ? 46.799 13.425 2.833 1.00 7.85 27 SER B N 1
ATOM 3205 C CA . SER B 1 27 ? 46.445 12.666 4.025 1.00 8.60 27 SER B CA 1
ATOM 3206 C C . SER B 1 27 ? 46.564 13.619 5.210 1.00 7.94 27 SER B C 1
ATOM 3207 O O . SER B 1 27 ? 47.679 13.908 5.654 1.00 8.17 27 SER B O 1
ATOM 3210 N N . TYR B 1 28 ? 45.426 14.134 5.680 1.00 8.18 28 TYR B N 1
ATOM 3211 C CA . TYR B 1 28 ? 45.362 15.136 6.755 1.00 7.94 28 TYR B CA 1
ATOM 3212 C C . TYR B 1 28 ? 46.316 14.826 7.906 1.00 7.66 28 TYR B C 1
ATOM 3213 O O . TYR B 1 28 ? 46.143 13.822 8.586 1.00 8.79 28 TYR B O 1
ATOM 3222 N N . ALA B 1 29 ? 47.316 15.698 8.092 1.00 6.92 29 ALA B N 1
ATOM 3223 C CA . ALA B 1 29 ? 48.312 15.645 9.178 1.00 7.53 29 ALA B CA 1
ATOM 3224 C C . ALA B 1 29 ? 49.360 14.550 9.031 1.00 7.41 29 ALA B C 1
ATOM 3225 O O . ALA B 1 29 ? 50.215 14.393 9.904 1.00 7.74 29 ALA B O 1
ATOM 3227 N N . TYR B 1 30 ? 49.295 13.824 7.917 1.00 7.18 30 TYR B N 1
ATOM 3228 C CA . TYR B 1 30 ? 50.156 12.672 7.661 1.00 7.75 30 TYR B CA 1
ATOM 3229 C C . TYR B 1 30 ? 50.826 12.812 6.280 1.00 8.10 30 TYR B C 1
ATOM 3230 O O . TYR B 1 30 ? 51.091 11.817 5.591 1.00 8.37 30 TYR B O 1
ATOM 3239 N N . ASP B 1 31 ? 51.122 14.055 5.899 1.00 7.26 31 ASP B N 1
ATOM 3240 C CA . ASP B 1 31 ? 51.677 14.353 4.574 1.00 7.37 31 ASP B CA 1
ATOM 3241 C C . ASP B 1 31 ? 53.184 14.586 4.558 1.00 7.73 31 ASP B C 1
ATOM 3242 O O . ASP B 1 31 ? 53.826 14.419 3.523 1.00 8.87 31 ASP B O 1
ATOM 3247 N N . PHE B 1 32 ? 53.737 15.037 5.679 1.00 7.84 32 PHE B N 1
ATOM 3248 C CA . PHE B 1 32 ? 55.131 15.480 5.727 1.00 7.63 32 PHE B CA 1
ATOM 3249 C C . PHE B 1 32 ? 55.885 14.816 6.860 1.00 7.94 32 PHE B C 1
ATOM 3250 O O . PHE B 1 32 ? 55.323 14.578 7.928 1.00 8.38 32 PHE B O 1
ATOM 3258 N N . GLY B 1 33 ? 57.158 14.507 6.620 1.00 7.82 33 GLY B N 1
ATOM 3259 C CA . GLY B 1 33 ? 58.001 13.910 7.634 1.00 7.53 33 GLY B CA 1
ATOM 3260 C C . GLY B 1 33 ? 57.759 12.422 7.743 1.00 7.77 33 GLY B C 1
ATOM 3261 O O . GLY B 1 33 ? 56.737 11.913 7.281 1.00 8.48 33 GLY B O 1
ATOM 3262 N N . ASP B 1 34 ? 58.709 11.726 8.360 1.00 8.25 34 ASP B N 1
ATOM 3263 C CA . ASP B 1 34 ? 58.611 10.290 8.569 1.00 9.00 34 ASP B CA 1
ATOM 3264 C C . ASP B 1 34 ? 58.245 9.518 7.294 1.00 9.55 34 ASP B C 1
ATOM 3265 O O . ASP B 1 34 ? 57.460 8.571 7.330 1.00 10.28 34 ASP B O 1
ATOM 3270 N N . GLY B 1 35 ? 58.838 9.928 6.175 1.00 9.35 35 GLY B N 1
ATOM 3271 C CA . GLY B 1 35 ? 58.653 9.257 4.902 1.00 9.38 35 GLY B CA 1
ATOM 3272 C C . GLY B 1 35 ? 57.334 9.539 4.209 1.00 9.37 35 GLY B C 1
ATOM 3273 O O . GLY B 1 35 ? 57.060 8.971 3.151 1.00 10.01 35 GLY B O 1
ATOM 3274 N N . GLN B 1 36 ? 56.518 10.416 4.788 1.00 8.55 36 GLN B N 1
ATOM 3275 C CA . GLN B 1 36 ? 55.139 10.564 4.326 1.00 8.68 36 GLN B CA 1
ATOM 3276 C C . GLN B 1 36 ? 55.011 11.361 3.030 1.00 8.77 36 GLN B C 1
ATOM 3277 O O . GLN B 1 36 ? 54.087 11.139 2.243 1.00 9.39 36 GLN B O 1
ATOM 3283 N N . TRP B 1 37 ? 55.921 12.303 2.809 1.00 7.94 37 TRP B N 1
ATOM 3284 C CA . TRP B 1 37 ? 55.842 13.123 1.608 1.00 8.41 37 TRP B CA 1
ATOM 3285 C C . TRP B 1 37 ? 56.071 12.293 0.353 1.00 8.53 37 TRP B C 1
ATOM 3286 O O . TRP B 1 37 ? 55.291 12.372 -0.593 1.00 8.67 37 TRP B O 1
ATOM 3297 N N . GLN B 1 38 ? 57.111 11.467 0.340 1.00 9.00 38 GLN B N 1
ATOM 3298 C CA . GLN B 1 38 ? 57.355 10.656 -0.846 1.00 10.47 38 GLN B CA 1
ATOM 3299 C C . GLN B 1 38 ? 56.212 9.670 -1.101 1.00 10.32 38 GLN B C 1
ATOM 3300 O O . GLN B 1 38 ? 55.942 9.325 -2.247 1.00 11.50 38 GLN B O 1
ATOM 3306 N N . ARG B 1 39 ? 55.528 9.241 -0.042 1.00 10.38 39 ARG B N 1
ATOM 3307 C CA . ARG B 1 39 ? 54.381 8.353 -0.205 1.00 11.48 39 ARG B CA 1
ATOM 3308 C C . ARG B 1 39 ? 53.150 9.059 -0.775 1.00 11.17 39 ARG B C 1
ATOM 3309 O O . ARG B 1 39 ? 52.355 8.436 -1.471 1.00 13.26 39 ARG B O 1
ATOM 3323 N N . ASN B 1 40 ? 53.005 10.352 -0.491 1.00 10.32 40 ASN B N 1
ATOM 3324 C CA . ASN B 1 40 ? 51.852 11.123 -0.950 1.00 10.36 40 ASN B CA 1
ATOM 3325 C C . ASN B 1 40 ? 52.120 11.954 -2.204 1.00 9.13 40 ASN B C 1
ATOM 3326 O O . ASN B 1 40 ? 51.193 12.513 -2.790 1.00 8.92 40 ASN B O 1
ATOM 3331 N N . LYS B 1 41 ? 53.383 12.046 -2.607 1.00 9.59 41 LYS B N 1
ATOM 3332 C CA . LYS B 1 41 ? 53.783 12.938 -3.692 1.00 9.67 41 LYS B CA 1
ATOM 3333 C C . LYS B 1 41 ? 53.078 12.638 -5.018 1.00 9.83 41 LYS B C 1
ATOM 3334 O O . LYS B 1 41 ? 52.711 13.552 -5.754 1.00 9.69 41 LYS B O 1
ATOM 3340 N N . ASN B 1 42 ? 52.878 11.356 -5.308 1.00 10.05 42 ASN B N 1
ATOM 3341 C CA . ASN B 1 42 ? 52.242 10.953 -6.559 1.00 10.60 42 ASN B CA 1
ATOM 3342 C C . ASN B 1 42 ? 50.804 11.440 -6.682 1.00 10.06 42 ASN B C 1
ATOM 3343 O O . ASN B 1 42 ? 50.256 11.498 -7.783 1.00 10.08 42 ASN B O 1
ATOM 3348 N N . ARG B 1 43 ? 50.189 11.772 -5.553 1.00 10.15 43 ARG B N 1
ATOM 3349 C CA . ARG B 1 43 ? 48.853 12.360 -5.556 1.00 10.66 43 ARG B CA 1
ATOM 3350 C C . ARG B 1 43 ? 48.876 13.877 -5.401 1.00 9.46 43 ARG B C 1
ATOM 3351 O O . ARG B 1 43 ? 47.992 14.567 -5.905 1.00 10.10 43 ARG B O 1
ATOM 3359 N N . ILE B 1 44 ? 49.881 14.402 -4.706 1.00 8.53 44 ILE B N 1
ATOM 3360 C CA . ILE B 1 44 ? 49.972 15.846 -4.520 1.00 8.32 44 ILE B CA 1
ATOM 3361 C C . ILE B 1 44 ? 50.465 16.554 -5.784 1.00 8.26 44 ILE B C 1
ATOM 3362 O O . ILE B 1 44 ? 49.929 17.598 -6.167 1.00 8.41 44 ILE B O 1
ATOM 3367 N N . GLU B 1 45 ? 51.482 15.993 -6.431 1.00 8.14 45 GLU B N 1
ATOM 3368 C CA . GLU B 1 45 ? 52.031 16.634 -7.623 1.00 8.82 45 GLU B CA 1
ATOM 3369 C C . GLU B 1 45 ? 50.980 16.910 -8.713 1.00 8.03 45 GLU B C 1
ATOM 3370 O O . GLU B 1 45 ? 50.946 18.012 -9.253 1.00 8.35 45 GLU B O 1
ATOM 3376 N N . PRO B 1 46 ? 50.095 15.936 -9.009 1.00 8.96 46 PRO B N 1
ATOM 3377 C CA . PRO B 1 46 ? 49.041 16.242 -9.987 1.00 9.55 46 PRO B CA 1
ATOM 3378 C C . PRO B 1 46 ? 48.131 17.408 -9.579 1.00 7.82 46 PRO B C 1
ATOM 3379 O O . PRO B 1 46 ? 47.570 18.069 -10.456 1.00 8.25 46 PRO B O 1
ATOM 3383 N N . GLU B 1 47 ? 47.977 17.663 -8.282 1.00 7.19 47 GLU B N 1
ATOM 3384 C CA . GLU B 1 47 ? 47.176 18.803 -7.858 1.00 7.58 47 GLU B CA 1
ATOM 3385 C C . GLU B 1 47 ? 47.879 20.116 -8.206 1.00 6.86 47 GLU B C 1
ATOM 3386 O O . GLU B 1 47 ? 47.222 21.092 -8.560 1.00 7.35 47 GLU B O 1
ATOM 3392 N N . PHE B 1 48 ? 49.207 20.147 -8.104 1.00 7.10 48 PHE B N 1
ATOM 3393 C CA . PHE B 1 48 ? 49.945 21.321 -8.553 1.00 7.46 48 PHE B CA 1
ATOM 3394 C C . PHE B 1 48 ? 49.789 21.532 -10.058 1.00 7.16 48 PHE B C 1
ATOM 3395 O O . PHE B 1 48 ? 49.582 22.657 -10.516 1.00 7.56 48 PHE B O 1
ATOM 3403 N N . LYS B 1 49 ? 49.889 20.449 -10.824 1.00 7.58 49 LYS B N 1
ATOM 3404 C CA . LYS B 1 49 ? 49.718 20.543 -12.262 1.00 8.26 49 LYS B CA 1
ATOM 3405 C C . LYS B 1 49 ? 48.325 21.055 -12.628 1.00 7.51 49 LYS B C 1
ATOM 3406 O O . LYS B 1 49 ? 48.196 21.964 -13.440 1.00 7.86 49 LYS B O 1
ATOM 3412 N N . LYS B 1 50 ? 47.282 20.468 -12.047 1.00 7.36 50 LYS B N 1
ATOM 3413 C CA . LYS B 1 50 ? 45.916 20.905 -12.339 1.00 7.24 50 LYS B CA 1
ATOM 3414 C C . LYS B 1 50 ? 45.689 22.373 -12.004 1.00 6.41 50 LYS B C 1
ATOM 3415 O O . LYS B 1 50 ? 45.029 23.106 -12.744 1.00 6.98 50 LYS B O 1
ATOM 3421 N N . LEU B 1 51 ? 46.234 22.801 -10.873 1.00 6.14 51 LEU B N 1
ATOM 3422 C CA . LEU B 1 51 ? 46.090 24.183 -10.444 1.00 6.28 51 LEU B CA 1
ATOM 3423 C C . LEU B 1 51 ? 46.780 25.141 -11.414 1.00 5.86 51 LEU B C 1
ATOM 3424 O O . LEU B 1 51 ? 46.194 26.138 -11.834 1.00 6.54 51 LEU B O 1
ATOM 3429 N N . HIS B 1 52 ? 48.021 24.835 -11.776 1.00 6.48 52 HIS B N 1
ATOM 3430 C CA . HIS B 1 52 ? 48.745 25.628 -12.756 1.00 7.09 52 HIS B CA 1
ATOM 3431 C C . HIS B 1 52 ? 48.022 25.671 -14.105 1.00 6.59 52 HIS B C 1
ATOM 3432 O O . HIS B 1 52 ? 47.891 26.733 -14.722 1.00 7.07 52 HIS B O 1
ATOM 3439 N N . ASP B 1 53 ? 47.558 24.515 -14.566 1.00 7.10 53 ASP B N 1
ATOM 3440 C CA . ASP B 1 53 ? 46.889 24.447 -15.863 1.00 7.79 53 ASP B CA 1
ATOM 3441 C C . ASP B 1 53 ? 45.614 25.292 -15.889 1.00 8.06 53 ASP B C 1
ATOM 3442 O O . ASP B 1 53 ? 45.222 25.806 -16.932 1.00 9.19 53 ASP B O 1
ATOM 3447 N N . ALA B 1 54 ? 44.972 25.430 -14.735 1.00 7.53 54 ALA B N 1
ATOM 3448 C CA . ALA B 1 54 ? 43.780 26.257 -14.617 1.00 7.69 54 ALA B CA 1
ATOM 3449 C C . ALA B 1 54 ? 44.096 27.748 -14.496 1.00 7.63 54 ALA B C 1
ATOM 3450 O O . ALA B 1 54 ? 43.188 28.568 -14.514 1.00 9.03 54 ALA B O 1
ATOM 3452 N N . GLY B 1 55 ? 45.371 28.098 -14.357 1.00 7.28 55 GLY B N 1
ATOM 3453 C CA . GLY B 1 55 ? 45.748 29.497 -14.255 1.00 7.31 55 GLY B CA 1
ATOM 3454 C C . GLY B 1 55 ? 45.961 29.998 -12.835 1.00 6.79 55 GLY B C 1
ATOM 3455 O O . GLY B 1 55 ? 46.067 31.206 -12.606 1.00 7.18 55 GLY B O 1
ATOM 3456 N N . GLY B 1 56 ? 46.037 29.081 -11.876 1.00 6.29 56 GLY B N 1
ATOM 3457 C CA . GLY B 1 56 ? 46.351 29.473 -10.517 1.00 6.38 56 GLY B CA 1
ATOM 3458 C C . GLY B 1 56 ? 47.830 29.705 -10.330 1.00 5.92 56 GLY B C 1
ATOM 3459 O O . GLY B 1 56 ? 48.642 29.174 -11.089 1.00 6.75 56 GLY B O 1
ATOM 3460 N N . ASN B 1 57 ? 48.174 30.507 -9.322 1.00 5.01 57 ASN B N 1
ATOM 3461 C CA . ASN B 1 57 ? 49.569 30.739 -8.956 1.00 5.21 57 ASN B CA 1
ATOM 3462 C C . ASN B 1 57 ? 49.913 30.463 -7.497 1.00 5.06 57 ASN B C 1
ATOM 3463 O O . ASN B 1 57 ? 51.048 30.702 -7.091 1.00 5.72 57 ASN B O 1
ATOM 3468 N N . SER B 1 58 ? 48.962 29.960 -6.715 1.00 4.91 58 SER B N 1
ATOM 3469 C CA A SER B 1 58 ? 49.246 29.767 -5.311 0.49 5.25 58 SER B CA 1
ATOM 3470 C CA B SER B 1 58 ? 49.085 29.897 -5.245 0.51 5.47 58 SER B CA 1
ATOM 3471 C C . SER B 1 58 ? 48.436 28.647 -4.679 1.00 4.89 58 SER B C 1
ATOM 3472 O O . SER B 1 58 ? 47.293 28.371 -5.036 1.00 5.67 58 SER B O 1
ATOM 3477 N N . MET B 1 59 ? 49.101 27.968 -3.750 1.00 4.81 59 MET B N 1
ATOM 3478 C CA . MET B 1 59 ? 48.512 26.843 -3.054 1.00 5.33 59 MET B CA 1
ATOM 3479 C C . MET B 1 59 ? 48.809 26.932 -1.569 1.00 5.02 59 MET B C 1
ATOM 3480 O O . MET B 1 59 ? 49.974 27.015 -1.181 1.00 5.61 59 MET B O 1
ATOM 3489 N N . ARG B 1 60 ? 47.763 26.880 -0.751 1.00 4.26 60 ARG B N 1
ATOM 3490 C CA . ARG B 1 60 ? 47.903 26.754 0.701 1.00 4.51 60 ARG B CA 1
ATOM 3491 C C . ARG B 1 60 ? 47.725 25.286 1.063 1.00 4.36 60 ARG B C 1
ATOM 3492 O O . ARG B 1 60 ? 46.832 24.619 0.534 1.00 5.05 60 ARG B O 1
ATOM 3500 N N . LEU B 1 61 ? 48.587 24.769 1.929 1.00 4.52 61 LEU B N 1
ATOM 3501 C CA . LEU B 1 61 ? 48.439 23.387 2.379 1.00 5.03 61 LEU B CA 1
ATOM 3502 C C . LEU B 1 61 ? 48.970 23.269 3.793 1.00 4.79 61 LEU B C 1
ATOM 3503 O O . LEU B 1 61 ? 49.805 24.067 4.231 1.00 5.33 61 LEU B O 1
ATOM 3508 N N . TRP B 1 62 ? 48.463 22.285 4.516 1.00 4.97 62 TRP B N 1
ATOM 3509 C CA . TRP B 1 62 ? 48.668 22.221 5.954 1.00 5.15 62 TRP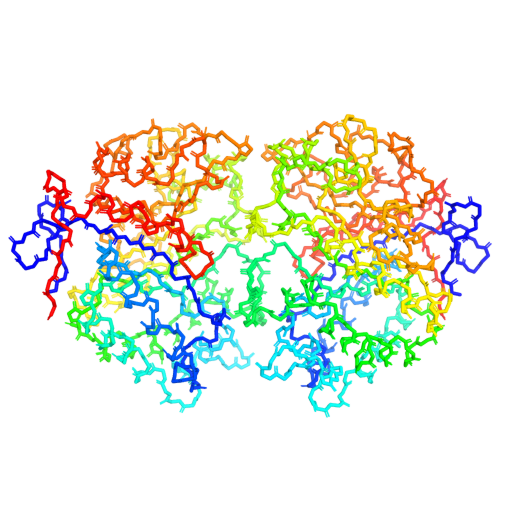 B CA 1
ATOM 3510 C C . TRP B 1 62 ? 49.7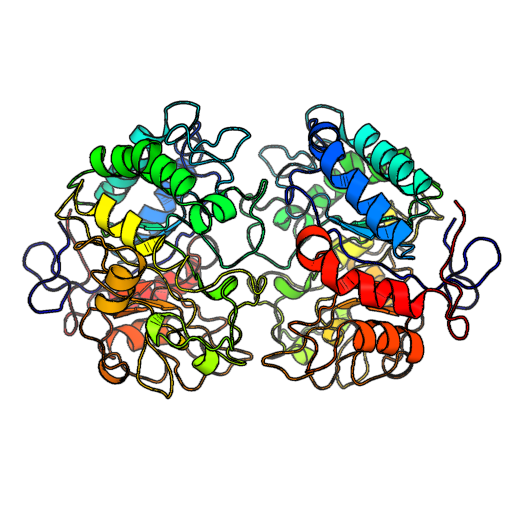12 21.177 6.330 1.00 5.08 62 TRP B C 1
ATOM 3511 O O . TRP B 1 62 ? 49.744 20.078 5.775 1.00 5.93 62 TRP B O 1
ATOM 3522 N N . ILE B 1 63 ? 50.550 21.536 7.299 1.00 4.77 63 ILE B N 1
ATOM 3523 C CA . ILE B 1 63 ? 51.737 20.765 7.635 1.00 5.30 63 ILE B CA 1
ATOM 3524 C C . ILE B 1 63 ? 51.580 20.004 8.965 1.00 5.49 63 ILE B C 1
ATOM 3525 O O . ILE B 1 63 ? 51.186 18.840 8.961 1.00 6.33 63 ILE B O 1
ATOM 3530 N N . HIS B 1 64 ? 51.874 20.642 10.099 1.00 5.22 64 HIS B N 1
ATOM 3531 C CA . HIS B 1 64 ? 51.822 19.922 11.381 1.00 5.70 64 HIS B CA 1
ATOM 3532 C C . HIS B 1 64 ? 50.399 19.640 11.853 1.00 5.66 64 HIS B C 1
ATOM 3533 O O . HIS B 1 64 ? 50.123 18.579 12.421 1.00 5.80 64 HIS B O 1
ATOM 3540 N N . ILE B 1 65 ? 49.527 20.630 11.666 1.00 5.57 65 ILE B N 1
ATOM 3541 C CA . ILE B 1 65 ? 48.120 20.574 12.051 1.00 5.41 65 ILE B CA 1
ATOM 3542 C C . ILE B 1 65 ? 47.996 20.592 13.579 1.00 5.29 65 ILE B C 1
ATOM 3543 O O . ILE B 1 65 ? 48.065 21.673 14.174 1.00 5.42 65 ILE B O 1
ATOM 3548 N N . GLN B 1 66 ? 47.851 19.435 14.224 1.00 5.35 66 GLN B N 1
ATOM 3549 C CA . GLN B 1 66 ? 47.885 19.382 15.686 1.00 6.45 66 GLN B CA 1
ATOM 3550 C C . GLN B 1 66 ? 48.971 18.433 16.194 1.00 6.61 66 GLN B C 1
ATOM 3551 O O . GLN B 1 66 ? 48.865 17.874 17.283 1.00 8.23 66 GLN B O 1
ATOM 3557 N N . GLY B 1 67 ? 50.033 18.283 15.410 1.00 6.56 67 GLY B N 1
ATOM 3558 C CA . GLY B 1 67 ? 51.188 17.523 15.842 1.00 6.65 67 GLY B CA 1
ATOM 3559 C C . GLY B 1 67 ? 51.017 16.023 15.755 1.00 7.10 67 GLY B C 1
ATOM 3560 O O . GLY B 1 67 ? 51.712 15.279 16.448 1.00 7.94 67 GLY B O 1
ATOM 3561 N N . GLU B 1 68 ? 50.113 15.573 14.897 1.00 7.39 68 GLU B N 1
ATOM 3562 C CA . GLU B 1 68 ? 49.865 14.146 14.726 1.00 7.97 68 GLU B CA 1
ATOM 3563 C C . GLU B 1 68 ? 51.132 13.384 14.354 1.00 7.97 68 GLU B C 1
ATOM 3564 O O . GLU B 1 68 ? 51.400 12.308 14.906 1.00 9.04 68 GLU B O 1
ATOM 3570 N N . THR B 1 69 ? 51.898 13.933 13.408 1.00 7.26 69 THR B N 1
ATOM 3571 C CA . THR B 1 69 ? 53.145 13.293 12.981 1.00 7.65 69 THR B CA 1
ATOM 3572 C C . THR B 1 69 ? 54.368 14.215 12.932 1.00 7.72 69 THR B C 1
ATOM 3573 O O . THR B 1 69 ? 55.484 13.736 13.094 1.00 9.12 69 THR B O 1
ATOM 3577 N N . THR B 1 70 ? 54.181 15.512 12.688 1.00 7.21 70 THR B N 1
ATOM 3578 C CA . THR B 1 70 ? 55.279 16.473 12.839 1.00 6.97 70 THR B CA 1
ATOM 3579 C C . THR B 1 70 ? 54.785 17.671 13.638 1.00 6.38 70 THR B C 1
ATOM 3580 O O . THR B 1 70 ? 53.590 17.941 13.679 1.00 6.62 70 THR B O 1
ATOM 3584 N N . PRO B 1 71 ? 55.697 18.367 14.332 1.00 6.68 71 PRO B N 1
ATOM 3585 C CA . PRO B 1 71 ? 57.072 17.942 14.605 1.00 7.03 71 PRO B CA 1
ATOM 3586 C C . PRO B 1 71 ? 57.065 16.753 15.566 1.00 7.25 71 PRO B C 1
ATOM 3587 O O . PRO B 1 71 ? 55.992 16.285 15.958 1.00 7.98 71 PRO B O 1
ATOM 3591 N N . ALA B 1 72 ? 58.245 16.255 15.916 1.00 7.91 72 ALA B N 1
ATOM 3592 C CA . ALA B 1 72 ? 58.363 15.140 16.842 1.00 8.70 72 ALA B CA 1
ATOM 3593 C C . ALA B 1 72 ? 58.387 15.660 18.272 1.00 9.51 72 ALA B C 1
ATOM 3594 O O . ALA B 1 72 ? 59.121 16.605 18.576 1.00 9.41 72 ALA B O 1
ATOM 3596 N N . PHE B 1 73 ? 57.590 15.041 19.141 1.00 10.52 73 PHE B N 1
ATOM 3597 C CA . PHE B 1 73 ? 57.514 15.424 20.549 1.00 11.07 73 PHE B CA 1
ATOM 3598 C C . PHE B 1 73 ? 58.008 14.283 21.429 1.00 12.71 73 PHE B C 1
ATOM 3599 O O . PHE B 1 73 ? 57.778 13.112 21.116 1.00 14.19 73 PHE B O 1
ATOM 3607 N N . ASN B 1 74 ? 58.654 14.609 22.543 1.00 14.10 74 ASN B N 1
ATOM 3608 C CA . ASN B 1 74 ? 58.928 13.575 23.527 1.00 16.30 74 ASN B CA 1
ATOM 3609 C C . ASN B 1 74 ? 57.695 13.373 24.396 1.00 18.18 74 ASN B C 1
ATOM 3610 O O . ASN B 1 74 ? 56.682 14.043 24.205 1.00 18.49 74 ASN B O 1
ATOM 3615 N N . ASP B 1 75 ? 57.781 12.457 25.353 1.00 19.65 75 ASP B N 1
ATOM 3616 C CA A ASP B 1 75 ? 56.633 12.120 26.190 0.49 21.05 75 ASP B CA 1
ATOM 3617 C CA B ASP B 1 75 ? 56.636 12.117 26.192 0.51 21.15 75 ASP B CA 1
ATOM 3618 C C . ASP B 1 75 ? 56.193 13.261 27.107 1.00 21.70 75 ASP B C 1
ATOM 3619 O O . ASP B 1 75 ? 55.096 13.230 27.661 1.00 22.93 75 ASP B O 1
ATOM 3628 N N . GLN B 1 76 ? 57.046 14.268 27.261 1.00 21.12 76 GLN B N 1
ATOM 3629 C CA A GLN B 1 76 ? 56.731 15.402 28.127 0.51 20.88 76 GLN B CA 1
ATOM 3630 C CA B GLN B 1 76 ? 56.747 15.408 28.124 0.49 20.84 76 GLN B CA 1
ATOM 3631 C C . GLN B 1 76 ? 56.150 16.586 27.355 1.00 19.82 76 GLN B C 1
ATOM 3632 O O . GLN B 1 76 ? 55.743 17.582 27.950 1.00 20.14 76 GLN B O 1
ATOM 3643 N N . GLY B 1 77 ? 56.109 16.481 26.032 1.00 18.16 77 GLY B N 1
ATOM 3644 C CA . GLY B 1 77 ? 55.531 17.537 25.221 1.00 17.33 77 GLY B CA 1
ATOM 3645 C C . GLY B 1 77 ? 56.535 18.534 24.677 1.00 14.97 77 GLY B C 1
ATOM 3646 O O . GLY B 1 77 ? 56.159 19.545 24.079 1.00 15.06 77 GLY B O 1
ATOM 3647 N N . PHE B 1 78 ? 57.818 18.260 24.881 1.00 13.59 78 PHE B N 1
ATOM 3648 C CA . PHE B 1 78 ? 58.858 19.072 24.266 1.00 13.02 78 PHE B CA 1
ATOM 3649 C C . PHE B 1 78 ? 59.177 18.539 22.882 1.00 11.74 78 PHE B C 1
ATOM 3650 O O . PHE B 1 78 ? 59.097 17.338 22.630 1.00 11.99 78 PHE B O 1
ATOM 3658 N N . VAL B 1 79 ? 59.516 19.445 21.976 1.00 10.42 79 VAL B N 1
ATOM 3659 C CA . VAL B 1 79 ? 59.847 19.058 20.619 1.00 9.53 79 VAL B CA 1
ATOM 3660 C C . VAL B 1 79 ? 61.305 18.622 20.519 1.00 9.77 79 VAL B C 1
ATOM 3661 O O . VAL B 1 79 ? 62.206 19.286 21.035 1.00 10.54 79 VAL B O 1
ATOM 3665 N N . THR B 1 80 ? 61.524 17.488 19.866 1.00 10.25 80 THR B N 1
ATOM 3666 C CA . THR B 1 80 ? 62.859 16.915 19.739 1.00 10.83 80 THR B CA 1
ATOM 3667 C C . THR B 1 80 ? 63.488 17.145 18.369 1.00 10.66 80 THR B C 1
ATOM 3668 O O . THR B 1 80 ? 64.704 17.059 18.217 1.00 11.63 80 THR B O 1
ATOM 3672 N N . GLY B 1 81 ? 62.658 17.430 17.373 1.00 10.41 81 GLY B N 1
ATOM 3673 C CA . GLY B 1 81 ? 63.137 17.593 16.014 1.00 9.74 81 GLY B CA 1
ATOM 3674 C C . GLY B 1 81 ? 61.978 17.763 15.053 1.00 8.49 81 GLY B C 1
ATOM 3675 O O . GLY B 1 81 ? 60.819 17.702 15.460 1.00 8.15 81 GLY B O 1
ATOM 3676 N N . PRO B 1 82 ? 62.279 17.983 13.765 1.00 8.18 82 PRO B N 1
ATOM 3677 C CA . PRO B 1 82 ? 61.216 18.209 12.778 1.00 7.61 82 PRO B CA 1
ATOM 3678 C C . PRO B 1 82 ? 60.380 16.953 12.522 1.00 7.73 82 PRO B C 1
ATOM 3679 O O . PRO B 1 82 ? 59.220 17.059 12.121 1.00 8.02 82 PRO B O 1
ATOM 3683 N N . ASP B 1 83 ? 60.981 15.786 12.731 1.00 8.00 83 ASP B N 1
ATOM 3684 C CA . ASP B 1 83 ? 60.287 14.507 12.666 1.00 7.97 83 ASP B CA 1
ATOM 3685 C C . ASP B 1 83 ? 61.130 13.475 13.414 1.00 8.16 83 ASP B C 1
ATOM 3686 O O . ASP B 1 83 ? 62.062 13.841 14.137 1.00 8.81 83 ASP B O 1
ATOM 3691 N N . LYS B 1 84 ? 60.805 12.198 13.236 1.00 8.18 84 LYS B N 1
ATOM 3692 C CA . LYS B 1 84 ? 61.553 11.109 13.849 1.00 8.68 84 LYS B CA 1
ATOM 3693 C C . LYS B 1 84 ? 62.540 10.452 12.884 1.00 8.81 84 LYS B C 1
ATOM 3694 O O . LYS B 1 84 ? 63.658 10.119 13.274 1.00 9.64 84 LYS B O 1
ATOM 3702 N N . GLN B 1 85 ? 62.125 10.284 11.630 1.00 9.01 85 GLN B N 1
ATOM 3703 C CA A GLN B 1 85 ? 62.884 9.501 10.653 0.59 8.80 85 GLN B CA 1
ATOM 3704 C CA B GLN B 1 85 ? 62.879 9.501 10.659 0.41 8.96 85 GLN B CA 1
ATOM 3705 C C . GLN B 1 85 ? 63.981 10.295 9.951 1.00 8.16 85 GLN B C 1
ATOM 3706 O O . GLN B 1 85 ? 64.909 9.717 9.389 1.00 8.66 85 GLN B O 1
ATOM 3717 N N . GLY B 1 86 ? 63.869 11.617 9.960 1.00 8.49 86 GLY B N 1
ATOM 3718 C CA . GLY B 1 86 ? 64.840 12.451 9.279 1.00 8.97 86 GLY B CA 1
ATOM 3719 C C . GLY B 1 86 ? 64.541 12.736 7.814 1.00 8.59 86 GLY B C 1
ATOM 3720 O O . GLY B 1 86 ? 65.467 12.967 7.036 1.00 8.93 86 GLY B O 1
ATOM 3721 N N . THR B 1 87 ? 63.263 12.753 7.431 1.00 8.69 87 THR B N 1
ATOM 3722 C CA . THR B 1 87 ? 62.903 13.128 6.062 1.00 8.08 87 THR B CA 1
ATOM 3723 C C . THR B 1 87 ? 62.312 14.529 5.945 1.00 7.71 87 THR B C 1
ATOM 3724 O O . THR B 1 87 ? 62.273 15.082 4.850 1.00 7.60 87 THR B O 1
ATOM 3728 N N . MET B 1 88 ? 61.858 15.099 7.058 1.00 7.01 88 MET B N 1
ATOM 3729 C CA . MET B 1 88 ? 61.079 16.335 7.030 1.00 7.40 88 MET B CA 1
ATOM 3730 C C . MET B 1 88 ? 61.746 17.493 6.292 1.00 7.33 88 MET B C 1
ATOM 3731 O O . MET B 1 88 ? 61.101 18.169 5.500 1.00 7.10 88 MET B O 1
ATOM 3736 N N . LEU B 1 89 ? 63.026 17.732 6.549 1.00 7.84 89 LEU B N 1
ATOM 3737 C CA . LEU B 1 89 ? 63.709 18.829 5.867 1.00 8.27 89 LEU B CA 1
ATOM 3738 C C . LEU B 1 89 ? 63.725 18.601 4.352 1.00 7.72 89 LEU B C 1
ATOM 3739 O O . LEU B 1 89 ? 63.387 19.503 3.574 1.00 7.93 89 LEU B O 1
ATOM 3744 N N . ASP B 1 90 ? 64.109 17.393 3.938 1.00 7.71 90 ASP B N 1
ATOM 3745 C CA . ASP B 1 90 ? 64.109 17.044 2.519 1.00 8.69 90 ASP B CA 1
ATOM 3746 C C . ASP B 1 90 ? 62.703 17.165 1.932 1.00 8.03 90 ASP B C 1
ATOM 3747 O O . ASP B 1 90 ? 62.534 17.607 0.795 1.00 8.71 90 ASP B O 1
ATOM 3752 N N . ASP B 1 91 ? 61.706 16.748 2.710 1.00 7.43 91 ASP B N 1
ATOM 3753 C CA . ASP B 1 91 ? 60.319 16.775 2.261 1.00 7.97 91 ASP B CA 1
ATOM 3754 C C . ASP B 1 91 ? 59.875 18.201 1.953 1.00 7.07 91 ASP B C 1
ATOM 3755 O O . ASP B 1 91 ? 59.219 18.454 0.944 1.00 7.13 91 ASP B O 1
ATOM 3760 N N . MET B 1 92 ? 60.209 19.135 2.840 1.00 6.55 92 MET B N 1
ATOM 3761 C CA . MET B 1 92 ? 59.793 20.522 2.653 1.00 6.77 92 MET B CA 1
ATOM 3762 C C . MET B 1 92 ? 60.496 21.149 1.457 1.00 6.93 92 MET B C 1
ATOM 3763 O O . MET B 1 92 ? 59.893 21.898 0.701 1.00 7.38 92 MET B O 1
ATOM 3768 N N . LYS B 1 93 ? 61.772 20.831 1.276 1.00 6.86 93 LYS B N 1
ATOM 3769 C CA . LYS B 1 93 ? 62.477 21.316 0.097 1.00 7.58 93 LYS B CA 1
ATOM 3770 C C . LYS B 1 93 ? 61.888 20.721 -1.181 1.00 7.47 93 LYS B C 1
ATOM 3771 O O . LYS B 1 93 ? 61.695 21.426 -2.168 1.00 7.55 93 LYS B O 1
ATOM 3782 N N . ASP B 1 94 ? 61.610 19.421 -1.165 1.00 7.55 94 ASP B N 1
ATOM 3783 C CA . ASP B 1 94 ? 61.066 18.773 -2.350 1.00 7.74 94 ASP B CA 1
ATOM 3784 C C . ASP B 1 94 ? 59.667 19.283 -2.690 1.00 7.03 94 ASP B C 1
ATOM 3785 O O . ASP B 1 94 ? 59.314 19.392 -3.865 1.00 7.22 94 ASP B O 1
ATOM 3790 N N . LEU B 1 95 ? 58.878 19.594 -1.667 1.00 7.28 95 LEU B N 1
ATOM 3791 C CA . LEU B 1 95 ? 57.580 20.219 -1.881 1.00 7.16 95 LEU B CA 1
ATOM 3792 C C . LEU B 1 95 ? 57.734 21.501 -2.702 1.00 6.35 95 LEU B C 1
ATOM 3793 O O . LEU B 1 95 ? 57.030 21.721 -3.697 1.00 6.51 95 LEU B O 1
ATOM 3798 N N . LEU B 1 96 ? 58.657 22.355 -2.270 1.00 5.97 96 LEU B N 1
ATOM 3799 C CA . LEU B 1 96 ? 58.869 23.633 -2.929 1.00 6.30 96 LEU B CA 1
ATOM 3800 C C . LEU B 1 96 ? 59.500 23.465 -4.311 1.00 6.51 96 LEU B C 1
ATOM 3801 O O . LEU B 1 96 ? 59.148 24.178 -5.247 1.00 6.75 96 LEU B O 1
ATOM 3806 N N . ASP B 1 97 ? 60.422 22.516 -4.445 1.00 7.10 97 ASP B N 1
ATOM 3807 C CA . ASP B 1 97 ? 61.000 22.213 -5.751 1.00 7.47 97 ASP B CA 1
ATOM 3808 C C . ASP B 1 97 ? 59.922 21.742 -6.718 1.00 7.67 97 ASP B C 1
ATOM 3809 O O . ASP B 1 97 ? 59.947 22.067 -7.906 1.00 8.17 97 ASP B O 1
ATOM 3814 N N . THR B 1 98 ? 58.980 20.959 -6.209 1.00 7.22 98 THR B N 1
ATOM 3815 C CA . THR B 1 98 ? 57.898 20.443 -7.032 1.00 7.64 98 THR B CA 1
ATOM 3816 C C . THR B 1 98 ? 56.977 21.580 -7.472 1.00 7.55 98 THR B C 1
ATOM 3817 O O . THR B 1 98 ? 56.628 21.687 -8.648 1.00 8.75 98 THR B O 1
ATOM 3821 N N . ALA B 1 99 ? 56.603 22.439 -6.531 1.00 7.48 99 ALA B N 1
ATOM 3822 C CA . ALA B 1 99 ? 55.762 23.591 -6.839 1.00 7.05 99 ALA B CA 1
ATOM 3823 C C . ALA B 1 99 ? 56.398 24.505 -7.880 1.00 7.48 99 ALA B C 1
ATOM 3824 O O . ALA B 1 99 ? 55.708 25.041 -8.752 1.00 7.44 99 ALA B O 1
ATOM 3826 N N . LYS B 1 100 ? 57.710 24.694 -7.769 1.00 7.36 100 LYS B N 1
ATOM 3827 C CA . LYS B 1 100 ? 58.427 25.558 -8.692 1.00 7.20 100 LYS B CA 1
ATOM 3828 C C . LYS B 1 100 ? 58.236 25.104 -10.141 1.00 7.36 100 LYS B C 1
ATOM 3829 O O . LYS B 1 100 ? 58.113 25.930 -11.052 1.00 7.30 100 LYS B O 1
ATOM 3835 N N . LYS B 1 101 ? 58.210 23.789 -10.349 1.00 7.08 101 LYS B N 1
ATOM 3836 C CA . LYS B 1 101 ? 58.029 23.223 -11.681 1.00 8.72 101 LYS B CA 1
ATOM 3837 C C . LYS B 1 101 ? 56.734 23.696 -12.324 1.00 8.48 101 LYS B C 1
ATOM 3838 O O . LYS B 1 101 ? 56.646 23.797 -13.548 1.00 9.97 101 LYS B O 1
ATOM 3849 N N . TYR B 1 102 ? 55.738 23.976 -11.489 1.00 7.60 102 TYR B N 1
ATOM 3850 C CA . TYR B 1 102 ? 54.410 24.341 -11.957 1.00 7.20 102 TYR B CA 1
ATOM 3851 C C . TYR B 1 102 ? 54.102 25.815 -11.735 1.00 6.24 102 TYR B C 1
ATOM 3852 O O . TYR B 1 102 ? 52.954 26.224 -11.858 1.00 6.29 102 TYR B O 1
ATOM 3861 N N . ASN B 1 103 ? 55.123 26.614 -11.421 1.00 6.24 103 ASN B N 1
ATOM 3862 C CA . ASN B 1 103 ? 54.911 28.044 -11.212 1.00 6.54 103 ASN B CA 1
ATOM 3863 C C . ASN B 1 103 ? 53.833 28.317 -10.163 1.00 5.91 103 ASN B C 1
ATOM 3864 O O . ASN B 1 103 ? 52.956 29.162 -10.354 1.00 6.11 103 ASN B O 1
ATOM 3869 N N . ILE B 1 104 ? 53.918 27.587 -9.053 1.00 5.92 104 ILE B N 1
ATOM 3870 C CA . ILE B 1 104 ? 53.003 27.765 -7.934 1.00 5.76 104 ILE B CA 1
ATOM 3871 C C . ILE B 1 104 ? 53.762 28.224 -6.695 1.00 5.58 104 ILE B C 1
ATOM 3872 O O . ILE B 1 104 ? 54.726 27.575 -6.275 1.00 6.73 104 ILE B O 1
ATOM 3877 N N . LEU B 1 105 ? 53.313 29.344 -6.128 1.00 5.27 105 LEU B N 1
ATOM 3878 C CA . LEU B 1 105 ? 53.766 29.800 -4.822 1.00 5.01 105 LEU B CA 1
ATOM 3879 C C . LEU B 1 105 ? 53.061 29.018 -3.728 1.00 5.05 105 LEU B C 1
ATOM 3880 O O . LEU B 1 105 ? 51.826 28.882 -3.734 1.00 5.84 105 LEU B O 1
ATOM 3885 N N . VAL B 1 106 ? 53.846 28.533 -2.771 1.00 5.20 106 VAL B N 1
ATOM 3886 C CA . VAL B 1 106 ? 53.331 27.674 -1.714 1.00 5.35 106 VAL B CA 1
ATOM 3887 C C . VAL B 1 106 ? 53.208 28.426 -0.392 1.00 4.89 106 VAL B C 1
ATOM 3888 O O . VAL B 1 106 ? 54.118 29.163 0.004 1.00 5.16 106 VAL B O 1
ATOM 3892 N N . PHE B 1 107 ? 52.090 28.207 0.298 1.00 4.49 107 PHE B N 1
ATOM 3893 C CA . PHE B 1 107 ? 51.830 28.797 1.607 1.00 5.05 107 PHE B CA 1
ATOM 3894 C C . PHE B 1 107 ? 51.573 27.681 2.612 1.00 4.74 107 PHE B C 1
ATOM 3895 O O . PHE B 1 107 ? 50.427 27.261 2.816 1.00 5.01 107 PHE B O 1
ATOM 3903 N N . PRO B 1 108 ? 52.649 27.144 3.208 1.00 4.86 108 PRO B N 1
ATOM 3904 C CA . PRO B 1 108 ? 52.461 26.094 4.212 1.00 4.65 108 PRO B CA 1
ATOM 3905 C C . PRO B 1 108 ? 51.828 26.675 5.467 1.00 5.10 108 PRO B C 1
ATOM 3906 O O . PRO B 1 108 ? 52.268 27.721 5.953 1.00 5.67 108 PRO B O 1
ATOM 3910 N N . CYS B 1 109 ? 50.820 25.979 5.982 1.00 4.94 109 CYS B N 1
ATOM 3911 C CA . CYS B 1 109 ? 50.142 26.365 7.208 1.00 4.80 109 CYS B CA 1
ATOM 3912 C C . CYS B 1 109 ? 50.559 25.403 8.312 1.00 4.73 109 CYS B C 1
ATOM 3913 O O . CYS B 1 109 ? 50.295 24.195 8.241 1.00 4.89 109 CYS B O 1
ATOM 3916 N N . LEU B 1 110 ? 51.229 25.934 9.328 1.00 4.54 110 LEU B N 1
ATOM 3917 C CA . LEU B 1 110 ? 51.869 25.095 10.332 1.00 4.70 110 LEU B CA 1
ATOM 3918 C C . LEU B 1 110 ? 50.890 24.368 11.243 1.00 4.68 110 LEU B C 1
ATOM 3919 O O . LEU B 1 110 ? 50.956 23.150 11.354 1.00 5.33 110 LEU B O 1
ATOM 3924 N N . TRP B 1 111 ? 49.988 25.115 11.881 1.00 4.67 111 TRP B N 1
ATOM 3925 C CA . TRP B 1 111 ? 49.130 24.590 12.938 1.00 5.43 111 TRP B CA 1
ATOM 3926 C C . TRP B 1 111 ? 47.652 24.813 12.638 1.00 4.82 111 TRP B C 1
ATOM 3927 O O . TRP B 1 111 ? 47.290 25.609 11.775 1.00 5.70 111 TRP B O 1
ATOM 3938 N N . ASN B 1 112 ? 46.799 24.125 13.390 1.00 5.68 112 ASN B N 1
ATOM 3939 C CA . ASN B 1 112 ? 45.356 24.225 13.222 1.00 5.33 112 ASN B CA 1
ATOM 3940 C C . ASN B 1 112 ? 44.661 24.277 14.572 1.00 5.19 112 ASN B C 1
ATOM 3941 O O . ASN B 1 112 ? 44.952 23.460 15.442 1.00 5.84 112 ASN B O 1
ATOM 3946 N N . ALA B 1 113 ? 43.717 25.206 14.718 1.00 5.70 113 ALA B N 1
ATOM 3947 C CA . ALA B 1 113 ? 42.875 25.283 15.905 1.00 6.24 113 ALA B CA 1
ATOM 3948 C C . ALA B 1 113 ? 41.377 25.195 15.579 1.00 5.74 113 ALA B C 1
ATOM 3949 O O . ALA B 1 113 ? 40.555 25.500 16.435 1.00 6.55 113 ALA B O 1
ATOM 3951 N N . ALA B 1 114 ? 41.025 24.772 14.361 1.00 5.47 114 ALA B N 1
ATOM 3952 C CA . ALA B 1 114 ? 39.620 24.682 13.956 1.00 5.48 114 ALA B CA 1
ATOM 3953 C C . ALA B 1 114 ? 38.914 23.415 14.435 1.00 5.84 114 ALA B C 1
ATOM 3954 O O . ALA B 1 114 ? 37.694 23.299 14.291 1.00 6.38 114 ALA B O 1
ATOM 3956 N N . VAL B 1 115 ? 39.676 22.461 14.961 1.00 6.23 115 VAL B N 1
ATOM 3957 C CA . VAL B 1 115 ? 39.122 21.276 15.613 1.00 7.23 115 VAL B CA 1
ATOM 3958 C C . VAL B 1 115 ? 39.909 21.093 16.917 1.00 8.48 115 VAL B C 1
ATOM 3959 O O . VAL B 1 115 ? 40.957 21.692 17.091 1.00 8.55 115 VAL B O 1
ATOM 3963 N N A ASN B 1 116 ? 39.347 20.323 17.838 0.59 9.59 116 ASN B N 1
ATOM 3964 N N B ASN B 1 116 ? 39.450 20.246 17.834 0.41 10.94 116 ASN B N 1
ATOM 3965 C CA A ASN B 1 116 ? 39.959 20.100 19.143 0.59 8.36 116 ASN B CA 1
ATOM 3966 C CA B ASN B 1 116 ? 40.377 19.767 18.871 0.41 12.05 116 ASN B CA 1
ATOM 3967 C C A ASN B 1 116 ? 40.239 18.626 19.243 0.59 8.38 116 ASN B C 1
ATOM 3968 C C B ASN B 1 116 ? 40.520 18.273 18.938 0.41 11.53 116 ASN B C 1
ATOM 3969 O O A ASN B 1 116 ? 39.555 17.880 19.955 0.59 7.27 116 ASN B O 1
ATOM 3970 O O B ASN B 1 116 ? 39.650 17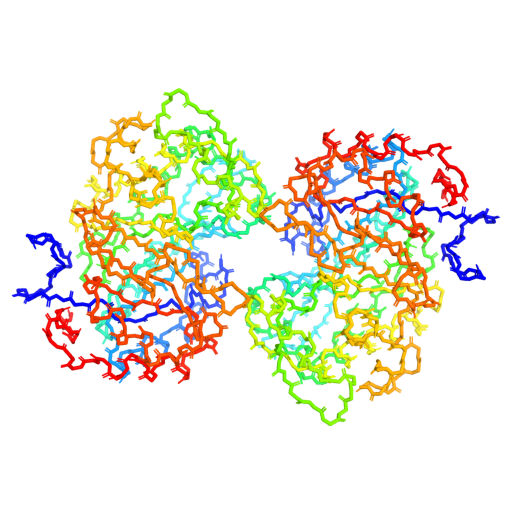.549 19.426 0.41 11.78 116 ASN B O 1
ATOM 3979 N N A GLN B 1 117 ? 41.241 18.218 18.483 0.59 9.84 117 GLN B N 1
ATOM 3980 N N B GLN B 1 117 ? 41.667 17.830 18.459 0.41 11.39 117 GLN B N 1
ATOM 3981 C CA A GLN B 1 117 ? 41.663 16.839 18.423 0.59 10.86 117 GLN B CA 1
ATOM 3982 C CA B GLN B 1 117 ? 42.008 16.423 18.392 0.41 11.62 117 GLN B CA 1
ATOM 3983 C C A GLN B 1 117 ? 43.082 16.818 18.883 0.59 12.48 117 GLN B C 1
ATOM 3984 C C B GLN B 1 117 ? 43.426 16.243 18.895 0.41 12.61 117 GLN B C 1
ATOM 3985 O O A GLN B 1 117 ? 43.788 15.813 18.744 0.59 14.39 117 GLN B O 1
ATOM 3986 O O B GLN B 1 117 ? 43.964 15.137 18.915 0.41 12.51 117 GLN B O 1
ATOM 3997 N N A ASP B 1 118 ? 43.518 17.953 19.411 0.59 12.00 118 ASP B N 1
ATOM 3998 N N B ASP B 1 118 ? 44.011 17.363 19.301 0.41 12.21 118 ASP B N 1
ATOM 3999 C CA A ASP B 1 118 ? 44.863 18.063 19.927 0.59 11.75 118 ASP B CA 1
ATOM 4000 C CA B ASP B 1 118 ? 45.338 17.458 19.895 0.41 12.18 118 ASP B CA 1
ATOM 4001 C C A ASP B 1 118 ? 44.908 17.186 21.164 0.59 10.26 118 ASP B C 1
ATOM 4002 C C B ASP B 1 118 ? 45.680 16.271 20.789 0.41 11.81 118 ASP B C 1
ATOM 4003 O O A ASP B 1 118 ? 45.095 17.664 22.279 0.59 9.72 118 ASP B O 1
ATOM 4004 O O B ASP B 1 118 ? 45.569 16.356 22.011 0.41 12.08 118 ASP B O 1
ATOM 4013 N N A SER B 1 119 ? 44.714 15.889 20.949 0.59 11.15 119 SER B N 1
ATOM 4014 N N B SER B 1 119 ? 46.084 15.165 20.163 0.41 13.06 119 SER B N 1
ATOM 4015 C CA A SER B 1 119 ? 44.380 14.965 22.019 0.59 10.87 119 SER B CA 1
ATOM 4016 C CA B SER B 1 119 ? 46.494 13.979 20.896 0.41 14.29 119 SER B CA 1
ATOM 4017 C C A SER B 1 119 ? 45.582 14.605 22.898 0.59 11.26 119 SER B C 1
ATOM 4018 C C B SER B 1 119 ? 47.646 14.354 21.808 0.41 14.46 119 SER B C 1
ATOM 4019 O O A SER B 1 119 ? 45.398 14.152 24.024 0.59 11.43 119 SER B O 1
ATOM 4020 O O B SER B 1 119 ? 48.657 14.920 21.370 0.41 14.88 119 SER B O 1
ATOM 4025 N N A HIS B 1 120 ? 46.798 14.831 22.395 0.59 11.00 120 HIS B N 1
ATOM 4026 N N B HIS B 1 120 ? 47.454 14.053 23.085 0.41 15.66 120 HIS B N 1
ATOM 4027 C CA A HIS B 1 120 ? 48.039 14.557 23.148 0.59 11.86 120 HIS B CA 1
ATOM 4028 C CA B HIS B 1 120 ? 48.390 14.401 24.136 0.41 16.43 120 HIS B CA 1
ATOM 4029 C C A HIS B 1 120 ? 48.543 15.787 23.910 0.59 13.49 120 HIS B C 1
ATOM 4030 C C B HIS B 1 120 ? 48.612 15.904 24.333 0.41 16.25 120 HIS B C 1
ATOM 4031 O O A HIS B 1 120 ? 49.628 15.801 24.487 0.59 14.02 120 HIS B O 1
ATOM 4032 O O B HIS B 1 120 ? 49.654 16.252 24.892 0.41 16.63 120 HIS B O 1
ATOM 4045 N N . ASN B 1 121 ? 47.699 16.796 23.904 1.00 15.62 121 ASN B N 1
ATOM 4046 C CA . ASN B 1 121 ? 47.957 18.201 24.240 1.00 14.90 121 ASN B CA 1
ATOM 4047 C C . ASN B 1 121 ? 49.290 18.764 23.744 1.00 14.62 121 ASN B C 1
ATOM 4048 O O . ASN B 1 121 ? 49.924 19.591 24.408 1.00 14.29 121 ASN B O 1
ATOM 4053 N N . ARG B 1 122 ? 49.714 18.315 22.571 1.00 14.23 122 ARG B N 1
ATOM 4054 C CA A ARG B 1 122 ? 51.001 18.754 22.072 0.30 14.24 122 ARG B CA 1
ATOM 4055 C CA B ARG B 1 122 ? 50.980 18.737 21.966 0.70 13.46 122 ARG B CA 1
ATOM 4056 C C . ARG B 1 122 ? 50.964 20.203 21.577 1.00 13.26 122 ARG B C 1
ATOM 4057 O O . ARG B 1 122 ? 51.846 20.979 21.934 1.00 12.98 122 ARG B O 1
ATOM 4072 N N . LEU B 1 123 ? 49.945 20.576 20.814 1.00 13.10 123 LEU B N 1
ATOM 4073 C CA . LEU B 1 123 ? 49.782 21.968 20.421 1.00 11.89 123 LEU B CA 1
ATOM 4074 C C . LEU B 1 123 ? 49.484 22.810 21.664 1.00 10.34 123 LEU B C 1
ATOM 4075 O O . LEU B 1 123 ? 50.032 23.901 21.839 1.00 9.71 123 LEU B O 1
ATOM 4080 N N . ASP B 1 124 ? 48.623 22.283 22.530 1.00 10.83 124 ASP B N 1
ATOM 4081 C CA . ASP B 1 124 ? 48.260 22.949 23.775 1.00 10.31 124 ASP B CA 1
ATOM 4082 C C . ASP B 1 124 ? 49.490 23.387 24.589 1.00 9.93 124 ASP B C 1
ATOM 4083 O O . ASP B 1 124 ? 49.562 24.523 25.067 1.00 10.02 124 ASP B O 1
ATOM 4088 N N . GLY B 1 125 ? 50.467 22.494 24.724 1.00 9.92 125 GLY B N 1
ATOM 4089 C CA . GLY B 1 125 ? 51.674 22.801 25.469 1.00 10.61 125 GLY B CA 1
ATOM 4090 C C . GLY B 1 125 ? 52.490 23.918 24.841 1.00 10.11 125 GLY B C 1
ATOM 4091 O O . GLY B 1 125 ? 53.100 24.722 25.547 1.00 10.18 125 GLY B O 1
ATOM 4092 N N . LEU B 1 126 ? 52.520 23.972 23.514 1.00 9.23 126 LEU B N 1
ATOM 4093 C CA . LEU B 1 126 ? 53.263 25.032 22.835 1.00 9.16 126 LEU B CA 1
ATOM 4094 C C . LEU B 1 126 ? 52.617 26.400 23.046 1.00 9.28 126 LEU B C 1
ATOM 4095 O O . LEU B 1 126 ? 53.303 27.421 23.121 1.00 10.10 126 LEU B O 1
ATOM 4100 N N . ILE B 1 127 ? 51.293 26.413 23.134 1.00 9.60 127 ILE B N 1
ATOM 4101 C CA . ILE B 1 127 ? 50.556 27.650 23.353 1.00 10.11 127 ILE B CA 1
ATOM 4102 C C . ILE B 1 127 ? 50.690 28.139 24.793 1.00 10.24 127 ILE B C 1
ATOM 4103 O O . ILE B 1 127 ? 50.852 29.338 25.045 1.00 11.60 127 ILE B O 1
ATOM 4108 N N . LYS B 1 128 ? 50.638 27.206 25.738 1.00 10.65 128 LYS B N 1
ATOM 4109 C CA . LYS B 1 128 ? 50.621 27.575 27.149 1.00 12.47 128 LYS B CA 1
ATOM 4110 C C . LYS B 1 128 ? 51.988 27.673 27.831 1.00 12.71 128 LYS B C 1
ATOM 4111 O O . LYS B 1 128 ? 52.129 28.404 28.812 1.00 13.55 128 LYS B O 1
ATOM 4120 N N . ASP B 1 129 ? 52.980 26.945 27.319 1.00 12.64 129 ASP B N 1
ATOM 4121 C CA . ASP B 1 129 ? 54.271 26.800 27.999 1.00 13.11 129 ASP B CA 1
ATOM 4122 C C . ASP B 1 129 ? 55.395 27.345 27.120 1.00 12.47 129 ASP B C 1
ATOM 4123 O O . ASP B 1 129 ? 55.724 26.767 26.083 1.00 11.63 129 ASP B O 1
ATOM 4128 N N . GLN B 1 130 ? 55.989 28.455 27.546 1.00 13.78 130 GLN B N 1
ATOM 4129 C CA . GLN B 1 130 ? 57.030 29.114 26.763 1.00 14.89 130 GLN B CA 1
ATOM 4130 C C . GLN B 1 130 ? 58.252 28.228 26.514 1.00 13.37 130 GLN B C 1
ATOM 4131 O O . GLN B 1 130 ? 58.914 28.353 25.488 1.00 12.59 130 GLN B O 1
ATOM 4137 N N . HIS B 1 131 ? 58.549 27.331 27.447 1.00 13.71 131 HIS B N 1
ATOM 4138 C CA . HIS B 1 131 ? 59.705 26.456 27.290 1.00 13.70 131 HIS B CA 1
ATOM 4139 C C . HIS B 1 131 ? 59.459 25.390 26.229 1.00 12.16 131 HIS B C 1
ATOM 4140 O O . HIS B 1 131 ? 60.358 25.054 25.458 1.00 12.42 131 HIS B O 1
ATOM 4147 N N . LYS B 1 132 ? 58.235 24.874 26.175 1.00 11.74 132 LYS B N 1
ATOM 4148 C CA . LYS B 1 132 ? 57.881 23.921 25.135 1.00 11.27 132 LYS B CA 1
ATOM 4149 C C . LYS B 1 132 ? 57.906 24.623 23.780 1.00 10.27 132 LYS B C 1
ATOM 4150 O O . LYS B 1 132 ? 58.455 24.099 22.808 1.00 9.96 132 LYS B O 1
ATOM 4156 N N . LEU B 1 133 ? 57.321 25.818 23.722 1.00 8.97 133 LEU B N 1
ATOM 4157 C CA . LEU B 1 133 ? 57.358 26.616 22.499 1.00 8.75 133 LEU B CA 1
ATOM 4158 C C . LEU B 1 133 ? 58.790 26.837 22.015 1.00 8.40 133 LEU B C 1
ATOM 4159 O O . LEU B 1 133 ? 59.072 26.699 20.827 1.00 8.69 133 LEU B O 1
ATOM 4164 N N . GLN B 1 134 ? 59.698 27.168 22.929 1.00 9.09 134 GLN B N 1
ATOM 4165 C CA . GLN B 1 134 ? 61.087 27.378 22.535 1.00 10.14 134 GLN B CA 1
ATOM 4166 C C . GLN B 1 134 ? 61.690 26.123 21.907 1.00 9.28 134 GLN B C 1
ATOM 4167 O O . GLN B 1 134 ? 62.451 26.214 20.939 1.00 9.22 134 GLN B O 1
ATOM 4173 N N . SER B 1 135 ? 61.346 24.951 22.441 1.00 9.05 135 SER B N 1
ATOM 4174 C CA . SER B 1 135 ? 61.852 23.715 21.852 1.00 9.34 135 SER B CA 1
ATOM 4175 C C . SER B 1 135 ? 61.341 23.505 20.427 1.00 8.54 135 SER B C 1
ATOM 4176 O O . SER B 1 135 ? 62.085 23.034 19.568 1.00 8.83 135 SER B O 1
ATOM 4179 N N . TYR B 1 136 ? 60.092 23.879 20.161 1.00 7.58 136 TYR B N 1
ATOM 4180 C CA . TYR B 1 136 ? 59.587 23.802 18.794 1.00 7.24 136 TYR B CA 1
ATOM 4181 C C . TYR B 1 136 ? 60.409 24.718 17.897 1.00 6.88 136 TYR B C 1
ATOM 4182 O O . TYR B 1 136 ? 60.837 24.337 16.807 1.00 6.97 136 TYR B O 1
ATOM 4191 N N . ILE B 1 137 ? 60.618 25.943 18.357 1.00 7.20 137 ILE B N 1
ATOM 4192 C CA . ILE B 1 137 ? 61.351 26.928 17.575 1.00 7.62 137 ILE B CA 1
ATOM 4193 C C . ILE B 1 137 ? 62.779 26.473 17.270 1.00 7.51 137 ILE B C 1
ATOM 4194 O O . ILE B 1 137 ? 63.233 26.519 16.121 1.00 7.54 137 ILE B O 1
ATOM 4199 N N . ASP B 1 138 ? 63.482 25.996 18.291 1.00 8.00 138 ASP B N 1
ATOM 4200 C CA . ASP B 1 138 ? 64.877 25.607 18.120 1.00 9.60 138 ASP B CA 1
ATOM 4201 C C . ASP B 1 138 ? 65.064 24.302 17.369 1.00 8.74 138 ASP B C 1
ATOM 4202 O O . ASP B 1 138 ? 65.963 24.179 16.537 1.00 9.09 138 ASP B O 1
ATOM 4207 N N . LYS B 1 139 ? 64.232 23.316 17.686 1.00 8.69 139 LYS B N 1
ATOM 4208 C CA . LYS B 1 139 ? 64.458 21.962 17.186 1.00 9.16 139 LYS B CA 1
ATOM 4209 C C . LYS B 1 139 ? 63.728 21.637 15.891 1.00 8.31 139 LYS B C 1
ATOM 4210 O O . LYS B 1 139 ? 64.104 20.688 15.202 1.00 8.88 139 LYS B O 1
ATOM 4216 N N . ALA B 1 140 ? 62.694 22.405 15.554 1.00 7.73 140 ALA B N 1
ATOM 4217 C CA . ALA B 1 140 ? 61.925 22.117 14.351 1.00 7.00 140 ALA B CA 1
ATOM 4218 C C . ALA B 1 140 ? 61.746 23.320 13.429 1.00 6.44 140 ALA B C 1
ATOM 4219 O O . ALA B 1 140 ? 62.067 23.230 12.251 1.00 6.85 140 ALA B O 1
ATOM 4221 N N . LEU B 1 141 ? 61.222 24.429 13.945 1.00 6.41 141 LEU B N 1
ATOM 4222 C CA . LEU B 1 141 ? 60.878 25.550 13.070 1.00 6.41 141 LEU B CA 1
ATOM 4223 C C . LEU B 1 141 ? 62.107 26.168 12.411 1.00 6.28 141 LEU B C 1
ATOM 4224 O O . LEU B 1 141 ? 62.161 26.301 11.189 1.00 6.15 141 LEU B O 1
ATOM 4229 N N . LYS B 1 142 ? 63.097 26.543 13.210 1.00 6.23 142 LYS B N 1
ATOM 4230 C CA . LYS B 1 142 ? 64.304 27.110 12.621 1.00 7.15 142 LYS B CA 1
ATOM 4231 C C . LYS B 1 142 ? 64.996 26.156 11.630 1.00 6.97 142 LYS B C 1
ATOM 4232 O O . LYS B 1 142 ? 65.370 26.587 10.544 1.00 6.90 142 LYS B O 1
ATOM 4238 N N . PRO B 1 143 ? 65.145 24.865 11.983 1.00 7.43 143 PRO B N 1
ATOM 4239 C CA . PRO B 1 143 ? 65.743 23.967 10.987 1.00 7.38 143 PRO B CA 1
ATOM 4240 C C . PRO B 1 143 ? 64.960 23.899 9.673 1.00 7.13 143 PRO B C 1
ATOM 4241 O O . PRO B 1 143 ? 65.580 23.929 8.613 1.00 7.38 143 PRO B O 1
ATOM 4245 N N . ILE B 1 144 ? 63.633 23.851 9.737 1.00 6.95 144 ILE B N 1
ATOM 4246 C CA . ILE B 1 144 ? 62.814 23.817 8.529 1.00 6.51 144 ILE B CA 1
ATOM 4247 C C . ILE B 1 144 ? 62.962 25.106 7.721 1.00 6.15 144 ILE B C 1
ATOM 4248 O O . ILE B 1 144 ? 63.242 25.070 6.522 1.00 6.93 144 ILE B O 1
ATOM 4253 N N . VAL B 1 145 ? 62.796 26.238 8.394 1.00 6.08 145 VAL B N 1
ATOM 4254 C CA . VAL B 1 145 ? 62.840 27.532 7.731 1.00 6.04 145 VAL B CA 1
ATOM 4255 C C . VAL B 1 145 ? 64.219 27.789 7.119 1.00 6.57 145 VAL B C 1
ATOM 4256 O O . VAL B 1 145 ? 64.337 28.299 6.001 1.00 7.02 145 VAL B O 1
ATOM 4260 N N . ASN B 1 146 ? 65.262 27.406 7.844 1.00 6.93 146 ASN B N 1
ATOM 4261 C CA . ASN B 1 146 ? 66.616 27.551 7.339 1.00 7.96 146 ASN B CA 1
ATOM 4262 C C . ASN B 1 146 ? 66.872 26.659 6.130 1.00 6.87 146 ASN B C 1
ATOM 4263 O O . ASN B 1 146 ? 67.542 27.056 5.176 1.00 7.63 146 ASN B O 1
ATOM 4268 N N . HIS B 1 147 ? 66.336 25.443 6.172 1.00 7.20 147 HIS B N 1
ATOM 4269 C CA . HIS B 1 147 ? 66.596 24.487 5.109 1.00 7.59 147 HIS B CA 1
ATOM 4270 C C . HIS B 1 147 ? 66.059 24.950 3.754 1.00 7.41 147 HIS B C 1
ATOM 4271 O O . HIS B 1 147 ? 66.654 24.670 2.711 1.00 8.84 147 HIS B O 1
ATOM 4278 N N . VAL B 1 148 ? 64.934 25.659 3.779 1.00 7.04 148 VAL B N 1
ATOM 4279 C CA . VAL B 1 148 ? 64.317 26.160 2.556 1.00 6.85 148 VAL B CA 1
ATOM 4280 C C . VAL B 1 148 ? 64.457 27.672 2.385 1.00 6.85 148 VAL B C 1
ATOM 4281 O O . VAL B 1 148 ? 63.763 28.278 1.564 1.00 7.72 148 VAL B O 1
ATOM 4285 N N . LYS B 1 149 ? 65.369 28.264 3.152 1.00 6.93 149 LYS B N 1
ATOM 4286 C CA . LYS B 1 149 ? 65.602 29.705 3.145 1.00 7.22 149 LYS B CA 1
ATOM 4287 C C . LYS B 1 149 ? 65.740 30.249 1.726 1.00 6.90 149 LYS B C 1
ATOM 4288 O O . LYS B 1 149 ? 66.561 29.768 0.941 1.00 7.67 149 LYS B O 1
ATOM 4294 N N . GLY B 1 150 ? 64.941 31.259 1.408 1.00 6.52 150 GLY B N 1
ATOM 4295 C CA . GLY B 1 150 ? 65.035 31.938 0.132 1.00 6.88 150 GLY B CA 1
ATOM 4296 C C . GLY B 1 150 ? 64.386 31.250 -1.051 1.00 7.12 150 GLY B C 1
ATOM 4297 O O . GLY B 1 150 ? 64.457 31.772 -2.159 1.00 7.54 150 GLY B O 1
ATOM 4298 N N . HIS B 1 151 ? 63.745 30.099 -0.845 1.00 6.66 151 HIS B N 1
ATOM 4299 C CA . HIS B 1 151 ? 63.217 29.334 -1.974 1.00 6.77 151 HIS B CA 1
ATOM 4300 C C . HIS B 1 151 ? 62.231 30.162 -2.802 1.00 6.57 151 HIS B C 1
ATOM 4301 O O . HIS B 1 151 ? 61.302 30.751 -2.261 1.00 6.99 151 HIS B O 1
ATOM 4308 N N . VAL B 1 152 ? 62.416 30.193 -4.116 1.00 6.80 152 VAL B N 1
ATOM 4309 C CA . VAL B 1 152 ? 61.588 31.045 -4.961 1.00 7.58 152 VAL B CA 1
ATOM 4310 C C . VAL B 1 152 ? 60.113 30.641 -4.988 1.00 7.07 152 VAL B C 1
ATOM 4311 O O . VAL B 1 152 ? 59.257 31.467 -5.302 1.00 8.53 152 VAL B O 1
ATOM 4315 N N . ALA B 1 153 ? 59.812 29.387 -4.661 1.00 6.42 153 ALA B N 1
ATOM 4316 C CA . ALA B 1 153 ? 58.427 28.939 -4.670 1.00 6.94 153 ALA B CA 1
ATOM 4317 C C . ALA B 1 153 ? 57.761 29.022 -3.300 1.00 6.05 153 ALA B C 1
ATOM 4318 O O . ALA B 1 153 ? 56.604 28.647 -3.168 1.00 6.72 153 ALA B O 1
ATOM 4320 N N . LEU B 1 154 ? 58.471 29.519 -2.290 1.00 6.27 154 LEU B N 1
ATOM 4321 C CA . LEU B 1 154 ? 57.842 29.785 -1.005 1.00 6.06 154 LEU B CA 1
ATOM 4322 C C . LEU B 1 154 ? 57.116 31.128 -1.099 1.00 5.38 154 LEU B C 1
ATOM 4323 O O . LEU B 1 154 ? 57.741 32.177 -1.298 1.00 6.36 154 LEU B O 1
ATOM 4328 N N . GLY B 1 155 ? 55.791 31.090 -0.990 1.00 5.37 155 GLY B N 1
ATOM 4329 C CA . GLY B 1 155 ? 54.996 32.303 -0.943 1.00 5.35 155 GLY B CA 1
ATOM 4330 C C . GLY B 1 155 ? 54.996 32.935 0.441 1.00 5.33 155 GLY B C 1
ATOM 4331 O O . GLY B 1 155 ? 55.145 34.148 0.579 1.00 5.83 155 GLY B O 1
ATOM 4332 N N . GLY B 1 156 ? 54.837 32.113 1.470 1.00 5.45 156 GLY B N 1
ATOM 4333 C CA . GLY B 1 156 ? 54.799 32.616 2.826 1.00 5.95 156 GLY B CA 1
ATOM 4334 C C . GLY B 1 156 ? 54.403 31.520 3.785 1.00 5.62 156 GLY B C 1
ATOM 4335 O O . GLY B 1 156 ? 53.815 30.511 3.390 1.00 6.47 156 GLY B O 1
ATOM 4336 N N . TRP B 1 157 ? 54.749 31.726 5.049 1.00 5.31 157 TRP B N 1
ATOM 4337 C CA . TRP B 1 157 ? 54.415 30.799 6.120 1.00 5.48 157 TRP B CA 1
ATOM 4338 C C . TRP B 1 157 ? 53.145 31.282 6.808 1.00 4.80 157 TRP B C 1
ATOM 4339 O O . TRP B 1 157 ? 53.086 32.422 7.293 1.00 5.81 157 TRP B O 1
ATOM 4350 N N . ASP B 1 158 ? 52.141 30.412 6.872 1.00 4.39 158 ASP B N 1
ATOM 4351 C CA . ASP B 1 158 ? 50.906 30.676 7.617 1.00 4.82 158 ASP B CA 1
ATOM 4352 C C . ASP B 1 158 ? 51.049 29.966 8.963 1.00 4.40 158 ASP B C 1
ATOM 4353 O O . ASP B 1 158 ? 51.096 28.740 9.027 1.00 4.96 158 ASP B O 1
ATOM 4358 N N . LEU B 1 159 ? 51.162 30.732 10.040 1.00 4.29 159 LEU B N 1
ATOM 4359 C CA . LEU B 1 159 ? 51.470 30.122 11.331 1.00 4.84 159 LEU B CA 1
ATOM 4360 C C . LEU B 1 159 ? 50.352 29.237 11.858 1.00 4.61 159 LEU B C 1
ATOM 4361 O O . LEU B 1 159 ? 50.617 28.246 12.547 1.00 5.33 159 LEU B O 1
ATOM 4366 N N . MET B 1 160 ? 49.099 29.598 11.578 1.00 4.71 160 MET B N 1
ATOM 4367 C CA . MET B 1 160 ? 48.005 28.887 12.221 1.00 5.11 160 MET B CA 1
ATOM 4368 C C . MET B 1 160 ? 46.695 29.114 11.509 1.00 5.02 160 MET B C 1
ATOM 4369 O O . MET B 1 160 ? 46.301 30.254 11.221 1.00 5.37 160 MET B O 1
ATOM 4374 N N . ASN B 1 161 ? 45.998 28.009 11.271 1.00 4.79 161 ASN B N 1
ATOM 4375 C CA . ASN B 1 161 ? 44.640 28.057 10.807 1.00 4.87 161 ASN B CA 1
ATOM 4376 C C . ASN B 1 161 ? 43.661 28.287 11.951 1.00 4.66 161 ASN B C 1
ATOM 4377 O O . ASN B 1 161 ? 43.539 27.451 12.849 1.00 4.82 161 ASN B O 1
ATOM 4382 N N . GLU B 1 162 ? 42.967 29.419 11.885 1.00 4.88 162 GLU B N 1
ATOM 4383 C CA . GLU B 1 162 ? 41.790 29.713 12.714 1.00 4.94 162 GLU B CA 1
ATOM 4384 C C . GLU B 1 162 ? 42.011 29.532 14.223 1.00 5.30 162 GLU B C 1
ATOM 4385 O O . GLU B 1 162 ? 41.343 28.721 14.868 1.00 5.48 162 GLU B O 1
ATOM 4391 N N . PRO B 1 163 ? 42.917 30.333 14.805 1.00 5.78 163 PRO B N 1
ATOM 4392 C CA . PRO B 1 163 ? 43.103 30.303 16.258 1.00 5.92 163 PRO B CA 1
ATOM 4393 C C . PRO B 1 163 ? 41.774 30.467 17.002 1.00 5.91 163 PRO B C 1
ATOM 4394 O O . PRO B 1 163 ? 41.607 29.934 18.107 1.00 6.46 163 PRO B O 1
ATOM 4398 N N . GLU B 1 164 ? 40.841 31.199 16.399 1.00 5.71 164 GLU B N 1
ATOM 4399 C CA . GLU B 1 164 ? 39.570 31.514 17.038 1.00 5.92 164 GLU B CA 1
ATOM 4400 C C . GLU B 1 164 ? 38.726 30.290 17.359 1.00 6.06 164 GLU B C 1
ATOM 4401 O O . GLU B 1 164 ? 37.803 30.382 18.161 1.00 6.85 164 GLU B O 1
ATOM 4407 N N . GLY B 1 165 ? 39.031 29.151 16.748 1.00 6.15 165 GLY B N 1
ATOM 4408 C CA . GLY B 1 165 ? 38.337 27.925 17.090 1.00 6.65 165 GLY B CA 1
ATOM 4409 C C . GLY B 1 165 ? 38.416 27.579 18.563 1.00 7.39 165 GLY B C 1
ATOM 4410 O O . GLY B 1 165 ? 37.507 26.957 19.113 1.00 7.45 165 GLY B O 1
ATOM 4411 N N . MET B 1 166 ? 39.499 27.989 19.214 1.00 6.97 166 MET B N 1
ATOM 4412 C CA . MET B 1 166 ? 39.722 27.632 20.615 1.00 7.59 166 MET B CA 1
ATOM 4413 C C . MET B 1 166 ? 39.958 28.830 21.540 1.00 7.37 166 MET B C 1
ATOM 4414 O O . MET B 1 166 ? 40.356 28.662 22.696 1.00 7.78 166 MET B O 1
ATOM 4423 N N . MET B 1 167 ? 39.703 30.038 21.047 1.00 7.74 167 MET B N 1
ATOM 4424 C CA . MET B 1 167 ? 39.815 31.223 21.895 1.00 8.13 167 MET B CA 1
ATOM 4425 C C . MET B 1 167 ? 38.555 31.410 22.735 1.00 8.77 167 MET B C 1
ATOM 4426 O O . MET B 1 167 ? 37.439 31.213 22.249 1.00 9.17 167 MET B O 1
ATOM 4431 N N . ILE B 1 168 ? 38.735 31.791 23.995 1.00 7.97 168 ILE B N 1
ATOM 4432 C CA . ILE B 1 168 ? 37.609 32.087 24.865 1.00 7.85 168 ILE B CA 1
ATOM 4433 C C . ILE B 1 168 ? 36.997 33.426 24.464 1.00 7.35 168 ILE B C 1
ATOM 4434 O O . ILE B 1 168 ? 37.673 34.457 24.522 1.00 7.27 168 ILE B O 1
ATOM 4439 N N . PRO B 1 169 ? 35.722 33.419 24.039 1.00 7.31 169 PRO B N 1
ATOM 4440 C CA . PRO B 1 169 ? 35.051 34.659 23.655 1.00 7.99 169 PRO B CA 1
ATOM 4441 C C . PRO B 1 169 ? 34.448 35.359 24.865 1.00 8.09 169 PRO B C 1
ATOM 4442 O O . PRO B 1 169 ? 34.298 34.753 25.927 1.00 8.47 169 PRO B O 1
ATOM 4446 N N . ASP B 1 170 ? 34.095 36.627 24.685 1.00 7.98 170 ASP B N 1
ATOM 4447 C CA . ASP B 1 170 ? 33.427 37.425 25.711 1.00 9.13 170 ASP B CA 1
ATOM 4448 C C . ASP B 1 170 ? 34.206 37.476 27.014 1.00 9.72 170 ASP B C 1
ATOM 4449 O O . ASP B 1 170 ? 33.621 37.430 28.096 1.00 11.46 170 ASP B O 1
ATOM 4454 N N . LYS B 1 171 ? 35.523 37.582 26.903 1.00 9.83 171 LYS B N 1
ATOM 4455 C CA . LYS B 1 171 ? 36.372 37.705 28.070 1.00 11.01 171 LYS B CA 1
ATOM 4456 C C . LYS B 1 171 ? 36.890 39.125 28.158 1.00 9.57 171 LYS B C 1
ATOM 4457 O O . LYS B 1 171 ? 37.609 39.596 27.275 1.00 10.38 171 LYS B O 1
ATOM 4468 N N . HIS B 1 172 ? 36.515 39.828 29.215 1.00 10.13 172 HIS B N 1
ATOM 4469 C CA . HIS B 1 172 ? 37.079 41.141 29.420 1.00 10.60 172 HIS B CA 1
ATOM 4470 C C . HIS B 1 172 ? 38.544 41.003 29.773 1.00 10.43 172 HIS B C 1
ATOM 4471 O O . HIS B 1 172 ? 38.956 40.077 30.478 1.00 11.71 172 HIS B O 1
ATOM 4478 N N . ASN B 1 173 ? 39.336 41.936 29.282 1.00 10.25 173 ASN B N 1
ATOM 4479 C CA . ASN B 1 173 ? 40.690 42.080 29.774 1.00 9.48 173 ASN B CA 1
ATOM 4480 C C . ASN B 1 173 ? 41.013 43.557 29.782 1.00 8.84 173 ASN B C 1
ATOM 4481 O O . ASN B 1 173 ? 40.553 44.306 28.928 1.00 9.92 173 ASN B O 1
ATOM 4486 N N . ALA B 1 174 ? 41.784 43.995 30.770 1.00 9.26 174 ALA B N 1
ATOM 4487 C CA . ALA B 1 174 ? 42.170 45.401 30.825 1.00 10.21 174 ALA B CA 1
ATOM 4488 C C . ALA B 1 174 ? 42.979 45.842 29.596 1.00 9.74 174 ALA B C 1
ATOM 4489 O O . ALA B 1 174 ? 43.001 47.019 29.247 1.00 10.21 174 ALA B O 1
ATOM 4491 N N . GLU B 1 175 ? 43.630 44.894 28.936 1.00 8.94 175 GLU B N 1
ATOM 4492 C CA . GLU B 1 175 ? 44.411 45.183 27.737 1.00 8.66 175 GLU B CA 1
ATOM 4493 C C . GLU B 1 175 ? 43.597 44.851 26.488 1.00 8.25 175 GLU B C 1
ATOM 4494 O O . GLU B 1 175 ? 43.125 43.728 26.334 1.00 8.10 175 GLU B O 1
ATOM 4500 N N . LYS B 1 176 ? 43.411 45.844 25.619 1.00 7.69 176 LYS B N 1
ATOM 4501 C CA . LYS B 1 176 ? 42.610 45.683 24.407 1.00 7.17 176 LYS B CA 1
ATOM 4502 C C . LYS B 1 176 ? 43.033 44.472 23.576 1.00 6.95 176 LYS B C 1
ATOM 4503 O O . LYS B 1 176 ? 42.191 43.735 23.067 1.00 6.59 176 LYS B O 1
ATOM 4509 N N . CYS B 1 177 ? 44.338 44.245 23.452 1.00 6.64 177 CYS B N 1
ATOM 4510 C CA . CYS B 1 177 ? 44.836 43.124 22.658 1.00 6.70 177 CYS B CA 1
ATOM 4511 C C . CYS B 1 177 ? 44.334 41.777 23.155 1.00 6.16 177 CYS B C 1
ATOM 4512 O O . CYS B 1 177 ? 44.358 40.802 22.402 1.00 6.46 177 CYS B O 1
ATOM 4515 N N . TYR B 1 178 ? 43.937 41.710 24.425 1.00 6.70 178 TYR B N 1
ATOM 4516 C CA . TYR B 1 178 ? 43.555 40.439 25.036 1.00 7.25 178 TYR B CA 1
ATOM 4517 C C . TYR B 1 178 ? 42.049 40.316 25.258 1.00 7.17 178 TYR B C 1
ATOM 4518 O O . TYR B 1 178 ? 41.552 39.236 25.557 1.00 9.64 178 TYR B O 1
ATOM 4527 N N . ASP B 1 179 ? 41.324 41.419 25.092 1.00 6.72 179 ASP B N 1
ATOM 4528 C CA . ASP B 1 179 ? 39.893 41.470 25.374 1.00 6.65 179 ASP B CA 1
ATOM 4529 C C . ASP B 1 179 ? 39.109 40.856 24.215 1.00 6.11 179 ASP B C 1
ATOM 4530 O O . ASP B 1 179 ? 39.335 41.212 23.054 1.00 6.34 179 ASP B O 1
ATOM 4535 N N . THR B 1 180 ? 38.187 39.945 24.527 1.00 6.02 180 THR B N 1
ATOM 4536 C CA . THR B 1 180 ? 37.388 39.310 23.480 1.00 6.49 180 THR B CA 1
ATOM 4537 C C . THR B 1 180 ? 35.893 39.599 23.584 1.00 5.87 180 THR B C 1
ATOM 4538 O O . THR B 1 180 ? 35.066 38.853 23.037 1.00 6.07 180 THR B O 1
ATOM 4542 N N . THR B 1 181 ? 35.546 40.689 24.263 1.00 6.25 181 THR B N 1
ATOM 4543 C CA . THR B 1 181 ? 34.136 41.053 24.357 1.00 6.42 181 THR B CA 1
ATOM 4544 C C . THR B 1 181 ? 33.515 41.338 22.990 1.00 6.76 181 THR B C 1
ATOM 4545 O O . THR B 1 181 ? 32.341 41.038 22.783 1.00 6.85 181 THR B O 1
ATOM 4549 N N . ALA B 1 182 ? 34.289 41.871 22.045 1.00 6.32 182 ALA B N 1
ATOM 4550 C CA . ALA B 1 182 ? 33.731 42.147 20.723 1.00 6.92 182 ALA B CA 1
ATOM 4551 C C . ALA B 1 182 ? 33.326 40.863 20.012 1.00 5.99 182 ALA B C 1
ATOM 4552 O O . ALA B 1 182 ? 32.497 40.900 19.108 1.00 7.20 182 ALA B O 1
ATOM 4554 N N . LEU B 1 183 ? 33.929 39.747 20.419 1.00 6.42 183 LEU B N 1
ATOM 4555 C CA . LEU B 1 183 ? 33.660 38.437 19.836 1.00 6.59 183 LEU B CA 1
ATOM 4556 C C . LEU B 1 183 ? 32.536 37.674 20.538 1.00 6.56 183 LEU B C 1
ATOM 4557 O O . LEU B 1 183 ? 32.279 36.520 20.200 1.00 7.29 183 LEU B O 1
ATOM 4562 N N . LYS B 1 184 ? 31.858 38.309 21.495 1.00 6.97 184 LYS B N 1
ATOM 4563 C CA . LYS B 1 184 ? 30.721 37.677 22.163 1.00 7.89 184 LYS B CA 1
ATOM 4564 C C . LYS B 1 184 ? 29.691 37.214 21.144 1.00 6.98 184 LYS B C 1
ATOM 4565 O O . LYS B 1 184 ? 29.267 37.989 20.276 1.00 7.39 184 LYS B O 1
ATOM 4571 N N . ASN B 1 185 ? 29.309 35.944 21.250 1.00 7.23 185 ASN B N 1
ATOM 4572 C CA . ASN B 1 185 ? 28.310 35.348 20.372 1.00 7.19 185 ASN B CA 1
ATOM 4573 C C . ASN B 1 185 ? 28.650 35.478 18.890 1.00 7.24 185 ASN B C 1
ATOM 4574 O O . ASN B 1 185 ? 27.766 35.557 18.050 1.00 8.22 185 ASN B O 1
ATOM 4579 N N . SER B 1 186 ? 29.942 35.483 18.580 1.00 6.96 186 SER B N 1
ATOM 4580 C CA . SER B 1 186 ? 30.404 35.504 17.195 1.00 7.22 186 SER B CA 1
ATOM 4581 C C . SER B 1 186 ? 30.461 34.100 16.613 1.00 7.35 186 SER B C 1
ATOM 4582 O O . SER B 1 186 ? 30.431 33.923 15.399 1.00 8.29 186 SER B O 1
ATOM 4585 N N . GLY B 1 187 ? 30.577 33.108 17.488 1.00 7.26 187 GLY B N 1
ATOM 4586 C CA . GLY B 1 187 ? 30.865 31.754 17.065 1.00 7.48 187 GLY B CA 1
ATOM 4587 C C . GLY B 1 187 ? 32.275 31.319 17.421 1.00 6.81 187 GLY B C 1
ATOM 4588 O O . GLY B 1 187 ? 32.555 30.126 17.449 1.00 7.68 187 GLY B O 1
ATOM 4589 N N . ALA B 1 188 ? 33.166 32.270 17.698 1.00 5.93 188 ALA B N 1
ATOM 4590 C CA . ALA B 1 188 ? 34.509 31.927 18.154 1.00 6.35 188 ALA B CA 1
ATOM 4591 C C . ALA B 1 188 ? 34.416 31.002 19.360 1.00 6.31 188 ALA B C 1
ATOM 4592 O O . ALA B 1 188 ? 33.519 31.139 20.197 1.00 7.04 188 ALA B O 1
ATOM 4594 N N . GLY B 1 189 ? 35.353 30.063 19.436 1.00 6.38 189 GLY B N 1
ATOM 4595 C CA . GLY B 1 189 ? 35.410 29.100 20.520 1.00 6.42 189 GLY B CA 1
ATOM 4596 C C . GLY B 1 189 ? 34.688 27.794 20.250 1.00 6.24 189 GLY B C 1
ATOM 4597 O O . GLY B 1 189 ? 34.519 26.991 21.166 1.00 6.72 189 GLY B O 1
ATOM 4598 N N . TRP B 1 190 ? 34.277 27.565 19.002 1.00 6.52 190 TRP B N 1
ATOM 4599 C CA . TRP B 1 190 ? 33.451 26.402 18.667 1.00 7.61 190 TRP B CA 1
ATOM 4600 C C . TRP B 1 190 ? 34.105 25.070 19.012 1.00 7.28 190 TRP B C 1
ATOM 4601 O O . TRP B 1 190 ? 33.408 24.111 19.339 1.00 8.39 190 TRP B O 1
ATOM 4612 N N . ALA B 1 191 ? 35.430 25.012 18.933 1.00 7.14 191 ALA B N 1
ATOM 4613 C CA . ALA B 1 191 ? 36.135 23.775 19.215 1.00 8.52 191 ALA B CA 1
ATOM 4614 C C A ALA B 1 191 ? 36.549 23.712 20.682 0.32 8.82 191 ALA B C 1
ATOM 4615 C C B ALA B 1 191 ? 36.314 23.570 20.719 0.68 8.95 191 ALA B C 1
ATOM 4616 O O A ALA B 1 191 ? 37.393 22.900 21.059 0.32 9.51 191 ALA B O 1
ATOM 4617 O O B ALA B 1 191 ? 36.618 22.467 21.172 0.68 9.17 191 ALA B O 1
ATOM 4619 N N . GLY B 1 192 ? 36.014 24.616 21.488 1.00 8.32 192 GLY B N 1
ATOM 4620 C CA . GLY B 1 192 ? 36.250 24.625 22.923 1.00 8.34 192 GLY B CA 1
ATOM 4621 C C . GLY B 1 192 ? 36.876 25.933 23.373 1.00 8.81 192 GLY B C 1
ATOM 4622 O O . GLY B 1 192 ? 37.907 26.356 22.845 1.00 9.96 192 GLY B O 1
ATOM 4623 N N . ASN B 1 193 ? 36.247 26.579 24.351 1.00 8.57 193 ASN B N 1
ATOM 4624 C CA . ASN B 1 193 ? 36.766 27.820 24.905 1.00 8.60 193 ASN B CA 1
ATOM 4625 C C . ASN B 1 193 ? 37.988 27.488 25.754 1.00 9.45 193 ASN B C 1
ATOM 4626 O O . ASN B 1 193 ? 37.847 27.118 26.916 1.00 11.76 193 ASN B O 1
ATOM 4631 N N . LYS B 1 194 ? 39.180 27.619 25.178 1.00 9.29 194 LYS B N 1
ATOM 4632 C CA . LYS B 1 194 ? 40.409 27.163 25.830 1.00 10.65 194 LYS B CA 1
ATOM 4633 C C . LYS B 1 194 ? 41.406 28.262 26.160 1.00 10.18 194 LYS B C 1
ATOM 4634 O O . LYS B 1 194 ? 41.994 28.278 27.243 1.00 12.15 194 LYS B O 1
ATOM 4644 N N . TYR B 1 195 ? 41.651 29.144 25.198 1.00 9.06 195 TYR B N 1
ATOM 4645 C CA . TYR B 1 195 ? 42.837 29.992 25.283 1.00 9.76 195 TYR B CA 1
ATOM 4646 C C . TYR B 1 195 ? 42.556 31.467 25.484 1.00 9.44 195 TYR B C 1
ATOM 4647 O O . TYR B 1 195 ? 41.545 32.008 25.020 1.00 9.85 195 TYR B O 1
ATOM 4656 N N . LEU B 1 196 ? 43.491 32.101 26.180 1.00 10.70 196 LEU B N 1
ATOM 4657 C CA . LEU B 1 196 ? 43.519 33.541 26.336 1.00 10.91 196 LEU B CA 1
ATOM 4658 C C . LEU B 1 196 ? 44.488 34.145 25.317 1.00 8.93 196 LEU B C 1
ATOM 4659 O O . LEU B 1 196 ? 45.461 33.500 24.880 1.00 9.26 196 LEU B O 1
ATOM 4664 N N . TYR B 1 197 ? 44.209 35.380 24.920 1.00 7.94 197 TYR B N 1
ATOM 4665 C CA . TYR B 1 197 ? 44.962 35.974 23.829 1.00 7.72 197 TYR B CA 1
ATOM 4666 C C . TYR B 1 197 ? 46.431 36.225 24.124 1.00 7.50 197 TYR B C 1
ATOM 4667 O O . TYR B 1 197 ? 47.241 36.169 23.202 1.00 7.77 197 TYR B O 1
ATOM 4676 N N . GLN B 1 198 ? 46.819 36.492 25.366 1.00 8.08 198 GLN B N 1
ATOM 4677 C CA A GLN B 1 198 ? 48.242 36.712 25.551 0.50 8.95 198 GLN B CA 1
ATOM 4678 C CA B GLN B 1 198 ? 48.234 36.700 25.641 0.50 8.93 198 GLN B CA 1
ATOM 4679 C C . GLN B 1 198 ? 49.034 35.457 25.210 1.00 8.71 198 GLN B C 1
ATOM 4680 O O . GLN B 1 198 ? 50.096 35.556 24.602 1.00 10.38 198 GLN B O 1
ATOM 4691 N N . ASP B 1 199 ? 48.506 34.279 25.534 1.00 8.15 199 ASP B N 1
ATOM 4692 C CA . ASP B 1 199 ? 49.205 33.045 25.190 1.00 8.17 199 ASP B CA 1
ATOM 4693 C C . ASP B 1 199 ? 49.277 32.833 23.680 1.00 7.54 199 ASP B C 1
ATOM 4694 O O . ASP B 1 199 ? 50.345 32.515 23.145 1.00 7.84 199 ASP B O 1
ATOM 4699 N N . ILE B 1 200 ? 48.158 32.999 22.978 1.00 7.29 200 ILE B N 1
ATOM 4700 C CA A ILE B 1 200 ? 48.152 32.780 21.536 0.42 7.15 200 ILE B CA 1
ATOM 4701 C CA B ILE B 1 200 ? 48.174 32.767 21.534 0.58 6.82 200 ILE B CA 1
ATOM 4702 C C . ILE B 1 200 ? 49.015 33.815 20.811 1.00 6.91 200 ILE B C 1
ATOM 4703 O O . ILE B 1 200 ? 49.702 33.500 19.845 1.00 6.61 200 ILE B O 1
ATOM 4712 N N . LEU B 1 201 ? 49.003 35.049 21.300 1.00 6.58 201 LEU B N 1
ATOM 4713 C CA . LEU B 1 201 ? 49.798 36.094 20.671 1.00 6.34 201 LEU B CA 1
ATOM 4714 C C . LEU B 1 201 ? 51.294 35.903 20.908 1.00 6.68 201 LEU B C 1
ATOM 4715 O O . LEU B 1 201 ? 52.084 36.214 20.026 1.00 6.72 201 LEU B O 1
ATOM 4720 N N . ARG B 1 202 ? 51.685 35.385 22.074 1.00 6.95 202 ARG B N 1
ATOM 4721 C CA . ARG B 1 202 ? 53.077 34.998 22.281 1.00 7.13 202 ARG B CA 1
ATOM 4722 C C . ARG B 1 202 ? 53.473 33.887 21.303 1.00 6.81 202 ARG B C 1
ATOM 4723 O O . ARG B 1 202 ? 54.526 33.948 20.670 1.00 6.79 202 ARG B O 1
ATOM 4731 N N . PHE B 1 203 ? 52.630 32.866 21.214 1.00 6.60 203 PHE B N 1
ATOM 4732 C CA . PHE B 1 203 ? 52.822 31.731 20.311 1.00 6.72 203 PHE B CA 1
ATOM 4733 C C . PHE B 1 203 ? 53.075 32.220 18.883 1.00 6.57 203 PHE B C 1
ATOM 4734 O O . PHE B 1 203 ? 54.017 31.778 18.217 1.00 6.64 203 PHE B O 1
ATOM 4742 N N . LEU B 1 204 ? 52.251 33.155 18.425 1.00 6.19 204 LEU B N 1
ATOM 4743 C CA . LEU B 1 204 ? 52.387 33.701 17.080 1.00 5.86 204 LEU B CA 1
ATOM 4744 C C . LEU B 1 204 ? 53.612 34.611 16.956 1.00 5.36 204 LEU B C 1
ATOM 4745 O O . LEU B 1 204 ? 54.385 34.493 16.003 1.00 5.87 204 LEU B O 1
ATOM 4750 N N . ASN B 1 205 ? 53.803 35.509 17.920 1.00 5.84 205 ASN B N 1
ATOM 4751 C CA . ASN B 1 205 ? 54.931 36.437 17.885 1.00 5.64 205 ASN B CA 1
ATOM 4752 C C . ASN B 1 205 ? 56.275 35.721 17.846 1.00 5.60 205 ASN B C 1
ATOM 4753 O O . ASN B 1 205 ? 57.149 36.064 17.051 1.00 5.63 205 ASN B O 1
ATOM 4758 N N . TRP B 1 206 ? 56.455 34.723 18.704 1.00 6.21 206 TRP B N 1
ATOM 4759 C CA . TRP B 1 206 ? 57.744 34.053 18.762 1.00 6.05 206 TRP B CA 1
ATOM 4760 C C . TRP B 1 206 ? 58.026 33.266 17.492 1.00 5.86 206 TRP B C 1
ATOM 4761 O O . TRP B 1 206 ? 59.157 33.234 17.023 1.00 6.20 206 TRP B O 1
ATOM 4772 N N . GLN B 1 207 ? 57.005 32.635 16.921 1.00 5.87 207 GLN B N 1
ATOM 4773 C CA . GLN B 1 207 ? 57.218 31.900 15.682 1.00 5.59 207 GLN B CA 1
ATOM 4774 C C . GLN B 1 207 ? 57.495 32.849 14.514 1.00 5.42 207 GLN B C 1
ATOM 4775 O O . GLN B 1 207 ? 58.382 32.597 13.703 1.00 5.80 207 GLN B O 1
ATOM 4781 N N . ALA B 1 208 ? 56.726 33.928 14.414 1.00 5.66 208 ALA B N 1
ATOM 4782 C CA . ALA B 1 208 ? 56.970 34.912 13.365 1.00 5.22 208 ALA B CA 1
ATOM 4783 C C . ALA B 1 208 ? 58.392 35.474 13.451 1.00 5.40 208 ALA B C 1
ATOM 4784 O O . ALA B 1 208 ? 59.072 35.617 12.437 1.00 5.60 208 ALA B O 1
ATOM 4786 N N . ASP B 1 209 ? 58.832 35.777 14.667 1.00 5.67 209 ASP B N 1
ATOM 4787 C CA . ASP B 1 209 ? 60.164 36.322 14.867 1.00 6.13 209 ASP B CA 1
ATOM 4788 C C . ASP B 1 209 ? 61.241 35.321 14.454 1.00 6.24 209 ASP B C 1
ATOM 4789 O O . ASP B 1 209 ? 62.231 35.693 13.815 1.00 6.52 209 ASP B O 1
ATOM 4794 N N . ALA B 1 210 ? 61.057 34.059 14.828 1.00 6.57 210 ALA B N 1
ATOM 4795 C CA . ALA B 1 210 ? 62.001 33.014 14.461 1.00 6.44 210 ALA B CA 1
ATOM 4796 C C . ALA B 1 210 ? 62.108 32.899 12.944 1.00 5.94 210 ALA B C 1
ATOM 4797 O O . ALA B 1 210 ? 63.203 32.760 12.392 1.00 6.74 210 ALA B O 1
ATOM 4799 N N . ILE B 1 211 ? 60.976 32.967 12.255 1.00 5.78 211 ILE B N 1
ATOM 4800 C CA . ILE B 1 211 ? 61.009 32.897 10.807 1.00 6.56 211 ILE B CA 1
ATOM 4801 C C . ILE B 1 211 ? 61.755 34.081 10.213 1.00 6.65 211 ILE B C 1
ATOM 4802 O O . ILE B 1 211 ? 62.631 33.908 9.368 1.00 7.34 211 ILE B O 1
ATOM 4807 N N . LYS B 1 212 ? 61.441 35.285 10.674 1.00 7.13 212 LYS B N 1
ATOM 4808 C CA A LYS B 1 212 ? 62.010 36.521 10.139 0.64 7.20 212 LYS B CA 1
ATOM 4809 C CA B LYS B 1 212 ? 62.067 36.419 10.027 0.36 8.46 212 LYS B CA 1
ATOM 4810 C C . LYS B 1 212 ? 63.496 36.710 10.471 1.00 7.41 212 LYS B C 1
ATOM 4811 O O . LYS B 1 212 ? 64.182 37.476 9.812 1.00 9.46 212 LYS B O 1
ATOM 4822 N N . THR B 1 213 ? 63.993 36.048 11.515 1.00 7.44 213 THR B N 1
ATOM 4823 C CA . THR B 1 213 ? 65.434 36.123 11.767 1.00 7.85 213 THR B CA 1
ATOM 4824 C C . THR B 1 213 ? 66.189 35.021 11.013 1.00 8.57 213 THR B C 1
ATOM 4825 O O . THR B 1 213 ? 67.350 35.188 10.664 1.00 10.95 213 THR B O 1
ATOM 4829 N N . THR B 1 214 ? 65.518 33.910 10.734 1.00 6.72 214 THR B N 1
ATOM 4830 C CA . THR B 1 214 ? 66.136 32.782 10.047 1.00 6.86 214 THR B CA 1
ATOM 4831 C C . THR B 1 214 ? 66.121 32.978 8.528 1.00 6.18 214 THR B C 1
ATOM 4832 O O . THR B 1 214 ? 67.108 32.706 7.846 1.00 7.61 214 THR B O 1
ATOM 4836 N N . ASP B 1 215 ? 64.993 33.458 8.013 1.00 6.02 215 ASP B N 1
ATOM 4837 C CA . ASP B 1 215 ? 64.845 33.799 6.599 1.00 6.13 215 ASP B CA 1
ATOM 4838 C C . ASP B 1 215 ? 64.160 35.158 6.517 1.00 5.98 215 ASP B C 1
ATOM 4839 O O . ASP B 1 215 ? 62.944 35.247 6.390 1.00 6.37 215 ASP B O 1
ATOM 4844 N N . PRO B 1 216 ? 64.951 36.233 6.619 1.00 6.73 216 PRO B N 1
ATOM 4845 C CA . PRO B 1 216 ? 64.379 37.579 6.696 1.00 7.46 216 PRO B CA 1
ATOM 4846 C C . PRO B 1 216 ? 63.446 37.947 5.546 1.00 7.78 216 PRO B C 1
ATOM 4847 O O . PRO B 1 216 ? 62.535 38.749 5.760 1.00 9.46 216 PRO B O 1
ATOM 4851 N N . GLY B 1 217 ? 63.667 37.394 4.355 1.00 7.03 217 GLY B N 1
ATOM 4852 C CA . GLY B 1 217 ? 62.816 37.706 3.226 1.00 7.31 217 GLY B CA 1
ATOM 4853 C C . GLY B 1 217 ? 61.561 36.861 3.106 1.00 6.85 217 GLY B C 1
ATOM 4854 O O . GLY B 1 217 ? 60.769 37.084 2.195 1.00 7.89 217 GLY B O 1
ATOM 4855 N N . ALA B 1 218 ? 61.374 35.894 4.001 1.00 6.20 218 ALA B N 1
ATOM 4856 C CA . ALA B 1 218 ? 60.146 35.099 4.007 1.00 6.64 218 ALA B CA 1
ATOM 4857 C C . ALA B 1 218 ? 58.990 35.915 4.580 1.00 6.48 218 ALA B C 1
ATOM 4858 O O . ALA B 1 218 ? 59.173 36.694 5.521 1.00 9.03 218 ALA B O 1
ATOM 4860 N N . LEU B 1 219 ? 57.807 35.730 4.011 1.00 5.80 219 LEU B N 1
ATOM 4861 C CA . LEU B 1 219 ? 56.618 36.411 4.502 1.00 5.43 219 LEU B CA 1
ATOM 4862 C C . LEU B 1 219 ? 55.871 35.524 5.491 1.00 5.11 219 LEU B C 1
ATOM 4863 O O . LEU B 1 219 ? 55.913 34.297 5.386 1.00 6.49 219 LEU B O 1
ATOM 4868 N N . VAL B 1 220 ? 55.188 36.156 6.444 1.00 5.18 220 VAL B N 1
ATOM 4869 C CA . VAL B 1 220 ? 54.441 35.451 7.485 1.00 4.97 220 VAL B CA 1
ATOM 4870 C C . VAL B 1 220 ? 52.999 35.964 7.552 1.00 4.43 220 VAL B C 1
ATOM 4871 O O . VAL B 1 220 ? 52.741 37.175 7.495 1.00 5.38 220 VAL B O 1
ATOM 4875 N N . THR B 1 221 ? 52.060 35.028 7.675 1.00 4.71 221 THR B N 1
ATOM 4876 C CA . THR B 1 221 ? 50.654 35.361 7.834 1.00 5.04 221 THR B CA 1
ATOM 4877 C C . THR B 1 221 ? 50.030 34.369 8.817 1.00 4.72 221 THR B C 1
ATOM 4878 O O . THR B 1 221 ? 50.733 33.546 9.424 1.00 4.43 221 THR B O 1
ATOM 4882 N N . MET B 1 222 ? 48.712 34.459 8.960 1.00 4.71 222 MET B N 1
ATOM 4883 C CA . MET B 1 222 ? 47.936 33.585 9.828 1.00 4.80 222 MET B CA 1
ATOM 4884 C C . MET B 1 222 ? 46.497 33.729 9.339 1.00 3.95 222 MET B C 1
ATOM 4885 O O . MET B 1 222 ? 46.048 34.840 9.023 1.00 4.81 222 MET B O 1
ATOM 4893 N N . GLY B 1 223 ? 45.791 32.606 9.221 1.00 4.15 223 GLY B N 1
ATOM 4894 C CA . GLY B 1 223 ? 44.448 32.617 8.665 1.00 4.67 223 GLY B CA 1
ATOM 4895 C C . GLY B 1 223 ? 43.331 32.699 9.695 1.00 4.75 223 GLY B C 1
ATOM 4896 O O . GLY B 1 223 ? 43.062 31.728 10.407 1.00 6.08 223 GLY B O 1
ATOM 4897 N N . VAL B 1 224 ? 42.668 33.849 9.774 1.00 4.40 224 VAL B N 1
ATOM 4898 C CA . VAL B 1 224 ? 41.576 34.003 10.735 1.00 4.36 224 VAL B CA 1
ATOM 4899 C C . VAL B 1 224 ? 40.290 33.377 10.210 1.00 4.10 224 VAL B C 1
ATOM 4900 O O . VAL B 1 224 ? 40.033 33.366 9.003 1.00 4.40 224 VAL B O 1
ATOM 4904 N N . TRP B 1 225 ? 39.460 32.886 11.123 1.00 4.20 225 TRP B N 1
ATOM 4905 C CA . TRP B 1 225 ? 38.234 32.208 10.713 1.00 4.75 225 TRP B CA 1
ATOM 4906 C C . TRP B 1 225 ? 37.212 33.168 10.114 1.00 4.63 225 TRP B C 1
ATOM 4907 O O . TRP B 1 225 ? 36.359 32.761 9.318 1.00 4.75 225 TRP B O 1
ATOM 4918 N N . ASN B 1 226 ? 37.334 34.442 10.469 1.00 4.70 226 ASN B N 1
ATOM 4919 C CA . ASN B 1 226 ? 36.361 35.481 10.143 1.00 4.87 226 ASN B CA 1
ATOM 4920 C C . ASN B 1 226 ? 37.081 36.778 10.497 1.00 4.63 226 ASN B C 1
ATOM 4921 O O . ASN B 1 226 ? 37.755 36.839 11.523 1.00 4.84 226 ASN B O 1
ATOM 4926 N N . PRO B 1 227 ? 36.971 37.819 9.654 1.00 4.58 227 PRO B N 1
ATOM 4927 C CA . PRO B 1 227 ? 37.673 39.071 9.968 1.00 4.84 227 PRO B CA 1
ATOM 4928 C C . PRO B 1 227 ? 37.214 39.743 11.271 1.00 4.47 227 PRO B C 1
ATOM 4929 O O . PRO B 1 227 ? 37.864 40.697 11.693 1.00 4.74 227 PRO B O 1
ATOM 4933 N N . LYS B 1 228 ? 36.152 39.254 11.911 1.00 4.72 228 LYS B N 1
ATOM 4934 C CA . LYS B 1 228 ? 35.747 39.799 13.198 1.00 5.13 228 LYS B CA 1
ATOM 4935 C C . LYS B 1 228 ? 36.871 39.833 14.244 1.00 5.22 228 LYS B C 1
ATOM 4936 O O . LYS B 1 228 ? 36.827 40.660 15.148 1.00 5.47 228 LYS B O 1
ATOM 4942 N N . SER B 1 229 ? 37.864 38.947 14.146 1.00 4.80 229 SER B N 1
ATOM 4943 C CA . SER B 1 229 ? 39.005 38.981 15.077 1.00 4.52 229 SER B CA 1
ATOM 4944 C C . SER B 1 229 ? 40.197 39.814 14.598 1.00 4.84 229 SER B C 1
ATOM 4945 O O . SER B 1 229 ? 41.213 39.898 15.296 1.00 5.07 229 SER B O 1
ATOM 4948 N N . ASN B 1 230 ? 40.062 40.420 13.418 1.00 4.93 230 ASN B N 1
ATOM 4949 C CA . ASN B 1 230 ? 41.214 40.912 12.658 1.00 4.85 230 ASN B CA 1
ATOM 4950 C C . ASN B 1 230 ? 40.959 42.301 12.075 1.00 5.30 230 ASN B C 1
ATOM 4951 O O . ASN B 1 230 ? 41.654 42.718 11.160 1.00 7.52 230 ASN B O 1
ATOM 4956 N N . THR B 1 231 ? 39.962 43.014 12.595 1.00 4.96 231 THR B N 1
ATOM 4957 C CA . THR B 1 231 ? 39.713 44.396 12.190 1.00 4.91 231 THR B CA 1
ATOM 4958 C C . THR B 1 231 ? 39.229 45.176 13.394 1.00 5.38 231 THR B C 1
ATOM 4959 O O . THR B 1 231 ? 38.513 44.638 14.234 1.00 5.55 231 THR B O 1
ATOM 4963 N N . ASP B 1 232 ? 39.651 46.433 13.482 1.00 5.70 232 ASP B N 1
ATOM 4964 C CA . ASP B 1 232 ? 39.129 47.346 14.484 1.00 6.38 232 ASP B CA 1
ATOM 4965 C C . ASP B 1 232 ? 37.857 48.046 14.011 1.00 6.55 232 ASP B C 1
ATOM 4966 O O . ASP B 1 232 ? 37.191 48.712 14.798 1.00 7.75 232 ASP B O 1
ATOM 4971 N N . HIS B 1 233 ? 37.512 47.896 12.735 1.00 6.10 233 HIS B N 1
ATOM 4972 C CA . HIS B 1 233 ? 36.258 48.445 12.241 1.00 6.86 233 HIS B CA 1
ATOM 4973 C C . HIS B 1 233 ? 35.095 47.522 12.596 1.00 6.47 233 HIS B C 1
ATOM 4974 O O . HIS B 1 233 ? 35.288 46.466 13.210 1.00 6.40 233 HIS B O 1
ATOM 4981 N N . PHE B 1 234 ? 33.884 47.946 12.246 1.00 6.64 234 PHE B N 1
ATOM 4982 C CA . PHE B 1 234 ? 32.686 47.131 12.451 1.00 6.81 234 PHE B CA 1
ATOM 4983 C C . PHE B 1 234 ? 32.450 46.819 13.928 1.00 6.50 234 PHE B C 1
ATOM 4984 O O . PHE B 1 234 ? 31.866 45.787 14.257 1.00 6.41 234 PHE B O 1
ATOM 4992 N N . ASN B 1 235 ? 32.914 47.698 14.815 1.00 6.58 235 ASN B N 1
ATOM 4993 C CA . ASN B 1 235 ? 32.774 47.488 16.257 1.00 7.35 235 ASN B CA 1
ATOM 4994 C C . ASN B 1 235 ? 33.521 46.243 16.764 1.00 7.00 235 ASN B C 1
ATOM 4995 O O . ASN B 1 235 ? 33.188 45.689 17.813 1.00 7.72 235 ASN B O 1
ATOM 5000 N N . MET B 1 236 ? 34.543 45.831 16.019 1.00 6.02 236 MET B N 1
ATOM 5001 C CA . MET B 1 236 ? 35.343 44.661 16.360 1.00 6.01 236 MET B CA 1
ATOM 5002 C C . MET B 1 236 ? 36.701 45.095 16.915 1.00 7.09 236 MET B C 1
ATOM 5003 O O . MET B 1 236 ? 36.897 46.253 17.251 1.00 13.14 236 MET B O 1
ATOM 5008 N N . ASN B 1 237 ? 37.634 44.161 17.024 1.00 6.70 237 ASN B N 1
ATOM 5009 C CA . ASN B 1 237 ? 38.920 44.399 17.662 1.00 6.81 237 ASN B CA 1
ATOM 5010 C C . ASN B 1 237 ? 39.964 43.568 16.918 1.00 6.17 237 ASN B C 1
ATOM 5011 O O . ASN B 1 237 ? 39.826 42.352 16.836 1.00 7.25 237 ASN B O 1
ATOM 5016 N N . ASN B 1 238 ? 40.969 44.222 16.332 1.00 5.87 238 ASN B N 1
ATOM 5017 C CA . ASN B 1 238 ? 42.024 43.503 15.631 1.00 5.75 238 ASN B CA 1
ATOM 5018 C C . ASN B 1 238 ? 43.074 43.012 16.613 1.00 5.45 238 ASN B C 1
ATOM 5019 O O . ASN B 1 238 ? 43.882 43.789 17.115 1.00 6.55 238 ASN B O 1
ATOM 5024 N N . HIS B 1 239 ? 43.051 41.713 16.874 1.00 5.40 239 HIS B N 1
ATOM 5025 C CA . HIS B 1 239 ? 43.978 41.092 17.808 1.00 5.51 239 HIS B CA 1
ATOM 5026 C C . HIS B 1 239 ? 45.380 40.878 17.274 1.00 5.88 239 HIS B C 1
ATOM 5027 O O . HIS B 1 239 ? 46.276 40.560 18.051 1.00 6.66 239 HIS B O 1
ATOM 5034 N N . TYR B 1 240 ? 45.574 41.043 15.967 1.00 5.29 240 TYR B N 1
ATOM 5035 C CA . TYR B 1 240 ? 46.783 40.540 15.319 1.00 5.51 240 TYR B CA 1
ATOM 5036 C C . TYR B 1 240 ? 47.656 41.646 14.740 1.00 5.28 240 TYR B C 1
ATOM 5037 O O . TYR B 1 240 ? 48.494 41.408 13.860 1.00 5.98 240 TYR B O 1
ATOM 5046 N N . SER B 1 241 ? 47.458 42.857 15.244 1.00 5.87 241 SER B N 1
ATOM 5047 C CA . SER B 1 241 ? 48.306 43.977 14.878 1.00 6.35 241 SER B CA 1
ATOM 5048 C C . SER B 1 241 ? 49.747 43.748 15.323 1.00 6.00 241 SER B C 1
ATOM 5049 O O . SER B 1 241 ? 50.022 42.945 16.225 1.00 6.16 241 SER B O 1
ATOM 5052 N N . ASP B 1 242 ? 50.661 44.488 14.704 1.00 6.05 242 ASP B N 1
ATOM 5053 C CA . ASP B 1 242 ? 52.056 44.472 15.113 1.00 6.55 242 ASP B CA 1
ATOM 5054 C C . ASP B 1 242 ? 52.169 44.759 16.610 1.00 7.25 242 ASP B C 1
ATOM 5055 O O . ASP B 1 242 ? 52.916 44.101 17.331 1.00 7.21 242 ASP B O 1
ATOM 5060 N N . HIS B 1 243 ? 51.428 45.759 17.067 1.00 7.06 243 HIS B N 1
ATOM 5061 C CA . HIS B 1 243 ? 51.453 46.145 18.469 1.00 7.79 243 HIS B CA 1
ATOM 5062 C C . HIS B 1 243 ? 51.063 45.000 19.401 1.00 7.47 243 HIS B C 1
ATOM 5063 O O . HIS B 1 243 ? 51.718 44.774 20.420 1.00 7.85 243 HIS B O 1
ATOM 5070 N N . CYS B 1 244 ? 49.989 44.291 19.068 1.00 6.90 244 CYS B N 1
ATOM 5071 C CA . CYS B 1 244 ? 49.518 43.227 19.943 1.00 6.92 244 CYS B CA 1
ATOM 5072 C C . CYS B 1 244 ? 50.479 42.044 20.005 1.00 6.26 244 CYS B C 1
ATOM 5073 O O . CYS B 1 244 ? 50.696 41.483 21.076 1.00 6.66 244 CYS B O 1
ATOM 5076 N N . LEU B 1 245 ? 51.040 41.655 18.863 1.00 6.39 245 LEU B N 1
ATOM 5077 C CA . LEU B 1 245 ? 52.005 40.563 18.854 1.00 6.85 245 LEU B CA 1
ATOM 5078 C C . LEU B 1 245 ? 53.247 40.927 19.666 1.00 6.57 245 LEU B C 1
ATOM 5079 O O . LEU B 1 245 ? 53.724 40.137 20.488 1.00 6.69 245 LEU B O 1
ATOM 5084 N N . ARG B 1 246 ? 53.766 42.129 19.442 1.00 7.06 246 ARG B N 1
ATOM 5085 C CA . ARG B 1 246 ? 54.945 42.581 20.178 1.00 7.94 246 ARG B CA 1
ATOM 5086 C C . ARG B 1 246 ? 54.671 42.724 21.669 1.00 8.31 246 ARG B C 1
ATOM 5087 O O . ARG B 1 246 ? 55.530 42.432 22.488 1.00 8.61 246 ARG B O 1
ATOM 5095 N N . LEU B 1 247 ? 53.474 43.174 22.025 1.00 7.67 247 LEU B N 1
ATOM 5096 C CA . LEU B 1 247 ? 53.131 43.323 23.429 1.00 8.10 247 LEU B CA 1
ATOM 5097 C C . LEU B 1 247 ? 53.143 41.975 24.130 1.00 7.93 247 LEU B C 1
ATOM 5098 O O . LEU B 1 247 ? 53.693 41.832 25.217 1.00 9.13 247 LEU B O 1
ATOM 5103 N N . ALA B 1 248 ? 52.548 40.977 23.489 1.00 7.54 248 ALA B N 1
ATOM 5104 C CA . ALA B 1 248 ? 52.389 39.676 24.123 1.00 8.11 248 ALA B CA 1
ATOM 5105 C C . ALA B 1 248 ? 53.692 38.899 24.210 1.00 7.95 248 ALA B C 1
ATOM 5106 O O . ALA B 1 248 ? 53.962 38.252 25.217 1.00 9.43 248 ALA B O 1
ATOM 5108 N N . GLY B 1 249 ? 54.498 38.956 23.157 1.00 7.88 249 GLY B N 1
ATOM 5109 C CA . GLY B 1 249 ? 55.691 38.131 23.100 1.00 8.35 249 GLY B CA 1
ATOM 5110 C C . GLY B 1 249 ? 57.016 38.866 23.166 1.00 8.89 249 GLY B C 1
ATOM 5111 O O . GLY B 1 249 ? 58.049 38.254 23.424 1.00 9.15 249 GLY B O 1
ATOM 5112 N N . GLY B 1 250 ? 56.999 40.167 22.904 1.00 8.20 250 GLY B N 1
ATOM 5113 C CA . GLY B 1 250 ? 58.188 40.993 23.035 1.00 8.70 250 GLY B CA 1
ATOM 5114 C C . GLY B 1 250 ? 59.151 41.044 21.862 1.00 8.96 250 GLY B C 1
ATOM 5115 O O . GLY B 1 250 ? 60.034 41.900 21.837 1.00 9.87 250 GLY B O 1
ATOM 5116 N N . LYS B 1 251 ? 59.001 40.152 20.887 1.00 8.29 251 LYS B N 1
ATOM 5117 C CA . LYS B 1 251 ? 60.018 40.030 19.853 1.00 9.24 251 LYS B CA 1
ATOM 5118 C C . LYS B 1 251 ? 59.692 40.925 18.660 1.00 9.22 251 LYS B C 1
ATOM 5119 O O . LYS B 1 251 ? 58.646 40.779 18.029 1.00 8.88 251 LYS B O 1
ATOM 5125 N N . GLN B 1 252 ? 60.580 41.874 18.380 1.00 9.80 252 GLN B N 1
ATOM 5126 C CA . GLN B 1 252 ? 60.250 42.983 17.486 1.00 11.29 252 GLN B CA 1
ATOM 5127 C C . GLN B 1 252 ? 59.888 42.561 16.066 1.00 8.92 252 GLN B C 1
ATOM 5128 O O . GLN B 1 252 ? 59.010 43.157 15.447 1.00 9.13 252 GLN B O 1
ATOM 5134 N N . LYS B 1 253 ? 60.557 41.539 15.548 1.00 8.18 253 LYS B N 1
ATOM 5135 C CA . LYS B 1 253 ? 60.286 41.111 14.178 1.00 8.36 253 LYS B CA 1
ATOM 5136 C C . LYS B 1 253 ? 59.089 40.163 14.049 1.00 7.33 253 LYS B C 1
ATOM 5137 O O . LYS B 1 253 ? 58.736 39.771 12.934 1.00 7.58 253 LYS B O 1
ATOM 5143 N N . GLY B 1 254 ? 58.465 39.804 15.167 1.00 6.42 254 GLY B N 1
ATOM 5144 C CA . GLY B 1 254 ? 57.404 38.808 15.138 1.00 6.69 254 GLY B CA 1
ATOM 5145 C C . GLY B 1 254 ? 56.038 39.377 14.822 1.00 5.86 254 GLY B C 1
ATOM 5146 O O . GLY B 1 254 ? 55.131 39.325 15.652 1.00 6.79 254 GLY B O 1
ATOM 5147 N N . VAL B 1 255 ? 55.895 39.913 13.614 1.00 5.90 255 VAL B N 1
ATOM 5148 C CA . VAL B 1 255 ? 54.648 40.507 13.164 1.00 6.06 255 VAL B CA 1
ATOM 5149 C C . VAL B 1 255 ? 54.304 39.941 11.796 1.00 6.09 255 VAL B C 1
ATOM 5150 O O . VAL B 1 255 ? 55.157 39.376 11.112 1.00 7.43 255 VAL B O 1
ATOM 5154 N N . PHE B 1 256 ? 53.051 40.082 11.392 1.00 5.42 256 PHE B N 1
ATOM 5155 C CA . PHE B 1 256 ? 52.633 39.570 10.095 1.00 5.23 256 PHE B CA 1
ATOM 5156 C C . PHE B 1 256 ? 52.976 40.520 8.958 1.00 5.52 256 PHE B C 1
ATOM 5157 O O . PHE B 1 256 ? 52.924 41.739 9.112 1.00 6.40 256 PHE B O 1
ATOM 5165 N N . ASP B 1 257 ? 53.315 39.941 7.814 1.00 5.46 257 ASP B N 1
ATOM 5166 C CA . ASP B 1 257 ? 53.525 40.714 6.604 1.00 6.00 257 ASP B CA 1
ATOM 5167 C C . ASP B 1 257 ? 52.219 40.975 5.859 1.00 5.39 257 ASP B C 1
ATOM 5168 O O . ASP B 1 257 ? 52.070 41.997 5.194 1.00 5.53 257 ASP B O 1
ATOM 5173 N N . PHE B 1 258 ? 51.285 40.033 5.946 1.00 5.31 258 PHE B N 1
ATOM 5174 C CA . PHE B 1 258 ? 49.987 40.211 5.322 1.00 4.79 258 PHE B CA 1
ATOM 5175 C C . PHE B 1 258 ? 48.942 39.480 6.128 1.00 4.35 258 PHE B C 1
ATOM 5176 O O . PHE B 1 258 ? 49.259 38.547 6.875 1.00 4.96 258 PHE B O 1
ATOM 5184 N N . TYR B 1 259 ? 47.702 39.939 5.998 1.00 4.83 259 TYR B N 1
ATOM 5185 C CA . TYR B 1 259 ? 46.588 39.334 6.689 1.00 4.61 259 TYR B CA 1
ATOM 5186 C C . TYR B 1 259 ? 45.831 38.379 5.766 1.00 4.36 259 TYR B C 1
ATOM 5187 O O . TYR B 1 259 ? 45.908 38.484 4.537 1.00 4.75 259 TYR B O 1
ATOM 5196 N N . GLN B 1 260 ? 45.102 37.456 6.380 1.00 4.67 260 GLN B N 1
ATOM 5197 C CA . GLN B 1 260 ? 44.411 36.416 5.650 1.00 4.30 260 GLN B CA 1
ATOM 5198 C C . GLN B 1 260 ? 43.076 36.159 6.315 1.00 4.24 260 GLN B C 1
ATOM 5199 O O . GLN B 1 260 ? 43.027 35.687 7.451 1.00 5.04 260 GLN B O 1
ATOM 5205 N N . PHE B 1 261 ? 42.001 36.517 5.618 1.00 4.10 261 PHE B N 1
ATOM 5206 C CA . PHE B 1 261 ? 40.643 36.300 6.110 1.00 4.54 261 PHE B CA 1
ATOM 5207 C C . PHE B 1 261 ? 40.047 35.029 5.497 1.00 4.39 261 PHE B C 1
ATOM 5208 O O . PHE B 1 261 ? 40.221 34.765 4.300 1.00 5.23 261 PHE B O 1
ATOM 5216 N N . HIS B 1 262 ? 39.289 34.275 6.287 1.00 4.25 262 HIS B N 1
ATOM 5217 C CA . HIS B 1 262 ? 38.404 33.252 5.744 1.00 4.18 262 HIS B CA 1
ATOM 5218 C C . HIS B 1 262 ? 36.987 33.798 5.764 1.00 4.13 262 HIS B C 1
ATOM 5219 O O . HIS B 1 262 ? 36.637 34.573 6.654 1.00 5.12 262 HIS B O 1
ATOM 5226 N N . SER B 1 263 ? 36.176 33.410 4.781 1.00 4.47 263 SER B N 1
ATOM 5227 C CA . SER B 1 263 ? 34.806 33.889 4.755 1.00 5.19 263 SER B CA 1
ATOM 5228 C C . SER B 1 263 ? 33.832 32.861 4.208 1.00 4.96 263 SER B C 1
ATOM 5229 O O . SER B 1 263 ? 33.938 32.444 3.052 1.00 5.34 263 SER B O 1
ATOM 5232 N N . TYR B 1 264 ? 32.873 32.506 5.053 1.00 4.96 264 TYR B N 1
ATOM 5233 C CA . TYR B 1 264 ? 31.833 31.552 4.720 1.00 5.21 264 TYR B CA 1
ATOM 5234 C C . TYR B 1 264 ? 30.482 32.108 5.146 1.00 5.50 264 TYR B C 1
ATOM 5235 O O . TYR B 1 264 ? 30.362 32.685 6.234 1.00 6.41 264 TYR B O 1
ATOM 5244 N N . SER B 1 265 ? 29.470 31.938 4.304 1.00 5.35 265 SER B N 1
ATOM 5245 C CA . SER B 1 265 ? 28.122 32.262 4.726 1.00 5.83 265 SER B CA 1
ATOM 5246 C C . SER B 1 265 ? 27.643 31.237 5.759 1.00 6.30 265 SER B C 1
ATOM 5247 O O . SER B 1 265 ? 28.174 30.124 5.839 1.00 7.01 265 SER B O 1
ATOM 5250 N N . TRP B 1 266 ? 26.665 31.650 6.563 1.00 7.45 266 TRP B N 1
ATOM 5251 C CA A TRP B 1 266 ? 26.051 30.763 7.542 0.52 8.77 266 TRP B CA 1
ATOM 5252 C CA B TRP B 1 266 ? 26.042 30.822 7.590 0.48 8.32 266 TRP B CA 1
ATOM 5253 C C . TRP B 1 266 ? 24.581 30.646 7.209 1.00 7.92 266 TRP B C 1
ATOM 5254 O O . TRP B 1 266 ? 23.869 31.639 7.098 1.00 7.55 266 TRP B O 1
ATOM 5275 N N . GLN B 1 267 ? 24.144 29.409 6.998 1.00 7.92 267 GLN B N 1
ATOM 5276 C CA . GLN B 1 267 ? 22.757 29.132 6.629 1.00 8.12 267 GLN B CA 1
ATOM 5277 C C . GLN B 1 267 ? 22.332 29.992 5.441 1.00 7.40 267 GLN B C 1
ATOM 5278 O O . GLN B 1 267 ? 21.209 30.493 5.351 1.00 7.98 267 GLN B O 1
ATOM 5284 N N . GLY B 1 268 ? 23.275 30.148 4.520 1.00 7.47 268 GLY B N 1
ATOM 5285 C CA . GLY B 1 268 ? 23.026 30.835 3.268 1.00 7.69 268 GLY B CA 1
ATOM 5286 C C . GLY B 1 268 ? 23.220 32.340 3.291 1.00 7.08 268 GLY B C 1
ATOM 5287 O O . GLY B 1 268 ? 23.051 32.985 2.259 1.00 7.69 268 GLY B O 1
ATOM 5288 N N . LYS B 1 269 ? 23.589 32.900 4.443 1.00 7.09 269 LYS B N 1
ATOM 5289 C CA . LYS B 1 269 ? 23.657 34.347 4.612 1.00 7.69 269 LYS B CA 1
ATOM 5290 C C . LYS B 1 269 ? 25.037 34.824 5.043 1.00 6.45 269 LYS B C 1
ATOM 5291 O O . LYS B 1 269 ? 25.667 34.256 5.940 1.00 6.91 269 LYS B O 1
ATOM 5299 N N . TRP B 1 270 ? 25.502 35.887 4.400 1.00 6.42 270 TRP B N 1
ATOM 5300 C CA . TRP B 1 270 ? 26.725 36.561 4.818 1.00 6.39 270 TRP B CA 1
ATOM 5301 C C . TRP B 1 270 ? 26.475 37.346 6.098 1.00 6.77 270 TRP B C 1
ATOM 5302 O O . TRP B 1 270 ? 25.432 37.993 6.239 1.00 8.08 270 TRP B O 1
ATOM 5313 N N . ASP B 1 271 ? 27.439 37.310 7.019 1.00 6.35 271 ASP B N 1
ATOM 5314 C CA . ASP B 1 271 ? 27.316 38.113 8.230 1.00 6.46 271 ASP B CA 1
ATOM 5315 C C . ASP B 1 271 ? 27.651 39.584 7.961 1.00 6.30 271 ASP B C 1
ATOM 5316 O O . ASP B 1 271 ? 27.971 39.968 6.831 1.00 6.71 271 ASP B O 1
ATOM 5321 N N . GLU B 1 272 ? 27.562 40.408 8.996 1.00 6.99 272 GLU B N 1
ATOM 5322 C CA . GLU B 1 272 ? 27.642 41.855 8.816 1.00 8.24 272 GLU B CA 1
ATOM 5323 C C . GLU B 1 272 ? 29.050 42.363 8.517 1.00 6.74 272 GLU B C 1
ATOM 5324 O O . GLU B 1 272 ? 29.225 43.530 8.162 1.00 8.08 272 GLU B O 1
ATOM 5330 N N . VAL B 1 273 ? 30.047 41.493 8.649 1.00 6.08 273 VAL B N 1
ATOM 5331 C CA . VAL B 1 273 ? 31.440 41.881 8.464 1.00 6.23 273 VAL B CA 1
ATOM 5332 C C . VAL B 1 273 ? 32.052 41.142 7.256 1.00 6.11 273 VAL B C 1
ATOM 5333 O O . VAL B 1 273 ? 33.239 41.273 6.970 1.00 5.93 273 VAL B O 1
ATOM 5337 N N . ALA B 1 274 ? 31.228 40.410 6.513 1.00 5.57 274 ALA B N 1
ATOM 5338 C CA . ALA B 1 274 ? 31.746 39.477 5.513 1.00 5.40 274 ALA B CA 1
ATOM 5339 C C . ALA B 1 274 ? 32.540 40.138 4.393 1.00 5.31 274 ALA B C 1
ATOM 5340 O O . ALA B 1 274 ? 32.079 41.106 3.781 1.00 5.01 274 ALA B O 1
ATOM 5342 N N . PRO B 1 275 ? 33.721 39.590 4.086 1.00 5.08 275 PRO B N 1
ATOM 5343 C CA . PRO B 1 275 ? 34.477 40.148 2.959 1.00 5.27 275 PRO B CA 1
ATOM 5344 C C . PRO B 1 275 ? 33.689 40.129 1.646 1.00 5.09 275 PRO B C 1
ATOM 5345 O O . PRO B 1 275 ? 33.894 41.013 0.813 1.00 5.22 275 PRO B O 1
ATOM 5349 N N . PHE B 1 276 ? 32.790 39.159 1.479 1.00 5.18 276 PHE B N 1
ATOM 5350 C CA . PHE B 1 276 ? 32.015 39.015 0.249 1.00 4.98 276 PHE B CA 1
ATOM 5351 C C . PHE B 1 276 ? 30.860 39.996 0.099 1.00 5.05 276 PHE B C 1
ATOM 5352 O O . PHE B 1 276 ? 30.184 39.979 -0.924 1.00 6.19 276 PHE B O 1
ATOM 5360 N N . THR B 1 277 ? 30.669 40.880 1.081 1.00 5.40 277 THR B N 1
ATOM 5361 C CA . THR B 1 277 ? 29.718 41.978 0.945 1.00 5.92 277 THR B CA 1
ATOM 5362 C C . THR B 1 277 ? 30.396 43.317 1.241 1.00 6.10 277 THR B C 1
ATOM 5363 O O . THR B 1 277 ? 29.725 44.340 1.389 1.00 7.19 277 THR B O 1
ATOM 5367 N N . HIS B 1 278 ? 31.728 43.295 1.304 1.00 5.79 278 HIS B N 1
ATOM 5368 C CA . HIS B 1 278 ? 32.521 44.486 1.594 1.00 5.76 278 HIS B CA 1
ATOM 5369 C C . HIS B 1 278 ? 33.689 44.600 0.626 1.00 5.47 278 HIS B C 1
ATOM 5370 O O . HIS B 1 278 ? 33.772 43.848 -0.354 1.00 6.32 278 HIS B O 1
ATOM 5377 N N . GLN B 1 279 ? 34.571 45.558 0.877 1.00 6.13 279 GLN B N 1
ATOM 5378 C CA A GLN B 1 279 ? 35.785 45.700 0.084 0.44 6.48 279 GLN B CA 1
ATOM 5379 C CA B GLN B 1 279 ? 35.785 45.687 0.087 0.56 6.45 279 GLN B CA 1
ATOM 5380 C C . GLN B 1 279 ? 36.966 45.857 1.028 1.00 5.57 279 GLN B C 1
ATOM 5381 O O . GLN B 1 279 ? 36.792 46.171 2.206 1.00 5.49 279 GLN B O 1
ATOM 5392 N N . ALA B 1 280 ? 38.168 45.635 0.511 1.00 5.70 280 ALA B N 1
ATOM 5393 C CA . ALA B 1 280 ? 39.352 45.623 1.363 1.00 6.44 280 ALA B CA 1
ATOM 5394 C C . ALA B 1 280 ? 39.495 46.869 2.230 1.00 6.57 280 ALA B C 1
ATOM 5395 O O . ALA B 1 280 ? 39.840 46.777 3.409 1.00 7.06 280 ALA B O 1
ATOM 5397 N N . SER B 1 281 ? 39.208 48.028 1.651 1.00 6.94 281 SER B N 1
ATOM 5398 C CA . SER B 1 281 ? 39.383 49.287 2.363 1.00 8.07 281 SER B CA 1
ATOM 5399 C C . SER B 1 281 ? 38.480 49.415 3.591 1.00 7.62 281 SER B C 1
ATOM 5400 O O . SER B 1 281 ? 38.782 50.193 4.494 1.00 9.74 281 SER B O 1
ATOM 5403 N N . ASP B 1 282 ? 37.394 48.650 3.647 1.00 6.61 282 ASP B N 1
ATOM 5404 C CA . ASP B 1 282 ? 36.467 48.728 4.775 1.00 6.96 282 ASP B CA 1
ATOM 5405 C C . ASP B 1 282 ? 37.084 48.246 6.092 1.00 6.39 282 ASP B C 1
ATOM 5406 O O . ASP B 1 282 ? 36.549 48.506 7.162 1.00 7.19 282 ASP B O 1
ATOM 5411 N N . TYR B 1 283 ? 38.184 47.507 6.016 1.00 6.29 283 TYR B N 1
ATOM 5412 C CA . TYR B 1 283 ? 38.757 46.872 7.202 1.00 6.06 283 TYR B CA 1
ATOM 5413 C C . TYR B 1 283 ? 39.773 47.726 7.942 1.00 6.22 283 TYR B C 1
ATOM 5414 O O . TYR B 1 283 ? 40.163 47.386 9.060 1.00 5.90 283 TYR B O 1
ATOM 5423 N N . GLY B 1 284 ? 40.186 48.838 7.334 1.00 7.12 284 GLY B N 1
ATOM 5424 C CA . GLY B 1 284 ? 41.083 49.779 7.987 1.00 8.43 284 GLY B CA 1
ATOM 5425 C C . GLY B 1 284 ? 42.463 49.228 8.296 1.00 7.62 284 GLY B C 1
ATOM 5426 O O . GLY B 1 284 ? 43.111 49.651 9.252 1.00 8.69 284 GLY B O 1
ATOM 5427 N N . LEU B 1 285 ? 42.912 48.273 7.492 1.00 6.80 285 LEU B N 1
ATOM 5428 C CA . LEU B 1 285 ? 44.203 47.638 7.699 1.00 7.38 285 LEU B CA 1
ATOM 5429 C C . LEU B 1 285 ? 45.247 48.230 6.753 1.00 7.87 285 LEU B C 1
ATOM 5430 O O . LEU B 1 285 ? 44.916 48.978 5.830 1.00 9.78 285 LEU B O 1
ATOM 5435 N N . HIS B 1 286 ? 46.511 47.907 7.009 1.00 7.50 286 HIS B N 1
ATOM 5436 C CA . HIS B 1 286 ? 47.627 48.500 6.282 1.00 8.92 286 HIS B CA 1
ATOM 5437 C C . HIS B 1 286 ? 48.613 47.426 5.820 1.00 8.62 286 HIS B C 1
ATOM 5438 O O . HIS B 1 286 ? 49.819 47.667 5.736 1.00 10.74 286 HIS B O 1
ATOM 5445 N N . LYS B 1 287 ? 48.073 46.241 5.542 1.00 6.34 287 LYS B N 1
ATOM 5446 C CA . LYS B 1 287 ? 48.804 45.147 4.920 1.00 6.26 287 LYS B CA 1
ATOM 5447 C C . LYS B 1 287 ? 47.886 44.571 3.851 1.00 6.02 287 LYS B C 1
ATOM 5448 O O . LYS B 1 287 ? 46.668 44.738 3.926 1.00 6.30 287 LYS B O 1
ATOM 5454 N N . PRO B 1 288 ? 48.457 43.867 2.864 1.00 5.66 288 PRO B N 1
ATOM 5455 C CA . PRO B 1 288 ? 47.591 43.140 1.927 1.00 5.70 288 PRO B CA 1
ATOM 5456 C C . PRO B 1 288 ? 46.665 42.181 2.677 1.00 5.03 288 PRO B C 1
ATOM 5457 O O . PRO B 1 288 ? 47.058 41.621 3.702 1.00 5.35 288 PRO B O 1
ATOM 5461 N N . ILE B 1 289 ? 45.448 42.006 2.160 1.00 4.45 289 ILE B N 1
ATOM 5462 C CA . ILE B 1 289 ? 44.463 41.104 2.743 1.00 4.62 289 ILE B CA 1
ATOM 5463 C C . ILE B 1 289 ? 44.118 40.032 1.717 1.00 4.64 289 ILE B C 1
ATOM 5464 O O . ILE B 1 289 ? 43.495 40.314 0.690 1.00 4.60 289 ILE B O 1
ATOM 5469 N N . VAL B 1 290 ? 44.516 38.799 2.001 1.00 4.34 290 VAL B N 1
ATOM 5470 C CA . VAL B 1 290 ? 44.141 37.662 1.171 1.00 4.75 290 VAL B CA 1
ATOM 5471 C C . VAL B 1 290 ? 42.838 37.064 1.710 1.00 4.29 290 VAL B C 1
ATOM 5472 O O . VAL B 1 290 ? 42.701 36.861 2.919 1.00 4.96 290 VAL B O 1
ATOM 5476 N N . VAL B 1 291 ? 41.881 36.794 0.826 1.00 4.41 291 VAL B N 1
ATOM 5477 C CA . VAL B 1 291 ? 40.712 36.019 1.215 1.00 4.18 291 VAL B CA 1
ATOM 5478 C C . VAL B 1 291 ? 41.098 34.562 0.975 1.00 3.93 291 VAL B C 1
ATOM 5479 O O . VAL B 1 291 ? 41.060 34.055 -0.152 1.00 4.90 291 VAL B O 1
ATOM 5483 N N . GLY B 1 292 ? 41.554 33.934 2.052 1.00 4.55 292 GLY B N 1
ATOM 5484 C CA . GLY B 1 292 ? 42.287 32.688 1.978 1.00 4.40 292 GLY B CA 1
ATOM 5485 C C . GLY B 1 292 ? 41.514 31.397 2.125 1.00 3.90 292 GLY B C 1
ATOM 5486 O O . GLY B 1 292 ? 42.122 30.336 2.024 1.00 4.30 292 GLY B O 1
ATOM 5487 N N . GLU B 1 293 ? 40.204 31.476 2.348 1.00 3.94 293 GLU B N 1
ATOM 5488 C CA . GLU B 1 293 ? 39.305 30.326 2.244 1.00 4.35 293 GLU B CA 1
ATOM 5489 C C . GLU B 1 293 ? 37.917 30.831 1.905 1.00 4.67 293 GLU B C 1
ATOM 5490 O O . GLU B 1 293 ? 37.469 31.830 2.472 1.00 4.86 293 GLU B O 1
ATOM 5496 N N . PHE B 1 294 ? 37.247 30.090 1.025 1.00 4.60 294 PHE B N 1
ATOM 5497 C CA . PHE B 1 294 ? 35.836 30.277 0.688 1.00 4.68 294 PHE B CA 1
ATOM 5498 C C . PHE B 1 294 ? 35.446 29.141 -0.247 1.00 4.32 294 PHE B C 1
ATOM 5499 O O . PHE B 1 294 ? 36.319 28.514 -0.849 1.00 4.61 294 PHE B O 1
ATOM 5507 N N . TRP B 1 295 ? 34.147 28.873 -0.370 1.00 4.72 295 TRP B N 1
ATOM 5508 C CA . TRP B 1 295 ? 33.650 27.947 -1.378 1.00 5.08 295 TRP B CA 1
ATOM 5509 C C . TRP B 1 295 ? 32.184 28.188 -1.661 1.00 5.43 295 TRP B C 1
ATOM 5510 O O . TRP B 1 295 ? 31.481 28.838 -0.893 1.00 5.42 295 TRP B O 1
ATOM 5521 N N . GLU B 1 296 ? 31.723 27.659 -2.787 1.00 5.32 296 GLU B N 1
ATOM 5522 C CA . GLU B 1 296 ? 30.382 27.945 -3.270 1.00 5.32 296 GLU B CA 1
ATOM 5523 C C . GLU B 1 296 ? 29.291 27.427 -2.333 1.00 5.37 296 GLU B C 1
ATOM 5524 O O . GLU B 1 296 ? 28.254 28.068 -2.168 1.00 5.66 296 GLU B O 1
ATOM 5530 N N . GLN B 1 297 ? 29.517 26.281 -1.699 1.00 5.24 297 GLN B N 1
ATOM 5531 C CA . GLN B 1 297 ? 28.442 25.724 -0.882 1.00 5.66 297 GLN B CA 1
ATOM 5532 C C . GLN B 1 297 ? 28.099 26.620 0.309 1.00 6.38 297 GLN B C 1
ATOM 5533 O O . GLN B 1 297 ? 27.002 26.535 0.847 1.00 8.15 297 GLN B O 1
ATOM 5539 N N . ASP B 1 298 ? 29.040 27.472 0.711 1.00 5.44 298 ASP B N 1
ATOM 5540 C CA . ASP B 1 298 ? 28.790 28.506 1.727 1.00 5.31 298 ASP B CA 1
ATOM 5541 C C . ASP B 1 298 ? 29.172 29.876 1.168 1.00 5.03 298 ASP B C 1
ATOM 5542 O O . ASP B 1 298 ? 29.959 30.630 1.756 1.00 5.53 298 ASP B O 1
ATOM 5547 N N . GLY B 1 299 ? 28.606 30.164 -0.001 1.00 5.29 299 GLY B N 1
ATOM 5548 C CA . GLY B 1 299 ? 28.905 31.367 -0.751 1.00 5.59 299 GLY B CA 1
ATOM 5549 C C . GLY B 1 299 ? 27.744 32.334 -0.863 1.00 5.44 299 GLY B C 1
ATOM 5550 O O . GLY B 1 299 ? 27.743 33.208 -1.730 1.00 6.02 299 GLY B O 1
ATOM 5551 N N . GLY B 1 300 ? 26.754 32.193 0.016 1.00 5.89 300 GLY B N 1
ATOM 5552 C CA . GLY B 1 300 ? 25.675 33.160 0.092 1.00 6.52 300 GLY B CA 1
ATOM 5553 C C . GLY B 1 300 ? 24.842 33.288 -1.168 1.00 7.09 300 GLY B C 1
ATOM 5554 O O . GLY B 1 300 ? 24.164 34.298 -1.358 1.00 8.40 300 GLY B O 1
ATOM 5555 N N . GLY B 1 301 ? 24.883 32.269 -2.025 1.00 6.52 301 GLY B N 1
ATOM 5556 C CA . GLY B 1 301 ? 24.187 32.306 -3.297 1.00 7.50 301 GLY B CA 1
ATOM 5557 C C . GLY B 1 301 ? 25.047 32.615 -4.512 1.00 7.13 301 GLY B C 1
ATOM 5558 O O . GLY B 1 301 ? 24.578 32.487 -5.640 1.00 8.03 301 GLY B O 1
ATOM 5559 N N . MET B 1 302 ? 26.288 33.044 -4.302 1.00 6.40 302 MET B N 1
ATOM 5560 C CA . MET B 1 302 ? 27.205 33.295 -5.413 1.00 5.83 302 MET B CA 1
ATOM 5561 C C . MET B 1 302 ? 27.712 31.992 -6.022 1.00 5.76 302 MET B C 1
ATOM 5562 O O . MET B 1 302 ? 27.887 30.995 -5.314 1.00 6.98 302 MET B O 1
ATOM 5567 N N . THR B 1 303 ? 27.978 31.997 -7.327 1.00 5.66 303 THR B N 1
ATOM 5568 C CA . THR B 1 303 ? 28.707 30.887 -7.924 1.00 6.17 303 THR B CA 1
ATOM 5569 C C . THR B 1 303 ? 30.186 31.051 -7.576 1.00 5.72 303 THR B C 1
ATOM 5570 O O . THR B 1 303 ? 30.641 32.146 -7.238 1.00 5.87 303 THR B O 1
ATOM 5574 N N . ILE B 1 304 ? 30.962 29.980 -7.703 1.00 5.84 304 ILE B N 1
ATOM 5575 C CA . ILE B 1 304 ? 32.389 30.087 -7.420 1.00 6.11 304 ILE B CA 1
ATOM 5576 C C . ILE B 1 304 ? 33.072 31.102 -8.347 1.00 5.73 304 ILE B C 1
ATOM 5577 O O . ILE B 1 304 ? 33.999 31.796 -7.930 1.00 6.15 304 ILE B O 1
ATOM 5582 N N . THR B 1 305 ? 32.602 31.216 -9.587 1.00 6.22 305 THR B N 1
ATOM 5583 C CA . THR B 1 305 ? 33.174 32.196 -10.492 1.00 6.33 305 THR B CA 1
ATOM 5584 C C . THR B 1 305 ? 32.868 33.608 -9.997 1.00 5.68 305 THR B C 1
ATOM 5585 O O . THR B 1 305 ? 33.747 34.471 -9.986 1.00 6.15 305 THR B O 1
ATOM 5589 N N . GLN B 1 306 ? 31.634 33.841 -9.562 1.00 5.57 306 GLN B N 1
ATOM 5590 C CA . GLN B 1 306 ? 31.295 35.133 -8.974 1.00 5.77 306 GLN B CA 1
ATOM 5591 C C . GLN B 1 306 ? 32.152 35.431 -7.752 1.00 5.24 306 GLN B C 1
ATOM 5592 O O . GLN B 1 306 ? 32.539 36.581 -7.525 1.00 5.63 306 GLN B O 1
ATOM 5598 N N . MET B 1 307 ? 32.460 34.404 -6.966 1.00 5.09 307 MET B N 1
ATOM 5599 C CA . MET B 1 307 ? 33.272 34.605 -5.767 1.00 4.89 307 MET B CA 1
ATOM 5600 C C . MET B 1 307 ? 34.706 35.027 -6.102 1.00 4.99 307 MET B C 1
ATOM 5601 O O . MET B 1 307 ? 35.219 35.989 -5.530 1.00 5.24 307 MET B O 1
ATOM 5606 N N . PHE B 1 308 ? 35.358 34.316 -7.021 1.00 5.34 308 PHE B N 1
ATOM 5607 C CA . PHE B 1 308 ? 36.711 34.707 -7.422 1.00 5.28 308 PHE B CA 1
ATOM 5608 C C . PHE B 1 308 ? 36.736 36.114 -8.019 1.00 4.83 308 PHE B C 1
ATOM 5609 O O . PHE B 1 308 ? 37.612 36.923 -7.695 1.00 5.23 308 PHE B O 1
ATOM 5617 N N . ASN B 1 309 ? 35.782 36.415 -8.895 1.00 5.15 309 ASN B N 1
ATOM 5618 C CA . ASN B 1 309 ? 35.687 37.763 -9.436 1.00 5.59 309 ASN B CA 1
ATOM 5619 C C . ASN B 1 309 ? 35.433 38.802 -8.364 1.00 5.70 309 ASN B C 1
ATOM 5620 O O . ASN B 1 309 ? 36.024 39.878 -8.400 1.00 5.95 309 ASN B O 1
ATOM 5625 N N . TYR B 1 310 ? 34.567 38.473 -7.407 1.00 5.34 310 TYR B N 1
ATOM 5626 C CA . TYR B 1 310 ? 34.273 39.407 -6.333 1.00 5.83 310 TYR B CA 1
ATOM 5627 C C . TYR B 1 310 ? 35.547 39.782 -5.577 1.00 4.89 310 TYR B C 1
ATOM 5628 O O . TYR B 1 310 ? 35.824 40.961 -5.342 1.00 5.49 310 TYR B O 1
ATOM 5637 N N . VAL B 1 311 ? 36.320 38.781 -5.179 1.00 5.07 311 VAL B N 1
ATOM 5638 C CA . VAL B 1 311 ? 37.526 39.068 -4.411 1.00 5.07 311 VAL B CA 1
ATOM 5639 C C . VAL B 1 311 ? 38.470 39.966 -5.226 1.00 4.80 311 VAL B C 1
ATOM 5640 O O . VAL B 1 311 ? 38.983 40.983 -4.731 1.00 5.24 311 VAL B O 1
ATOM 5644 N N . TYR B 1 312 ? 38.664 39.607 -6.492 1.00 5.06 312 TYR B N 1
ATOM 5645 C CA . TYR B 1 312 ? 39.568 40.347 -7.359 1.00 5.24 312 TYR B CA 1
ATOM 5646 C C . TYR B 1 312 ? 39.122 41.803 -7.517 1.00 5.14 312 TYR B C 1
ATOM 5647 O O . TYR B 1 312 ? 39.941 42.728 -7.505 1.00 5.53 312 TYR B O 1
ATOM 5656 N N . ASN B 1 313 ? 37.816 41.994 -7.661 1.00 5.20 313 ASN B N 1
ATOM 5657 C CA . ASN B 1 313 ? 37.247 43.297 -7.989 1.00 6.07 313 ASN B CA 1
ATOM 5658 C C . ASN B 1 313 ? 37.064 44.212 -6.788 1.00 6.41 313 ASN B C 1
ATOM 5659 O O . ASN B 1 313 ? 36.686 45.376 -6.959 1.00 7.68 313 ASN B O 1
ATOM 5664 N N . HIS B 1 314 ? 37.309 43.693 -5.587 1.00 6.05 314 HIS B N 1
ATOM 5665 C CA . HIS B 1 314 ? 37.044 44.455 -4.372 1.00 6.18 314 HIS B CA 1
ATOM 5666 C C . HIS B 1 314 ? 38.276 44.750 -3.531 1.00 6.02 314 HIS B C 1
ATOM 5667 O O . HIS B 1 314 ? 38.187 44.936 -2.318 1.00 7.09 314 HIS B O 1
ATOM 5674 N N . GLY B 1 315 ? 39.426 44.809 -4.190 1.00 6.60 315 GLY B N 1
ATOM 5675 C CA . GLY B 1 315 ? 40.617 45.375 -3.586 1.00 7.25 315 GLY B CA 1
ATOM 5676 C C . GLY B 1 315 ? 41.435 44.432 -2.728 1.00 6.18 315 GLY B C 1
ATOM 5677 O O . GLY B 1 315 ? 42.475 44.826 -2.196 1.00 7.14 315 GLY B O 1
ATOM 5678 N N . TYR B 1 316 ? 40.986 43.190 -2.590 1.00 5.71 316 TYR B N 1
ATOM 5679 C CA . TYR B 1 316 ? 41.737 42.205 -1.831 1.00 5.34 316 TYR B CA 1
ATOM 5680 C C . TYR B 1 316 ? 42.976 41.765 -2.608 1.00 5.07 316 TYR B C 1
ATOM 5681 O O . TYR B 1 316 ? 43.083 41.970 -3.817 1.00 5.96 316 TYR B O 1
ATOM 5690 N N . ALA B 1 317 ? 43.906 41.144 -1.901 1.00 4.71 317 ALA B N 1
ATOM 5691 C CA . ALA B 1 317 ? 45.212 40.830 -2.462 1.00 4.78 317 ALA B CA 1
ATOM 5692 C C . ALA B 1 317 ? 45.334 39.424 -3.030 1.00 4.52 317 ALA B C 1
ATOM 5693 O O . ALA B 1 317 ? 46.302 39.111 -3.728 1.00 5.06 317 ALA B O 1
ATOM 5695 N N . GLY B 1 318 ? 44.375 38.568 -2.711 1.00 4.69 318 GLY B N 1
ATOM 5696 C CA . GLY B 1 318 ? 44.395 37.205 -3.197 1.00 5.00 318 GLY B CA 1
ATOM 5697 C C . GLY B 1 318 ? 43.110 36.480 -2.859 1.00 4.42 318 GLY B C 1
ATOM 5698 O O . GLY B 1 318 ? 42.317 36.965 -2.035 1.00 4.56 318 GLY B O 1
ATOM 5699 N N . ALA B 1 319 ? 42.922 35.328 -3.503 1.00 4.54 319 ALA B N 1
ATOM 5700 C CA . ALA B 1 319 ? 41.725 34.510 -3.365 1.00 4.77 319 ALA B CA 1
ATOM 5701 C C . ALA B 1 319 ? 42.153 33.053 -3.412 1.00 4.46 319 ALA B C 1
ATOM 5702 O O . ALA B 1 319 ? 42.669 32.605 -4.437 1.00 5.05 319 ALA B O 1
ATOM 5704 N N . TRP B 1 320 ? 41.943 32.327 -2.311 1.00 4.48 320 TRP B N 1
ATOM 5705 C CA . TRP B 1 320 ? 42.221 30.897 -2.254 1.00 4.62 320 TRP B CA 1
ATOM 5706 C C . TRP B 1 320 ? 40.948 30.159 -1.851 1.00 4.40 320 TRP B C 1
ATOM 5707 O O . TRP B 1 320 ? 40.468 30.308 -0.725 1.00 4.95 320 TRP B O 1
ATOM 5718 N N . SER B 1 321 ? 40.392 29.370 -2.766 1.00 4.38 321 SER B N 1
ATOM 5719 C CA . SER B 1 321 ? 39.199 28.596 -2.457 1.00 4.60 321 SER B CA 1
ATOM 5720 C C . SER B 1 321 ? 39.532 27.367 -1.602 1.00 4.65 321 SER B C 1
ATOM 5721 O O . SER B 1 321 ? 40.698 26.984 -1.480 1.00 5.09 321 SER B O 1
ATOM 5724 N N . TRP B 1 322 ? 38.509 26.772 -0.994 1.00 4.82 322 TRP B N 1
ATOM 5725 C CA . TRP B 1 322 ? 38.699 25.706 -0.011 1.00 5.01 322 TRP B CA 1
ATOM 5726 C C . TRP B 1 322 ? 38.538 24.288 -0.575 1.00 4.78 322 TRP B C 1
ATOM 5727 O O . TRP B 1 322 ? 37.458 23.919 -1.052 1.00 4.99 322 TRP B O 1
ATOM 5738 N N . HIS B 1 323 ? 39.616 23.507 -0.476 1.00 4.87 323 HIS B N 1
ATOM 5739 C CA . HIS B 1 323 ? 39.640 22.059 -0.730 1.00 5.29 323 HIS B CA 1
ATOM 5740 C C . HIS B 1 323 ? 39.666 21.686 -2.208 1.00 4.93 323 HIS B C 1
ATOM 5741 O O . HIS B 1 323 ? 38.714 21.126 -2.758 1.00 5.44 323 HIS B O 1
ATOM 5748 N N . LEU B 1 324 ? 40.796 21.965 -2.845 1.00 4.86 324 LEU B N 1
ATOM 5749 C CA . LEU B 1 324 ? 40.961 21.641 -4.249 1.00 5.30 324 LEU B CA 1
ATOM 5750 C C . LEU B 1 324 ? 40.863 20.140 -4.505 1.00 5.06 324 LEU B C 1
ATOM 5751 O O . LEU B 1 324 ? 40.369 19.729 -5.550 1.00 5.57 324 LEU B O 1
ATOM 5756 N N . VAL B 1 325 ? 41.352 19.315 -3.584 1.00 5.18 325 VAL B N 1
ATOM 5757 C CA . VAL B 1 325 ? 41.310 17.872 -3.805 1.00 5.59 325 VAL B CA 1
ATOM 5758 C C . VAL B 1 325 ? 39.879 17.385 -4.044 1.00 5.70 325 VAL B C 1
ATOM 5759 O O . VAL B 1 325 ? 39.631 16.625 -4.976 1.00 6.69 325 VAL B O 1
ATOM 5763 N N . GLN B 1 326 ? 38.937 17.846 -3.226 1.00 5.96 326 GLN B N 1
ATOM 5764 C CA . GLN B 1 326 ? 37.558 17.403 -3.377 1.00 6.39 326 GLN B CA 1
ATOM 5765 C C . GLN B 1 326 ? 36.708 18.284 -4.286 1.00 5.82 326 GLN B C 1
ATOM 5766 O O . GLN B 1 326 ? 35.744 17.801 -4.872 1.00 6.79 326 GLN B O 1
ATOM 5772 N N . ARG B 1 327 ? 37.070 19.560 -4.414 1.00 5.79 327 ARG B N 1
ATOM 5773 C CA . ARG B 1 327 ? 36.181 20.554 -5.013 1.00 6.35 327 ARG B CA 1
ATOM 5774 C C . ARG B 1 327 ? 36.807 21.282 -6.203 1.00 6.64 327 ARG B C 1
ATOM 5775 O O . ARG B 1 327 ? 36.244 22.247 -6.722 1.00 7.19 327 ARG B O 1
ATOM 5783 N N . GLY B 1 328 ? 37.968 20.813 -6.646 1.00 7.13 328 GLY B N 1
ATOM 5784 C CA . GLY B 1 328 ? 38.703 21.463 -7.716 1.00 7.51 328 GLY B CA 1
ATOM 5785 C C . GLY B 1 328 ? 38.002 21.505 -9.059 1.00 7.70 328 GLY B C 1
ATOM 5786 O O . GLY B 1 328 ? 38.233 22.438 -9.824 1.00 7.19 328 GLY B O 1
ATOM 5787 N N . ASP B 1 329 ? 37.167 20.507 -9.358 1.00 7.53 329 ASP B N 1
ATOM 5788 C CA . ASP B 1 329 ? 36.403 20.495 -10.611 1.00 8.79 329 ASP B CA 1
ATOM 5789 C C . ASP B 1 329 ? 35.648 21.808 -10.767 1.00 7.91 329 ASP B C 1
ATOM 5790 O O . ASP B 1 329 ? 35.679 22.450 -11.818 1.00 8.89 329 ASP B O 1
ATOM 5795 N N . ASN B 1 330 ? 34.954 22.196 -9.702 1.00 7.20 330 ASN B N 1
ATOM 5796 C CA . ASN B 1 330 ? 34.195 23.435 -9.708 1.00 7.09 330 ASN B CA 1
ATOM 5797 C C . ASN B 1 330 ? 35.090 24.652 -9.515 1.00 6.55 330 ASN B C 1
ATOM 5798 O O . ASN B 1 330 ? 34.965 25.643 -10.232 1.00 6.73 330 ASN B O 1
ATOM 5803 N N . GLN B 1 331 ? 35.995 24.584 -8.546 1.00 6.12 331 GLN B N 1
ATOM 5804 C CA . GLN B 1 331 ? 36.744 25.772 -8.169 1.00 6.51 331 GLN B CA 1
ATOM 5805 C C . GLN B 1 331 ? 37.698 26.233 -9.268 1.00 6.75 331 GLN B C 1
ATOM 5806 O O . GLN B 1 331 ? 37.917 27.435 -9.422 1.00 7.15 331 GLN B O 1
ATOM 5812 N N . ARG B 1 332 ? 38.242 25.293 -10.040 1.00 7.43 332 ARG B N 1
ATOM 5813 C CA . ARG B 1 332 ? 39.097 25.654 -11.170 1.00 8.64 332 ARG B CA 1
ATOM 5814 C C . ARG B 1 332 ? 38.398 26.553 -12.184 1.00 7.83 332 ARG B C 1
ATOM 5815 O O . ARG B 1 332 ? 39.059 27.315 -12.884 1.00 8.89 332 ARG B O 1
ATOM 5823 N N . LYS B 1 333 ? 37.072 26.467 -12.280 1.00 7.81 333 LYS B N 1
ATOM 5824 C CA . LYS B 1 333 ? 36.345 27.358 -13.183 1.00 8.53 333 LYS B CA 1
ATOM 5825 C C . LYS B 1 333 ? 36.562 28.811 -12.802 1.00 7.85 333 LYS B C 1
ATOM 5826 O O . LYS B 1 333 ? 36.753 29.669 -13.662 1.00 7.87 333 LYS B O 1
ATOM 5837 N N . GLY B 1 334 ? 36.507 29.095 -11.505 1.00 6.77 334 GLY B N 1
ATOM 5838 C CA . GLY B 1 334 ? 36.694 30.456 -11.037 1.00 6.87 334 GLY B CA 1
ATOM 5839 C C . GLY B 1 334 ? 38.120 30.932 -11.219 1.00 5.92 334 GLY B C 1
ATOM 5840 O O . GLY B 1 334 ? 38.362 32.063 -11.630 1.00 6.43 334 GLY B O 1
ATOM 5841 N N . ILE B 1 335 ? 39.062 30.059 -10.887 1.00 6.54 335 ILE B N 1
ATOM 5842 C CA . ILE B 1 335 ? 40.477 30.343 -11.062 1.00 6.61 335 ILE B CA 1
ATOM 5843 C C . ILE B 1 335 ? 40.774 30.682 -12.526 1.00 6.39 335 ILE B C 1
ATOM 5844 O O . ILE B 1 335 ? 41.426 31.689 -12.824 1.00 7.33 335 ILE B O 1
ATOM 5849 N N . THR B 1 336 ? 40.255 29.871 -13.443 1.00 6.31 336 THR B N 1
ATOM 5850 C CA . THR B 1 336 ? 40.474 30.109 -14.864 1.00 7.46 336 THR B CA 1
ATOM 5851 C C . THR B 1 336 ? 39.833 31.421 -15.309 1.00 7.35 336 THR B C 1
ATOM 5852 O O . THR B 1 336 ? 40.409 32.171 -16.107 1.00 8.20 336 THR B O 1
ATOM 5856 N N . ASN B 1 337 ? 38.648 31.710 -14.784 1.00 7.05 337 ASN B N 1
ATOM 5857 C CA . ASN B 1 337 ? 37.916 32.882 -15.233 1.00 7.18 337 ASN B CA 1
ATOM 5858 C C . ASN B 1 337 ? 38.644 34.202 -14.970 1.00 7.38 337 ASN B C 1
ATOM 5859 O O . ASN B 1 337 ? 38.567 35.129 -15.779 1.00 8.09 337 ASN B O 1
ATOM 5864 N N . ILE B 1 338 ? 39.357 34.282 -13.849 1.00 6.48 338 ILE B N 1
ATOM 5865 C CA . ILE B 1 338 ? 40.019 35.528 -13.480 1.00 6.31 338 ILE B CA 1
ATOM 5866 C C . ILE B 1 338 ? 41.479 35.627 -13.915 1.00 6.24 338 ILE B C 1
ATOM 5867 O O . ILE B 1 338 ? 42.109 36.661 -13.706 1.00 6.24 338 ILE B O 1
ATOM 5872 N N . LYS B 1 339 ? 42.013 34.578 -14.537 1.00 6.25 339 LYS B N 1
ATOM 5873 C CA . LYS B 1 339 ? 43.467 34.489 -14.710 1.00 7.58 339 LYS B CA 1
ATOM 5874 C C . LYS B 1 339 ? 44.108 35.618 -15.526 1.00 7.04 339 LYS B C 1
ATOM 5875 O O . LYS B 1 339 ? 45.287 35.924 -15.343 1.00 8.12 339 LYS B O 1
ATOM 5881 N N . ASP B 1 340 ? 43.336 36.229 -16.425 1.00 7.05 340 ASP B N 1
ATOM 5882 C CA . ASP B 1 340 ? 43.853 37.280 -17.296 1.00 8.33 340 ASP B CA 1
ATOM 5883 C C . ASP B 1 340 ? 43.476 38.693 -16.853 1.00 7.46 340 ASP B C 1
ATOM 5884 O O . ASP B 1 340 ? 43.711 39.654 -17.582 1.00 8.52 340 ASP B O 1
ATOM 5889 N N . LYS B 1 341 ? 42.905 38.826 -15.659 1.00 7.07 341 LYS B N 1
ATOM 5890 C CA . LYS B 1 341 ? 42.563 40.150 -15.143 1.00 7.79 341 LYS B CA 1
ATOM 5891 C C . LYS B 1 341 ? 43.807 40.888 -14.672 1.00 8.17 341 LYS B C 1
ATOM 5892 O O . LYS B 1 341 ? 44.749 40.263 -14.178 1.00 8.62 341 LYS B O 1
ATOM 5898 N N . THR B 1 342 ? 43.808 42.212 -14.825 1.00 8.94 342 THR B N 1
ATOM 5899 C CA . THR B 1 342 ? 44.997 43.004 -14.518 1.00 9.94 342 THR B CA 1
ATOM 5900 C C . THR B 1 342 ? 44.790 44.277 -13.685 1.00 9.13 342 THR B C 1
ATOM 5901 O O . THR B 1 342 ? 45.767 44.903 -13.302 1.00 11.28 342 THR B O 1
ATOM 5905 N N . SER B 1 343 ? 43.550 44.668 -13.391 1.00 7.96 343 SER B N 1
ATOM 5906 C CA A SER B 1 343 ? 43.308 45.919 -12.666 0.73 8.13 343 SER B CA 1
ATOM 5907 C CA B SER B 1 343 ? 43.307 45.917 -12.665 0.27 7.97 343 SER B CA 1
ATOM 5908 C C . SER B 1 343 ? 43.758 45.885 -11.207 1.00 7.13 343 SER B C 1
ATOM 5909 O O . SER B 1 343 ? 43.922 46.938 -10.584 1.00 8.28 343 SER B O 1
ATOM 5914 N N . ASN B 1 344 ? 43.949 44.683 -10.672 1.00 6.65 344 ASN B N 1
ATOM 5915 C CA . ASN B 1 344 ? 44.318 44.504 -9.273 1.00 6.32 344 ASN B CA 1
ATOM 5916 C C . ASN B 1 344 ? 45.406 43.439 -9.153 1.00 6.31 344 ASN B C 1
ATOM 5917 O O . ASN B 1 344 ? 45.315 42.515 -8.346 1.00 7.65 344 ASN B O 1
ATOM 5922 N N . GLY B 1 345 ? 46.444 43.589 -9.970 1.00 7.08 345 GLY B N 1
ATOM 5923 C CA . GLY B 1 345 ? 47.561 42.668 -9.978 1.00 7.52 345 GLY B CA 1
ATOM 5924 C C . GLY B 1 345 ? 47.482 41.619 -11.074 1.00 6.94 345 GLY B C 1
ATOM 5925 O O . GLY B 1 345 ? 46.405 41.136 -11.432 1.00 7.21 345 GLY B O 1
ATOM 5926 N N . LYS B 1 346 ? 48.643 41.243 -11.590 1.00 7.11 346 LYS B N 1
ATOM 5927 C CA . LYS B 1 346 ? 48.740 40.216 -12.610 1.00 7.53 346 LYS B CA 1
ATOM 5928 C C . LYS B 1 346 ? 48.818 38.847 -11.950 1.00 6.61 346 LYS B C 1
ATOM 5929 O O . LYS B 1 346 ? 49.440 38.691 -10.903 1.00 7.01 346 LYS B O 1
ATOM 5935 N N . ILE B 1 347 ? 48.195 37.853 -12.568 1.00 5.94 347 ILE B N 1
ATOM 5936 C CA . ILE B 1 347 ? 48.164 36.505 -12.005 1.00 6.15 347 ILE B CA 1
ATOM 5937 C C . ILE B 1 347 ? 49.267 35.561 -12.525 1.00 5.70 347 ILE B C 1
ATOM 5938 O O . ILE B 1 347 ? 49.933 34.919 -11.722 1.00 5.89 347 ILE B O 1
ATOM 5943 N N . PRO B 1 348 ? 49.489 35.480 -13.852 1.00 6.27 348 PRO B N 1
ATOM 5944 C CA . PRO B 1 348 ? 50.534 34.544 -14.289 1.00 6.38 348 PRO B CA 1
ATOM 5945 C C . PRO B 1 348 ? 51.906 34.910 -13.736 1.00 5.97 348 PRO B C 1
ATOM 5946 O O . PRO B 1 348 ? 52.278 36.084 -13.706 1.00 6.77 348 PRO B O 1
ATOM 5950 N N . ILE B 1 349 ? 52.642 33.896 -13.289 1.00 5.87 349 ILE B N 1
ATOM 5951 C CA . ILE B 1 349 ? 53.988 34.077 -12.756 1.00 6.19 349 ILE B CA 1
ATOM 5952 C C . ILE B 1 349 ? 54.967 33.100 -13.385 1.00 6.13 349 ILE B C 1
ATOM 5953 O O . ILE B 1 349 ? 54.576 32.084 -13.963 1.00 7.59 349 ILE B O 1
ATOM 5958 N N . SER B 1 350 ? 56.245 33.436 -13.265 1.00 6.58 350 SER B N 1
ATOM 5959 C CA A SER B 1 350 ? 57.324 32.591 -13.753 0.55 7.57 350 SER B CA 1
ATOM 5960 C CA B SER B 1 350 ? 57.313 32.581 -13.748 0.45 8.13 350 SER B CA 1
ATOM 5961 C C . SER B 1 350 ? 58.345 32.424 -12.646 1.00 8.00 350 SER B C 1
ATOM 5962 O O . SER B 1 350 ? 58.959 33.403 -12.216 1.00 9.83 350 SER B O 1
ATOM 5967 N N . LEU B 1 351 ? 58.512 31.187 -12.186 1.00 7.97 351 LEU B N 1
ATOM 5968 C CA . LEU B 1 351 ? 59.463 30.866 -11.128 1.00 9.28 351 LEU B CA 1
ATOM 5969 C C . LEU B 1 351 ? 60.654 30.096 -11.675 1.00 11.20 351 LEU B C 1
ATOM 5970 O O . LEU B 1 351 ? 61.745 30.171 -11.104 1.00 13.03 351 LEU B O 1
#

Organism: Aplysia kurodai (NCBI:txid6501)

Radius of gyration: 25.15 Å; Cα contacts (8 Å, |Δi|>4): 1798; chains: 2; bounding box: 60×62×60 Å

Foldseek 3Di:
DWDADPQAIDDPHFGAFAEAAPLAEQPVQQCAAPCRVVVCVVVVLVLLQLRLVLQGAEYEYEYRAQNPFADDADLVLAGQAGGDPPCRLVSLQVVQVSNQVSNHAYEYEYYELLADDRPSCNVVCLLPPVRRVVRCLPHYLLSNLLSCAPRSRHQAYAHYEANQCAAAALADDPDLLFHRNLCVPVCGRVNHHHDTLLSVLQSQLVSQLSNCVNRVRHFYEHEHAACQQQAPPPSGGHNQAQVNSCVSRVRNRSHGQAYEYEFFADPLHGDPRGCLVAAPVRRVDRHAYEHHEYADVRNSNDFLLRVLVSCQVRRHRYYHYYNCPVCVVRNSVNSNVCQCPPPNRHRRDRD/DWDADPFAIDDPHFGAFAEAAPLAAQPVQQCAAPCRVVVCVVVVLVLLQLGLVLQGAEYEYEYRALNPFADDADPVLAGQAGGDPPCRLVSLQVVQVSNQVSNHAYEYEYYELLADPNVPCNVVCLLPPVRSVVRCLVHYLLSNLLSCAPRSRHQAYAHYEANQCAAAACAQDPDLLFHRNLCVVVCGNVNHHHDTLLSVLQSQQVSQLSNCVSRVRHFYEHEHAACLQQAPPPVGGHNQAQVNSCVSNVRNRRHGQAYEYEFFADPLHGDPRGCLVAAPVRRVDRHAYEHHEYADVRNSNDFLLRVLVSNQVRQHRYYHYYNCPVCVVRNSVNSNNCQCDPPRRHRDDRD

Nearest PDB structures (foldseek):
  3vup-assembly2_B  TM=1.003E+00  e=1.581E-86  Aplysia kurodai
  2c0h-assembly1_A  TM=9.782E-01  e=3.849E-55  Mytilus edulis
  5y6t-assembly1_A  TM=9.669E-01  e=3.530E-48  Eisenia fetida
  4oou-assembly2_A  TM=9.540E-01  e=4.061E-46  Cryptopygus antarcticus
  6lga-assembly1_B  TM=3.632E-01  e=7.657E-04  Bombyx mori

CATH classification: 3.20.20.80

Solvent-accessible surface area: 24152 Å² total; per-residue (Å²): 82,2,70,51,92,135,49,43,2,9,8,102,73,90,109,11,1,0,0,0,0,0,0,0,14,14,3,22,2,67,3,3,0,35,17,11,0,109,155,9,48,112,99,0,34,58,16,0,105,80,3,71,80,8,15,6,1,0,0,0,0,10,4,0,0,2,5,52,23,1,2,6,21,53,137,118,9,72,5,74,8,24,15,156,125,61,36,2,57,95,2,1,78,32,0,0,60,2,0,82,133,39,36,0,0,0,0,0,0,1,1,2,1,22,24,17,14,11,25,83,86,49,1,21,9,0,4,108,47,82,138,44,2,61,20,0,4,71,116,0,0,74,42,1,0,88,55,3,121,30,28,56,0,5,2,0,0,0,0,0,2,17,1,0,0,1,1,41,25,70,96,127,55,104,52,115,2,25,21,3,63,33,2,120,71,9,14,8,0,89,15,0,40,38,5,84,2,79,37,2,0,30,0,0,0,29,0,0,21,5,0,15,70,25,2,76,36,3,15,0,0,3,0,0,35,22,1,22,0,0,0,75,94,56,143,37,14,6,0,0,29,43,120,3,0,79,83,10,15,63,75,119,93,0,17,2,36,0,9,0,0,0,6,70,6,99,61,35,159,42,49,150,4,4,2,2,70,42,87,14,88,47,0,32,34,172,42,10,8,0,0,0,8,0,12,68,56,32,1,30,78,41,65,3,37,101,0,0,32,38,1,2,89,57,54,1,18,0,0,0,0,31,6,5,55,59,84,2,118,39,2,49,128,0,0,60,78,0,79,113,62,96,110,26,5,75,0,78,25,82,46,82,3,63,50,92,144,40,68,4,16,7,99,74,79,103,8,1,0,0,0,0,0,0,0,19,22,2,13,2,51,1,2,0,17,20,11,0,111,154,3,47,112,68,0,33,61,15,0,107,79,2,69,84,9,15,5,2,0,0,0,0,10,3,1,0,6,6,54,19,2,2,1,26,52,134,117,8,68,5,75,9,24,15,151,126,60,38,1,54,91,3,1,79,34,0,0,56,4,0,89,136,37,38,0,0,0,0,0,0,1,1,2,1,22,27,19,16,1,18,78,81,48,0,17,7,0,0,122,46,89,121,45,0,58,18,0,3,62,108,0,0,75,40,2,1,88,74,3,122,31,21,57,0,5,2,0,0,0,0,0,2,17,0,0,0,0,0,44,27,67,100,128,56,103,52,112,2,29,20,3,61,31,2,121,74,10,13,9,0,86,11,3,51,49,6,86,2,80,38,1,0,32,0,0,0,31,0,0,22,4,0,31,72,24,2,80,32,2,12,0,0,3,0,0,36,23,1,24,0,0,0,72,90,57,143,40,10,5,1,0,26,43,116,3,0,78,80,10,14,58,64,118,115,0,22,2,34,0,10,0,0,0,5,70,6,106,63,35,159,44,51,153,4,3,2,2,70,42,86,17,83,48,0,32,34,170,41,10,9,0,0,0,6,0,10,70,47,34,1,29,78,41,66,2,33,101,0,0,30,37,1,1,85,57,48,1,18,0,0,0,0,30,5,5,54,67,49,2,125,56,3,45,126,0,0,59,78,0,82,112,63,102,108,19,5,81,0,74,23,85,55